Protein AF-A0A0B3AIE1-F1 (afdb_monomer_lite)

Structure (mmCIF, N/CA/C/O backbone):
data_AF-A0A0B3AIE1-F1
#
_entry.id   AF-A0A0B3AIE1-F1
#
loop_
_atom_site.group_PDB
_atom_site.id
_atom_site.type_symbol
_atom_site.label_atom_id
_atom_site.label_alt_id
_atom_site.label_comp_id
_atom_site.label_asym_id
_atom_site.label_entity_id
_atom_site.label_seq_id
_atom_site.pdbx_PDB_ins_code
_atom_site.Cartn_x
_atom_site.Cartn_y
_atom_site.Cartn_z
_atom_site.occupancy
_atom_site.B_iso_or_equiv
_atom_site.auth_seq_id
_atom_site.auth_comp_id
_atom_site.auth_asym_id
_atom_site.auth_atom_id
_atom_site.pdbx_PDB_model_num
ATOM 1 N N . MET A 1 1 ? 16.249 44.226 3.098 1.00 46.31 1 MET A N 1
ATOM 2 C CA . MET A 1 1 ? 15.237 43.177 3.377 1.00 46.31 1 MET A CA 1
ATOM 3 C C . MET A 1 1 ? 13.842 43.411 2.766 1.00 46.31 1 MET A C 1
ATOM 5 O O . MET A 1 1 ? 12.933 42.665 3.078 1.00 46.31 1 MET A O 1
ATOM 9 N N . LYS A 1 2 ? 13.662 44.340 1.807 1.00 35.25 2 LYS A N 1
ATOM 10 C CA . LYS A 1 2 ? 12.454 44.422 0.946 1.00 35.25 2 LYS A CA 1
ATOM 11 C C . LYS A 1 2 ? 12.749 44.293 -0.564 1.00 35.25 2 LYS A C 1
ATOM 13 O O . LYS A 1 2 ? 11.880 44.522 -1.387 1.00 35.25 2 LYS A O 1
ATOM 18 N N . LYS A 1 3 ? 13.972 43.882 -0.932 1.00 35.00 3 LYS A N 1
ATOM 19 C CA . LYS A 1 3 ? 14.391 43.590 -2.321 1.00 35.00 3 LYS A CA 1
ATOM 20 C C . LYS A 1 3 ? 14.688 42.105 -2.594 1.00 35.00 3 LYS A C 1
ATOM 22 O O . LYS A 1 3 ? 15.061 41.763 -3.702 1.00 35.00 3 LYS A O 1
ATOM 27 N N . MET A 1 4 ? 14.468 41.223 -1.614 1.00 34.03 4 MET A N 1
ATOM 28 C CA . MET A 1 4 ? 14.643 39.766 -1.762 1.00 34.03 4 MET A CA 1
ATOM 29 C C . MET A 1 4 ? 13.305 39.001 -1.808 1.00 34.03 4 MET A C 1
ATOM 31 O O . MET A 1 4 ? 13.291 37.784 -1.892 1.00 34.03 4 MET A O 1
ATOM 35 N N . ILE A 1 5 ? 12.182 39.731 -1.798 1.00 38.38 5 ILE A N 1
ATOM 36 C CA . ILE A 1 5 ? 10.823 39.197 -2.012 1.00 38.38 5 ILE A CA 1
ATOM 37 C C . ILE A 1 5 ? 10.372 39.429 -3.472 1.00 38.38 5 ILE A C 1
ATOM 39 O O . ILE A 1 5 ? 9.487 38.747 -3.970 1.00 38.38 5 ILE A O 1
ATOM 43 N N . GLY A 1 6 ? 11.047 40.325 -4.208 1.00 37.03 6 GLY A N 1
ATOM 44 C CA . GLY A 1 6 ? 10.779 40.575 -5.629 1.00 37.03 6 GLY A CA 1
ATOM 45 C C . GLY A 1 6 ? 11.402 39.559 -6.592 1.00 37.03 6 GLY A C 1
ATOM 46 O O . GLY A 1 6 ? 10.861 39.382 -7.674 1.00 37.03 6 GLY A O 1
ATOM 47 N N . LEU A 1 7 ? 12.489 38.872 -6.203 1.00 32.97 7 LEU A N 1
ATOM 48 C CA . LEU A 1 7 ? 13.174 37.889 -7.063 1.00 32.97 7 LEU A CA 1
ATOM 49 C C . LEU A 1 7 ? 12.629 36.456 -6.917 1.00 32.97 7 LEU A C 1
ATOM 51 O O . LEU A 1 7 ? 12.746 35.650 -7.831 1.00 32.97 7 LEU A O 1
ATOM 55 N N . LEU A 1 8 ? 11.982 36.143 -5.789 1.00 33.34 8 LEU A N 1
ATOM 56 C CA . LEU A 1 8 ? 11.366 34.830 -5.550 1.00 33.34 8 LEU A CA 1
ATOM 57 C C . LEU A 1 8 ? 9.985 34.699 -6.213 1.00 33.34 8 LEU A C 1
ATOM 59 O O . LEU A 1 8 ? 9.595 33.601 -6.594 1.00 33.34 8 LEU A O 1
ATOM 63 N N . MET A 1 9 ? 9.303 35.821 -6.471 1.00 36.00 9 MET A N 1
ATOM 64 C CA . MET A 1 9 ? 8.110 35.849 -7.328 1.00 36.00 9 MET A CA 1
ATOM 65 C C . MET A 1 9 ? 8.451 35.825 -8.825 1.00 36.00 9 MET A C 1
ATOM 67 O O . MET A 1 9 ? 7.604 35.443 -9.620 1.00 36.00 9 MET A O 1
ATOM 71 N N . THR A 1 10 ? 9.684 36.151 -9.235 1.00 36.19 10 THR A N 1
ATOM 72 C CA . THR A 1 10 ? 10.112 36.022 -10.643 1.00 36.19 10 THR A CA 1
ATOM 73 C C . THR A 1 10 ? 10.587 34.610 -10.989 1.00 36.19 10 THR A C 1
ATOM 75 O O . THR A 1 10 ? 10.442 34.200 -12.132 1.00 36.19 10 THR A O 1
ATOM 78 N N . VAL A 1 11 ? 11.064 33.815 -10.024 1.00 32.84 11 VAL A N 1
ATOM 79 C CA . VAL A 1 11 ? 11.425 32.402 -10.272 1.00 32.84 11 VAL A CA 1
ATOM 80 C C . VAL A 1 11 ? 10.202 31.473 -10.199 1.00 32.84 11 VAL A C 1
ATOM 82 O O . VAL A 1 11 ? 10.130 30.505 -10.950 1.00 32.84 11 VAL A O 1
ATOM 85 N N . LEU A 1 12 ? 9.171 31.816 -9.416 1.00 33.19 12 LEU A N 1
ATOM 86 C CA . LEU A 1 12 ? 7.881 31.104 -9.436 1.00 33.19 12 LEU A CA 1
ATOM 87 C C . LEU A 1 12 ? 6.979 31.483 -10.632 1.00 33.19 12 LEU A C 1
ATOM 89 O O . LEU A 1 12 ? 6.129 30.686 -11.030 1.00 33.19 12 LEU A O 1
ATOM 93 N N . LEU A 1 13 ? 7.214 32.635 -11.275 1.00 30.09 13 LEU A N 1
ATOM 94 C CA . LEU A 1 13 ? 6.571 32.999 -12.548 1.00 30.09 13 LEU A CA 1
ATOM 95 C C . LEU A 1 13 ? 7.280 32.427 -13.789 1.00 30.09 13 LEU A C 1
ATOM 97 O O . LEU A 1 13 ? 6.627 32.240 -14.806 1.00 30.09 13 LEU A O 1
ATOM 101 N N . VAL A 1 14 ? 8.566 32.061 -13.715 1.00 30.44 14 VAL A N 1
ATOM 102 C CA . VAL A 1 14 ? 9.286 31.439 -14.851 1.00 30.44 14 VAL A CA 1
ATOM 103 C C . VAL A 1 14 ? 9.068 29.921 -14.928 1.00 30.44 14 VAL A C 1
ATOM 105 O O . VAL A 1 14 ? 9.118 29.354 -16.014 1.00 30.44 14 VAL A O 1
ATOM 108 N N . ILE A 1 15 ? 8.697 29.260 -13.825 1.00 30.25 15 ILE A N 1
ATOM 109 C CA . ILE A 1 15 ? 8.259 27.849 -13.859 1.00 30.25 15 ILE A CA 1
ATOM 110 C C . ILE A 1 15 ? 6.776 27.726 -14.268 1.00 30.25 15 ILE A C 1
ATOM 112 O O . ILE A 1 15 ? 6.356 26.682 -14.757 1.00 30.25 15 ILE A O 1
ATOM 116 N N . SER A 1 16 ? 6.012 28.822 -14.198 1.00 29.16 16 SER A N 1
ATOM 117 C CA . SER A 1 16 ? 4.624 28.890 -14.685 1.00 29.16 16 SER A CA 1
ATOM 118 C C . SER A 1 16 ? 4.494 29.404 -16.134 1.00 29.16 16 SER A C 1
ATOM 120 O O . SER A 1 16 ? 3.377 29.578 -16.604 1.00 29.16 16 SER A O 1
ATOM 122 N N . MET A 1 17 ? 5.600 29.652 -16.856 1.00 25.28 17 MET A N 1
ATOM 123 C CA . MET A 1 17 ? 5.586 30.236 -18.216 1.00 25.28 17 MET A CA 1
ATOM 124 C C . MET A 1 17 ? 6.377 29.454 -19.287 1.00 25.28 17 MET A C 1
ATOM 126 O O . MET A 1 17 ? 6.614 29.980 -20.370 1.00 25.28 17 MET A O 1
ATOM 130 N N . VAL A 1 18 ? 6.739 28.185 -19.050 1.00 26.67 18 VAL A N 1
ATOM 131 C CA . VAL A 1 18 ? 7.274 27.287 -20.110 1.00 26.67 18 VAL A CA 1
ATOM 132 C C . VAL A 1 18 ? 6.283 26.191 -20.526 1.00 26.67 18 VAL A C 1
ATOM 134 O O . VAL A 1 18 ? 6.549 25.423 -21.441 1.00 26.67 18 VAL A O 1
ATOM 137 N N . VAL A 1 19 ? 5.073 26.171 -19.967 1.00 27.69 19 VAL A N 1
ATOM 138 C CA . VAL A 1 19 ? 3.964 25.406 -20.554 1.00 27.69 19 VAL A CA 1
ATOM 139 C C . VAL A 1 19 ? 2.710 26.277 -20.527 1.00 27.69 19 VAL A C 1
ATOM 141 O O . VAL A 1 19 ? 1.922 26.201 -19.594 1.00 27.69 19 VAL A O 1
ATOM 144 N N . ILE A 1 20 ? 2.620 27.164 -21.524 1.00 25.09 20 ILE A N 1
ATOM 145 C CA . ILE A 1 20 ? 1.433 27.684 -22.246 1.00 25.09 20 ILE A CA 1
ATOM 146 C C . ILE A 1 20 ? 1.705 29.137 -22.696 1.00 25.09 20 ILE A C 1
ATOM 148 O O . ILE A 1 20 ? 1.401 30.115 -22.020 1.00 25.09 20 ILE A O 1
ATOM 152 N N . ALA A 1 21 ? 2.315 29.256 -23.872 1.00 23.55 21 ALA A N 1
ATOM 153 C CA . ALA A 1 21 ? 1.709 29.920 -25.025 1.00 23.55 21 ALA A CA 1
ATOM 154 C C . ALA A 1 21 ? 1.769 28.828 -26.111 1.00 23.55 21 ALA A C 1
ATOM 156 O O . ALA A 1 21 ? 2.863 28.396 -26.452 1.00 23.55 21 ALA A O 1
ATOM 157 N N . GLU A 1 22 ? 0.682 28.165 -26.495 1.00 26.47 22 GLU A N 1
ATOM 158 C CA . GLU A 1 22 ? -0.531 28.729 -27.093 1.00 26.47 22 GLU A CA 1
ATOM 159 C C . GLU A 1 22 ? -1.832 28.395 -26.333 1.00 26.47 22 GLU A C 1
ATOM 161 O O . GLU A 1 22 ? -2.218 27.242 -26.167 1.00 26.47 22 GLU A O 1
ATOM 166 N N . GLU A 1 23 ? -2.543 29.448 -25.932 1.00 29.44 23 GLU A N 1
ATOM 167 C CA . GLU A 1 23 ? -4.010 29.548 -25.930 1.00 29.44 23 GLU A CA 1
ATOM 168 C C . GLU A 1 23 ? -4.356 30.154 -27.317 1.00 29.44 23 GLU A C 1
ATOM 170 O O . GLU A 1 23 ? -3.637 31.040 -27.770 1.00 29.44 23 GLU A O 1
ATOM 175 N N . GLN A 1 24 ? -5.367 29.772 -28.101 1.00 27.56 24 GLN A N 1
ATOM 176 C CA . GLN A 1 24 ? -6.745 29.418 -27.780 1.00 27.56 24 GLN A CA 1
ATOM 177 C C . GLN A 1 24 ? -7.329 28.533 -28.901 1.00 27.56 24 GLN A C 1
ATOM 179 O O . GLN A 1 24 ? -7.259 28.907 -30.068 1.00 27.56 24 GLN A O 1
ATOM 184 N N . ASN A 1 25 ? -8.012 27.437 -28.565 1.00 25.11 25 ASN A N 1
ATOM 185 C CA . ASN A 1 25 ? -9.472 27.442 -28.654 1.00 25.11 25 ASN A CA 1
ATOM 186 C C . ASN A 1 25 ? -10.067 26.293 -27.831 1.00 25.11 25 ASN A C 1
ATOM 188 O O . ASN A 1 25 ? -9.670 25.136 -27.924 1.00 25.11 25 ASN A O 1
ATOM 192 N N . THR A 1 26 ? -11.024 26.670 -27.003 1.00 29.12 26 THR A N 1
ATOM 193 C CA . THR A 1 26 ? -11.813 25.868 -26.074 1.00 29.12 26 THR A CA 1
ATOM 194 C C . THR A 1 26 ? -12.838 24.992 -26.789 1.00 29.12 26 THR A C 1
ATOM 196 O O . THR A 1 26 ? -13.668 25.545 -27.505 1.00 29.12 26 THR A O 1
ATOM 199 N N . ILE A 1 27 ? -12.888 23.691 -26.477 1.00 23.03 27 ILE A N 1
ATOM 200 C CA . ILE A 1 27 ? -14.144 22.942 -26.298 1.00 23.03 27 ILE A CA 1
ATOM 201 C C . ILE A 1 27 ? -13.962 21.989 -25.106 1.00 23.03 27 ILE A C 1
ATOM 203 O O . ILE A 1 27 ? -13.002 21.233 -25.004 1.00 23.03 27 ILE A O 1
ATOM 207 N N . THR A 1 28 ? -14.901 22.105 -24.180 1.00 32.47 28 THR A N 1
ATOM 208 C CA . THR A 1 28 ? -15.180 21.272 -23.011 1.00 32.47 28 THR A CA 1
ATOM 209 C C . THR A 1 28 ? -15.512 19.825 -23.381 1.00 32.47 28 THR A C 1
ATOM 211 O O . THR A 1 28 ? -16.288 19.608 -24.301 1.00 32.47 28 THR A O 1
ATOM 214 N N . SER A 1 29 ? -15.050 18.846 -22.603 1.00 28.97 29 SER A N 1
ATOM 215 C CA . SER A 1 29 ? -15.659 17.507 -22.532 1.00 28.97 29 SER A CA 1
ATOM 216 C C . SER A 1 29 ? -15.326 16.934 -21.144 1.00 28.97 29 SER A C 1
ATOM 218 O O . SER A 1 29 ? -14.152 16.870 -20.801 1.00 28.97 29 SER A O 1
ATOM 220 N N . SER A 1 30 ? -16.219 16.497 -20.252 1.00 33.91 30 SER A N 1
ATOM 221 C CA . SER A 1 30 ? -17.667 16.245 -20.309 1.00 33.91 30 SER A CA 1
ATOM 222 C C . SER A 1 30 ? -18.194 15.706 -21.637 1.00 33.91 30 SER A C 1
ATOM 224 O O . SER A 1 30 ? -19.243 16.139 -22.103 1.00 33.91 30 SER A O 1
ATOM 226 N N . GLY A 1 31 ? -17.473 14.770 -22.248 1.00 29.25 31 GLY A N 1
ATOM 227 C CA . GLY A 1 31 ? -18.017 13.961 -23.325 1.00 29.25 31 GLY A CA 1
ATOM 228 C C . GLY A 1 31 ? -18.978 12.947 -22.722 1.00 29.25 31 GLY A C 1
ATOM 229 O O . GLY A 1 31 ? -18.565 11.915 -22.197 1.00 29.25 31 GLY A O 1
ATOM 230 N N . SER A 1 32 ? -20.271 13.260 -22.757 1.00 45.72 32 SER A N 1
ATOM 231 C CA . SER A 1 32 ? -21.313 12.234 -22.665 1.00 45.72 32 SER A CA 1
ATOM 232 C C . SER A 1 32 ? -21.074 11.174 -23.753 1.00 45.72 32 SER A C 1
ATOM 234 O O . SER A 1 32 ? -20.380 11.450 -24.734 1.00 45.72 32 SER A O 1
ATOM 236 N N . SER A 1 33 ? -21.652 9.973 -23.632 1.00 46.97 33 SER A N 1
ATOM 237 C CA . SER A 1 33 ? -21.452 8.910 -24.637 1.00 46.97 33 SER A CA 1
ATOM 238 C C . SER A 1 33 ? -21.781 9.355 -26.077 1.00 46.97 33 SER A C 1
ATOM 240 O O . SER A 1 33 ? -21.275 8.757 -27.019 1.00 46.97 33 SER A O 1
ATOM 242 N N . GLN A 1 34 ? -22.543 10.445 -26.252 1.00 47.31 34 GLN A N 1
ATOM 243 C CA . GLN A 1 34 ? -22.841 11.051 -27.550 1.00 47.31 34 GLN A CA 1
ATOM 244 C C . GLN A 1 34 ? -21.618 11.628 -28.287 1.00 47.31 34 GLN A C 1
ATOM 246 O O . GLN A 1 34 ? -21.588 11.531 -29.509 1.00 47.31 34 GLN A O 1
ATOM 251 N N . ASP A 1 35 ? -20.595 12.168 -27.612 1.00 48.97 35 ASP A N 1
ATOM 252 C CA . ASP A 1 35 ? -19.439 12.771 -28.313 1.00 48.97 35 ASP A CA 1
ATOM 253 C C . ASP A 1 35 ? -18.498 11.717 -28.918 1.00 48.97 35 ASP A C 1
ATOM 255 O O . ASP A 1 35 ? -17.913 11.930 -29.981 1.00 48.97 35 ASP A O 1
ATOM 259 N N . ARG A 1 36 ? -18.396 10.539 -28.288 1.00 62.34 36 ARG A N 1
ATOM 260 C CA . ARG A 1 36 ? -17.634 9.403 -28.836 1.00 62.34 36 ARG A CA 1
ATOM 261 C C . ARG A 1 36 ? -18.321 8.783 -30.050 1.00 62.34 36 ARG A C 1
ATOM 263 O O . ARG A 1 36 ? -17.645 8.450 -31.020 1.00 62.34 36 ARG A O 1
ATOM 270 N N . ASP A 1 37 ? -19.647 8.670 -30.022 1.00 68.38 37 ASP A N 1
ATOM 271 C CA . ASP A 1 37 ? -20.412 8.123 -31.145 1.00 68.38 37 ASP A CA 1
ATOM 272 C C . ASP A 1 37 ? -20.350 9.036 -32.383 1.00 68.38 37 ASP A C 1
ATOM 274 O O . ASP A 1 37 ? -20.294 8.541 -33.510 1.00 68.38 37 ASP A O 1
ATOM 278 N N . VAL A 1 38 ? -20.277 10.360 -32.189 1.00 78.38 38 VAL A N 1
ATOM 279 C CA . VAL A 1 38 ? -20.105 11.332 -33.284 1.00 78.38 38 VAL A CA 1
ATOM 280 C C . VAL A 1 38 ? -18.706 11.238 -33.902 1.00 78.38 38 VAL A C 1
ATOM 282 O O . VAL A 1 38 ? -18.596 11.145 -35.124 1.00 78.38 38 VAL A O 1
ATOM 285 N N . GLN A 1 39 ? -17.647 11.165 -33.088 1.00 75.31 39 GLN A N 1
ATOM 286 C CA . GLN A 1 39 ? -16.271 11.005 -33.587 1.00 75.31 39 GLN A CA 1
ATOM 287 C C . GLN A 1 39 ? -16.064 9.676 -34.326 1.00 75.31 39 GLN A C 1
ATOM 289 O O . GLN A 1 39 ? -15.408 9.632 -35.370 1.00 75.31 39 GLN A O 1
ATOM 294 N N . LEU A 1 40 ? -16.664 8.594 -33.821 1.00 83.62 40 LEU A N 1
ATOM 295 C CA . LEU A 1 40 ? -16.624 7.297 -34.486 1.00 83.62 40 LEU A CA 1
ATOM 296 C C . LEU A 1 40 ? -17.404 7.326 -35.808 1.00 83.62 40 LEU A C 1
ATOM 298 O O . LEU A 1 40 ? -16.928 6.796 -36.809 1.00 83.62 40 LEU A O 1
ATOM 302 N N . SER A 1 41 ? -18.569 7.980 -35.841 1.00 85.56 41 SER A N 1
ATOM 303 C CA . SER A 1 41 ? -19.373 8.130 -37.058 1.00 85.56 41 SER A CA 1
ATOM 304 C C . SER A 1 41 ? -18.658 8.949 -38.137 1.00 85.56 41 SER A C 1
ATOM 306 O O . SER A 1 41 ? -18.698 8.558 -39.302 1.00 85.56 41 SER A O 1
ATOM 308 N N . GLU A 1 42 ? -17.998 10.057 -37.785 1.00 88.44 42 GLU A N 1
ATOM 309 C CA . GLU A 1 42 ? -17.234 10.875 -38.742 1.00 88.44 42 GLU A CA 1
ATOM 310 C C . GLU A 1 42 ? -16.022 10.129 -39.302 1.00 88.44 42 GLU A C 1
ATOM 312 O O . GLU A 1 42 ? -15.783 10.158 -40.510 1.00 88.44 42 GLU A O 1
ATOM 317 N N . CYS A 1 43 ? -15.283 9.413 -38.452 1.00 87.81 43 CYS A N 1
ATOM 318 C CA . CYS A 1 43 ? -14.153 8.606 -38.900 1.00 87.81 43 CYS A CA 1
ATOM 319 C C . CYS A 1 43 ? -14.603 7.485 -39.854 1.00 87.81 43 CYS A C 1
ATOM 321 O O . CYS A 1 43 ? -14.000 7.290 -40.911 1.00 87.81 43 CYS A O 1
ATOM 323 N N . VAL A 1 44 ? -15.700 6.787 -39.526 1.00 89.38 44 VAL A N 1
ATOM 324 C CA . VAL A 1 44 ? -16.249 5.719 -40.375 1.00 89.38 44 VAL A CA 1
ATOM 325 C C . VAL A 1 44 ? -16.718 6.267 -41.714 1.00 89.38 44 VAL A C 1
ATOM 327 O O . VAL A 1 44 ? -16.380 5.687 -42.741 1.00 89.38 44 VAL A O 1
ATOM 330 N N . HIS A 1 45 ? -17.435 7.393 -41.728 1.00 88.50 45 HIS A N 1
ATOM 331 C CA . HIS A 1 45 ? -17.868 8.014 -42.980 1.00 88.50 45 HIS A CA 1
ATOM 332 C C . HIS A 1 45 ? -16.680 8.364 -43.874 1.00 88.50 45 HIS A C 1
ATOM 334 O O . HIS A 1 45 ? -16.709 8.092 -45.069 1.00 88.50 45 HIS A O 1
ATOM 340 N N . LYS A 1 46 ? -15.601 8.889 -43.291 1.00 87.06 46 LYS A N 1
ATOM 341 C CA . LYS A 1 46 ? -14.407 9.265 -44.044 1.00 87.06 46 LYS A CA 1
ATOM 342 C C . LYS A 1 46 ? -13.710 8.059 -44.681 1.00 87.06 46 LYS A C 1
ATOM 344 O O . LYS A 1 46 ? -13.381 8.098 -45.860 1.00 87.06 46 LYS A O 1
ATOM 349 N N . LEU A 1 47 ? -13.548 6.962 -43.941 1.00 78.88 47 LEU A N 1
ATOM 350 C CA . LEU A 1 47 ? -12.940 5.734 -44.471 1.00 78.88 47 LEU A CA 1
ATOM 351 C C . LEU A 1 47 ? -13.832 5.018 -45.500 1.00 78.88 47 LEU A C 1
ATOM 353 O O . LEU A 1 47 ? -13.324 4.407 -46.440 1.00 78.88 47 LEU A O 1
ATOM 357 N N . VAL A 1 48 ? -15.155 5.094 -45.350 1.00 84.94 48 VAL A N 1
ATOM 358 C CA . VAL A 1 48 ? -16.098 4.488 -46.303 1.00 84.94 48 VAL A CA 1
ATOM 359 C C . VAL A 1 48 ? -16.194 5.318 -47.586 1.00 84.94 48 VAL A C 1
ATOM 361 O O . VAL A 1 48 ? -16.109 4.757 -48.677 1.00 84.94 48 VAL A O 1
ATOM 364 N N . ASP A 1 49 ? -16.325 6.641 -47.477 1.00 77.56 49 ASP A N 1
ATOM 365 C CA . ASP A 1 49 ? -16.592 7.514 -48.626 1.00 77.56 49 ASP A CA 1
ATOM 366 C C . ASP A 1 49 ? -15.320 7.936 -49.375 1.00 77.56 49 ASP A C 1
ATOM 368 O O . ASP A 1 49 ? -15.350 8.060 -50.601 1.00 77.56 49 ASP A O 1
ATOM 372 N N . GLU A 1 50 ? -14.199 8.151 -48.674 1.00 80.00 50 GLU A N 1
ATOM 373 C CA . GLU A 1 50 ? -12.940 8.587 -49.302 1.00 80.00 50 GLU A CA 1
ATOM 374 C C . GLU A 1 50 ? -12.035 7.404 -49.672 1.00 80.00 50 GLU A C 1
ATOM 376 O O . GLU A 1 50 ? -11.363 7.449 -50.704 1.00 80.00 50 GLU A O 1
ATOM 381 N N . GLU A 1 51 ? -12.031 6.335 -48.868 1.00 79.94 51 GLU A N 1
ATOM 382 C CA . GLU A 1 51 ? -11.141 5.180 -49.070 1.00 79.94 51 GLU A CA 1
ATOM 383 C C . GLU A 1 51 ? -11.862 3.915 -49.565 1.00 79.94 51 GLU A C 1
ATOM 385 O O . GLU A 1 51 ? -11.207 2.927 -49.904 1.00 79.94 51 GLU A O 1
ATOM 390 N N . GLY A 1 52 ? -13.199 3.930 -49.661 1.00 79.19 52 GLY A N 1
ATOM 391 C CA . GLY A 1 52 ? -13.992 2.807 -50.175 1.00 79.19 52 GLY A CA 1
ATOM 392 C C . GLY A 1 52 ? -13.968 1.562 -49.282 1.00 79.19 52 GLY A C 1
ATOM 393 O O . GLY A 1 52 ? -14.224 0.457 -49.766 1.00 79.19 52 GLY A O 1
ATOM 394 N N . ILE A 1 53 ? -13.622 1.717 -48.001 1.00 84.62 53 ILE A N 1
ATOM 395 C CA . ILE A 1 53 ? -13.532 0.617 -47.035 1.00 84.62 53 ILE A CA 1
ATOM 396 C C . ILE A 1 53 ? -14.948 0.201 -46.622 1.00 84.62 53 ILE A C 1
ATOM 398 O O . ILE A 1 53 ? -15.828 1.042 -46.458 1.00 84.62 53 ILE A O 1
ATOM 402 N N . ASP A 1 54 ? -15.198 -1.098 -46.441 1.00 88.00 54 ASP A N 1
ATOM 403 C CA . ASP A 1 54 ? -16.507 -1.547 -45.967 1.00 88.00 54 ASP A CA 1
ATOM 404 C C . ASP A 1 54 ? -16.795 -1.017 -44.550 1.00 88.00 54 ASP A C 1
ATOM 406 O O . ASP A 1 54 ? -15.905 -0.903 -43.704 1.00 88.00 54 ASP A O 1
ATOM 410 N N . GLY A 1 55 ? -18.062 -0.701 -44.274 1.00 78.75 55 GLY A N 1
ATOM 411 C CA . GLY A 1 55 ? -18.449 -0.014 -43.039 1.00 78.75 55 GLY A CA 1
ATOM 412 C C . GLY A 1 55 ? -18.119 -0.773 -41.750 1.00 78.75 55 GLY A C 1
ATOM 413 O O . GLY A 1 55 ? -17.957 -0.144 -40.705 1.00 78.75 55 GLY A O 1
ATOM 414 N N . SER A 1 56 ? -17.990 -2.103 -41.800 1.00 76.69 56 SER A N 1
ATOM 415 C CA . SER A 1 56 ? -17.635 -2.896 -40.620 1.00 76.69 56 SER A CA 1
ATOM 416 C C . SER A 1 56 ? -16.140 -2.798 -40.312 1.00 76.69 56 SER A C 1
ATOM 418 O O . SER A 1 56 ? -15.767 -2.510 -39.175 1.00 76.69 56 SER A O 1
ATOM 420 N N . THR A 1 57 ? -15.294 -2.900 -41.338 1.00 80.94 57 THR A N 1
ATOM 421 C CA . THR A 1 57 ? -13.838 -2.746 -41.221 1.00 80.94 57 THR A CA 1
ATOM 422 C C . THR A 1 57 ? -13.441 -1.305 -40.908 1.00 80.94 57 THR A C 1
ATOM 424 O O . THR A 1 57 ? -12.556 -1.075 -40.083 1.00 80.94 57 THR A O 1
ATOM 427 N N . ALA A 1 58 ? -14.125 -0.321 -41.502 1.00 84.88 58 ALA A N 1
ATOM 428 C CA . ALA A 1 58 ? -13.925 1.096 -41.204 1.00 84.88 58 ALA A CA 1
ATOM 429 C C . ALA A 1 58 ? -14.204 1.407 -39.725 1.00 84.88 58 ALA A C 1
ATOM 431 O O . ALA A 1 58 ? -13.441 2.129 -39.086 1.00 84.88 58 ALA A O 1
ATOM 432 N N . LYS A 1 59 ? -15.256 0.808 -39.149 1.00 85.12 59 LYS A N 1
ATOM 433 C CA . LYS A 1 59 ? -15.607 0.995 -37.736 1.00 85.12 59 LYS A CA 1
ATOM 434 C C . LYS A 1 59 ? -14.552 0.422 -36.800 1.00 85.12 59 LYS A C 1
ATOM 436 O O . LYS A 1 59 ? -14.146 1.122 -35.879 1.00 85.12 59 LYS A O 1
ATOM 441 N N . THR A 1 60 ? -14.061 -0.784 -37.067 1.00 77.50 60 THR A N 1
ATOM 442 C CA . THR A 1 60 ? -12.989 -1.401 -36.270 1.00 77.50 60 THR A CA 1
ATOM 443 C C . THR A 1 60 ? -11.705 -0.573 -36.320 1.00 77.50 60 THR A C 1
ATOM 445 O O . THR A 1 60 ? -11.170 -0.222 -35.273 1.00 77.50 60 THR A O 1
ATOM 448 N N . ARG A 1 61 ? -11.273 -0.144 -37.514 1.00 77.31 61 ARG A N 1
ATOM 449 C CA . ARG A 1 61 ? -10.090 0.721 -37.672 1.00 77.31 61 ARG A CA 1
ATOM 450 C C . ARG A 1 61 ? -10.225 2.061 -36.959 1.00 77.31 61 ARG A C 1
ATOM 452 O O . ARG A 1 61 ? -9.266 2.538 -36.365 1.00 77.31 61 ARG A O 1
ATOM 459 N N . CYS A 1 62 ? -11.398 2.681 -37.013 1.00 82.81 62 CYS A N 1
ATOM 460 C CA . CYS A 1 62 ? -11.624 3.950 -36.331 1.00 82.81 62 CYS A CA 1
ATOM 461 C C . CYS A 1 62 ? -11.590 3.808 -34.808 1.00 82.81 62 CYS A C 1
ATOM 463 O O . CYS A 1 62 ? -11.051 4.689 -34.143 1.00 82.81 62 CYS A O 1
ATOM 465 N N . VAL A 1 63 ? -12.095 2.700 -34.256 1.00 80.12 63 VAL A N 1
ATOM 466 C CA . VAL A 1 63 ? -11.942 2.397 -32.823 1.00 80.12 63 VAL A CA 1
ATOM 467 C C . VAL A 1 63 ? -10.462 2.219 -32.472 1.00 80.12 63 VAL A C 1
ATOM 469 O O . VAL A 1 63 ? -9.984 2.869 -31.550 1.00 80.12 63 VAL A O 1
ATOM 472 N N . GLU A 1 64 ? -9.703 1.451 -33.258 1.00 71.69 64 GLU A N 1
ATOM 473 C CA . GLU A 1 64 ? -8.259 1.244 -33.046 1.00 71.69 64 GLU A CA 1
ATOM 474 C C . GLU A 1 64 ? -7.446 2.552 -33.100 1.00 71.69 64 GLU A C 1
ATOM 476 O O . GLU A 1 64 ? -6.537 2.753 -32.293 1.00 71.69 64 GLU A O 1
ATOM 481 N N . ILE A 1 65 ? -7.791 3.465 -34.018 1.00 71.56 65 ILE A N 1
ATOM 482 C CA . ILE A 1 65 ? -7.154 4.785 -34.159 1.00 71.56 65 ILE A CA 1
ATOM 483 C C . ILE A 1 65 ? -7.490 5.694 -32.972 1.00 71.56 65 ILE A C 1
ATOM 485 O O . ILE A 1 65 ? -6.602 6.370 -32.451 1.00 71.56 65 ILE A O 1
ATOM 489 N N . ILE A 1 66 ? -8.755 5.722 -32.543 1.00 74.44 66 ILE A N 1
ATOM 490 C CA . ILE A 1 66 ? -9.210 6.552 -31.417 1.00 74.44 66 ILE A CA 1
ATOM 491 C C . ILE A 1 66 ? -8.641 6.029 -30.088 1.00 74.44 66 ILE A C 1
ATOM 493 O O . ILE A 1 66 ? -8.355 6.821 -29.189 1.00 74.44 66 ILE A O 1
ATOM 497 N N . GLU A 1 67 ? -8.430 4.716 -29.968 1.00 65.94 67 GLU A N 1
ATOM 498 C CA . GLU A 1 67 ? -7.939 4.063 -28.747 1.00 65.94 67 GLU A CA 1
ATOM 499 C C . GLU A 1 67 ? -6.416 3.821 -28.732 1.00 65.94 67 GLU A C 1
ATOM 501 O O . GLU A 1 67 ? -5.861 3.452 -27.697 1.00 65.94 67 GLU A O 1
ATOM 506 N N . GLY A 1 68 ? -5.707 4.107 -29.831 1.00 43.34 68 GLY A N 1
ATOM 507 C CA . GLY A 1 68 ? -4.240 4.134 -29.882 1.00 43.34 68 GLY A CA 1
ATOM 508 C C . GLY A 1 68 ? -3.559 2.760 -29.868 1.00 43.34 68 GLY A C 1
ATOM 509 O O . GLY A 1 68 ? -2.444 2.639 -29.354 1.00 43.34 68 GLY A O 1
ATOM 510 N N . ILE A 1 69 ? -4.199 1.730 -30.429 1.00 39.56 69 ILE A N 1
ATOM 511 C CA . ILE A 1 69 ? -3.680 0.352 -30.471 1.00 39.56 69 ILE A CA 1
ATOM 512 C C . ILE A 1 69 ? -3.057 0.067 -31.851 1.00 39.56 69 ILE A C 1
ATOM 514 O O . ILE A 1 69 ? -3.648 0.364 -32.884 1.00 39.56 69 ILE A O 1
ATOM 518 N N . VAL A 1 70 ? -1.849 -0.513 -31.889 1.00 31.14 70 VAL A N 1
ATOM 519 C CA . VAL A 1 70 ? -1.152 -0.894 -33.138 1.00 31.14 70 VAL A CA 1
ATOM 520 C C . VAL A 1 70 ? -1.454 -2.365 -33.477 1.00 31.14 70 VAL A C 1
ATOM 522 O O . VAL A 1 70 ? -1.205 -3.216 -32.622 1.00 31.14 70 VAL A O 1
ATOM 525 N N . PRO A 1 71 ? -1.932 -2.710 -34.692 1.00 35.59 71 PRO A N 1
ATOM 526 C CA . PRO A 1 71 ? -2.357 -4.076 -34.996 1.00 35.59 71 PRO A CA 1
ATOM 527 C C . PRO A 1 71 ? -1.211 -4.991 -35.460 1.00 35.59 71 PRO A C 1
ATOM 529 O O . PRO A 1 71 ? -0.394 -4.630 -36.312 1.00 35.59 71 PRO A O 1
ATOM 532 N N . SER A 1 72 ? -1.203 -6.223 -34.943 1.00 31.34 72 SER A N 1
ATOM 533 C CA . SER A 1 72 ? -0.475 -7.376 -35.482 1.00 31.34 72 SER A CA 1
ATOM 534 C C . SER A 1 72 ? -1.319 -8.080 -36.556 1.00 31.34 72 SER A C 1
ATOM 536 O O . SER A 1 72 ? -2.540 -8.175 -36.458 1.00 31.34 72 SER A O 1
ATOM 538 N N . GLN A 1 73 ? -0.673 -8.530 -37.634 1.00 32.22 73 GLN A N 1
ATOM 539 C CA . GLN A 1 73 ? -1.355 -9.068 -38.813 1.00 32.22 73 GLN A CA 1
ATOM 540 C C . GLN A 1 73 ? -2.045 -10.412 -38.550 1.00 32.22 73 GLN A C 1
ATOM 542 O O . GLN A 1 73 ? -1.425 -11.354 -38.057 1.00 32.22 73 GLN A O 1
ATOM 547 N N . VAL A 1 74 ? -3.312 -10.513 -38.960 1.00 29.42 74 VAL A N 1
ATOM 548 C CA . VAL A 1 74 ? -4.093 -11.756 -38.982 1.00 29.42 74 VAL A CA 1
ATOM 549 C C . VAL A 1 74 ? -3.864 -12.460 -40.319 1.00 29.42 74 VAL A C 1
ATOM 551 O O . VAL A 1 74 ? -4.096 -11.882 -41.379 1.00 29.42 74 VAL A O 1
ATOM 554 N N . THR A 1 75 ? -3.416 -13.714 -40.269 1.00 29.59 75 THR A N 1
ATOM 555 C CA . THR A 1 75 ? -3.411 -14.633 -41.416 1.00 29.59 75 THR A CA 1
ATOM 556 C C . THR A 1 75 ? -4.679 -15.485 -41.392 1.00 29.59 75 THR A C 1
ATOM 558 O O . THR A 1 75 ? -5.071 -16.012 -40.352 1.00 29.59 75 THR A O 1
ATOM 561 N N . GLU A 1 76 ? -5.336 -15.583 -42.549 1.00 28.83 76 GLU A N 1
ATOM 562 C CA . GLU A 1 76 ? -6.543 -16.378 -42.785 1.00 28.83 76 GLU A CA 1
ATOM 563 C C . GLU A 1 76 ? -6.314 -17.872 -42.513 1.00 28.83 76 GLU A C 1
ATOM 565 O O . GLU A 1 76 ? -5.373 -18.472 -43.034 1.00 28.83 76 GLU A O 1
ATOM 570 N N . VAL A 1 77 ? -7.243 -18.502 -41.787 1.00 26.08 77 VAL A N 1
ATOM 571 C CA . VAL A 1 77 ? -7.396 -19.963 -41.773 1.00 26.08 77 VAL A CA 1
ATOM 572 C C . VAL A 1 77 ? -8.794 -20.320 -42.266 1.00 26.08 77 VAL A C 1
ATOM 574 O O . VAL A 1 77 ? -9.812 -19.845 -41.766 1.00 26.08 77 VAL A O 1
ATOM 577 N N . THR A 1 78 ? -8.809 -21.163 -43.290 1.00 25.66 78 THR A N 1
ATOM 578 C CA . THR A 1 78 ? -9.967 -21.678 -44.019 1.00 25.66 78 THR A CA 1
ATOM 579 C C . THR A 1 78 ? -10.710 -22.740 -43.200 1.00 25.66 78 THR A C 1
ATOM 581 O O . THR A 1 78 ? -10.101 -23.648 -42.638 1.00 25.66 78 THR A O 1
ATOM 584 N N . VAL A 1 79 ? -12.043 -22.653 -43.164 1.00 26.83 79 VAL A N 1
ATOM 585 C CA . VAL A 1 79 ? -12.947 -23.607 -42.494 1.00 26.83 79 VAL A CA 1
ATOM 586 C C . VAL A 1 79 ? -13.397 -24.702 -43.471 1.00 26.83 79 VAL A C 1
ATOM 588 O O . VAL A 1 79 ? -13.802 -24.399 -44.592 1.00 26.83 79 VAL A O 1
ATOM 591 N N . VAL A 1 80 ? -13.417 -25.964 -43.020 1.00 27.09 80 VAL A N 1
ATOM 592 C CA . VAL A 1 80 ? -14.153 -27.081 -43.651 1.00 27.09 80 VAL A CA 1
ATOM 593 C C . VAL A 1 80 ? -15.079 -27.729 -42.601 1.00 27.09 80 VAL A C 1
ATOM 595 O O . VAL A 1 80 ? -14.616 -27.961 -41.484 1.00 27.09 80 VAL A O 1
ATOM 598 N N . PRO A 1 81 ? -16.361 -28.039 -42.906 1.00 33.31 81 PRO A N 1
ATOM 599 C CA . PRO A 1 81 ? -17.324 -28.558 -41.929 1.00 33.31 81 PRO A CA 1
ATOM 600 C C . PRO A 1 81 ? -17.663 -30.051 -42.120 1.00 33.31 81 PRO A C 1
ATOM 602 O O . PRO A 1 81 ? -17.815 -30.507 -43.248 1.00 33.31 81 PRO A O 1
ATOM 605 N N . THR A 1 82 ? -17.900 -30.789 -41.023 1.00 26.00 82 THR A N 1
ATOM 606 C CA . THR A 1 82 ? -18.689 -32.054 -41.004 1.00 26.00 82 THR A CA 1
ATOM 607 C C . THR A 1 82 ? -19.147 -32.321 -39.554 1.00 26.00 82 THR A C 1
ATOM 609 O O . THR A 1 82 ? -18.301 -32.404 -38.675 1.00 26.00 82 THR A O 1
ATOM 612 N N . GLN A 1 83 ? -20.414 -32.102 -39.170 1.00 29.05 83 GLN A N 1
ATOM 613 C CA . GLN A 1 83 ? -21.624 -32.959 -39.233 1.00 29.05 83 GLN A CA 1
ATOM 614 C C . GLN A 1 83 ? -21.672 -34.169 -38.258 1.00 29.05 83 GLN A C 1
ATOM 616 O O . GLN A 1 83 ? -21.006 -35.171 -38.473 1.00 29.05 83 GLN A O 1
ATOM 621 N N . VAL A 1 84 ? -22.573 -34.025 -37.267 1.00 28.94 84 VAL A N 1
ATOM 622 C CA . VAL A 1 84 ? -23.646 -34.940 -36.788 1.00 28.94 84 VAL A CA 1
ATOM 623 C C . VAL A 1 84 ? -23.308 -36.250 -36.033 1.00 28.94 84 VAL A C 1
ATOM 625 O O . VAL A 1 84 ? -22.636 -37.145 -36.530 1.00 28.94 84 VAL A O 1
ATOM 628 N N . SER A 1 85 ? -23.894 -36.341 -34.827 1.00 32.97 85 SER A N 1
ATOM 629 C CA . SER A 1 85 ? -24.021 -37.465 -33.871 1.00 32.97 85 SER A CA 1
ATOM 630 C C . SER A 1 85 ? -24.781 -38.692 -34.426 1.00 32.97 85 SER A C 1
ATOM 632 O O . SER A 1 85 ? -25.446 -38.566 -35.454 1.00 32.97 85 SER A O 1
ATOM 634 N N . PRO A 1 86 ? -24.782 -39.863 -33.743 1.00 32.81 86 PRO A N 1
ATOM 635 C CA . PRO A 1 86 ? -25.826 -40.122 -32.727 1.00 32.81 86 PRO A CA 1
ATOM 636 C C . PRO A 1 86 ? -25.429 -41.062 -31.553 1.00 32.81 86 PRO A C 1
ATOM 638 O O . PRO A 1 86 ? -24.525 -41.884 -31.658 1.00 32.81 86 PRO A O 1
ATOM 641 N N . THR A 1 87 ? -26.159 -40.951 -30.438 1.00 27.06 87 THR A N 1
ATOM 642 C CA . THR A 1 87 ? -26.316 -41.951 -29.351 1.00 27.06 87 THR A CA 1
ATOM 643 C C . THR A 1 87 ? -27.542 -42.852 -29.643 1.00 27.06 87 THR A C 1
ATOM 645 O O . THR A 1 87 ? -28.193 -42.613 -30.666 1.00 27.06 87 THR A O 1
ATOM 648 N N . PRO A 1 88 ? -27.994 -43.790 -28.774 1.00 49.69 88 PRO A N 1
ATOM 649 C CA . PRO A 1 88 ? -27.383 -44.476 -27.615 1.00 49.69 88 PRO A CA 1
ATOM 650 C C . PRO A 1 88 ? -27.527 -46.022 -27.711 1.00 49.69 88 PRO A C 1
ATOM 652 O O . PRO A 1 88 ? -28.183 -46.525 -28.615 1.00 49.69 88 PRO A O 1
ATOM 655 N N . ASN A 1 89 ? -26.978 -46.776 -26.750 1.00 28.78 89 ASN A N 1
ATOM 656 C CA . ASN A 1 89 ? -27.625 -47.991 -26.227 1.00 28.78 89 ASN A CA 1
ATOM 657 C C . ASN A 1 89 ? -27.139 -48.284 -24.800 1.00 28.78 89 ASN A C 1
ATOM 659 O O . ASN A 1 89 ? -25.954 -48.159 -24.498 1.00 28.78 89 ASN A O 1
ATOM 663 N N . GLU A 1 90 ? -28.109 -48.619 -23.954 1.00 31.94 90 GLU A N 1
ATOM 664 C CA . GLU A 1 90 ? -28.010 -49.008 -22.549 1.00 31.94 90 GLU A CA 1
ATOM 665 C C . GLU A 1 90 ? -27.455 -50.433 -22.415 1.00 31.94 90 GLU A C 1
ATOM 667 O O . GLU A 1 90 ? -27.894 -51.304 -23.159 1.00 31.94 90 GLU A O 1
ATOM 672 N N . GLU A 1 91 ? -26.562 -50.678 -21.449 1.00 30.22 91 GLU A N 1
ATOM 673 C CA . GLU A 1 91 ? -26.506 -51.933 -20.677 1.00 30.22 91 GLU A CA 1
ATOM 674 C C . GLU A 1 91 ? -25.581 -51.783 -19.444 1.00 30.22 91 GLU A C 1
ATOM 676 O O . GLU A 1 91 ? -24.381 -51.560 -19.550 1.00 30.22 91 GLU A O 1
ATOM 681 N N . GLU A 1 92 ? -26.228 -51.833 -18.275 1.00 31.92 92 GLU A N 1
ATOM 682 C CA . GLU A 1 92 ? -25.844 -52.491 -17.014 1.00 31.92 92 GLU A CA 1
ATOM 683 C C . GLU A 1 92 ? -24.471 -52.235 -16.340 1.00 31.92 92 GLU A C 1
ATOM 685 O O . GLU A 1 92 ? -23.459 -52.866 -16.609 1.00 31.92 92 GLU A O 1
ATOM 690 N N . ASN A 1 93 ? -24.523 -51.363 -15.323 1.00 40.88 93 ASN A N 1
ATOM 691 C CA . ASN A 1 93 ? -23.994 -51.514 -13.954 1.00 40.88 93 ASN A CA 1
ATOM 692 C C . ASN A 1 93 ? -22.979 -52.648 -13.667 1.00 40.88 93 ASN A C 1
ATOM 694 O O . ASN A 1 93 ? -23.339 -53.620 -13.011 1.00 40.88 93 ASN A O 1
ATOM 698 N N . GLU A 1 94 ? -21.697 -52.453 -13.989 1.00 36.91 94 GLU A N 1
ATOM 699 C CA . GLU A 1 94 ? -20.575 -53.139 -13.303 1.00 36.91 94 GLU A CA 1
ATOM 700 C C . GLU A 1 94 ? -19.286 -52.278 -13.168 1.00 36.91 94 GLU A C 1
ATOM 702 O O . GLU A 1 94 ? -18.297 -52.714 -12.581 1.00 36.91 94 GLU A O 1
ATOM 707 N N . ASP A 1 95 ? -19.289 -51.008 -13.601 1.00 45.75 95 ASP A N 1
ATOM 708 C CA . ASP A 1 95 ? -18.055 -50.206 -13.744 1.00 45.75 95 ASP A CA 1
ATOM 709 C C . ASP A 1 95 ? -17.708 -49.241 -12.585 1.00 45.75 95 ASP A C 1
ATOM 711 O O . ASP A 1 95 ? -16.607 -48.680 -12.561 1.00 45.75 95 ASP A O 1
ATOM 715 N N . GLU A 1 96 ? -18.572 -49.049 -11.578 1.00 41.00 96 GLU A N 1
ATOM 716 C CA . GLU A 1 96 ? -18.291 -48.095 -10.480 1.00 41.00 96 GLU A CA 1
ATOM 717 C C . GLU A 1 96 ? -17.109 -48.522 -9.586 1.00 41.00 96 GLU A C 1
ATOM 719 O O . GLU A 1 96 ? -16.377 -47.676 -9.060 1.00 41.00 96 GLU A O 1
ATOM 724 N N . GLU A 1 97 ? -16.883 -49.828 -9.417 1.00 40.03 97 GLU A N 1
ATOM 725 C CA . GLU A 1 97 ? -15.773 -50.352 -8.613 1.00 40.03 97 GLU A CA 1
ATOM 726 C C . GLU A 1 97 ? -14.445 -50.330 -9.384 1.00 40.03 97 GLU A C 1
ATOM 728 O O . GLU A 1 97 ? -13.420 -49.931 -8.833 1.00 40.03 97 GLU A O 1
ATOM 733 N N . SER A 1 98 ? -14.497 -50.600 -10.691 1.00 43.94 98 SER A N 1
ATOM 734 C CA . SER A 1 98 ? -13.358 -50.542 -11.617 1.00 43.94 98 SER A CA 1
ATOM 735 C C . SER A 1 98 ? -12.801 -49.120 -11.781 1.00 43.94 98 SER A C 1
ATOM 737 O O . SER A 1 98 ? -11.587 -48.903 -11.724 1.00 43.94 98 SER A O 1
ATOM 739 N N . ILE A 1 99 ? -13.679 -48.115 -11.902 1.00 46.88 99 ILE A N 1
ATOM 740 C CA . ILE A 1 99 ? -13.279 -46.701 -12.005 1.00 46.88 99 ILE A CA 1
ATOM 741 C C . ILE A 1 99 ? -12.701 -46.201 -10.672 1.00 46.88 99 ILE A C 1
ATOM 743 O O . ILE A 1 99 ? -11.686 -45.499 -10.655 1.00 46.88 99 ILE A O 1
ATOM 747 N N . ARG A 1 100 ? -13.303 -46.600 -9.543 1.00 46.91 100 ARG A N 1
ATOM 748 C CA . ARG A 1 100 ? -12.806 -46.296 -8.191 1.00 46.91 100 ARG A CA 1
ATOM 749 C C . ARG A 1 100 ? -11.400 -46.859 -7.971 1.00 46.91 100 ARG A C 1
ATOM 751 O O . ARG A 1 100 ? -10.524 -46.113 -7.534 1.00 46.91 100 ARG A O 1
ATOM 758 N N . ASP A 1 101 ? -11.161 -48.113 -8.341 1.00 46.53 101 ASP A N 1
ATOM 759 C CA . ASP A 1 101 ? -9.863 -48.769 -8.165 1.00 46.53 101 ASP A CA 1
ATOM 760 C C . ASP A 1 101 ? -8.798 -48.230 -9.127 1.00 46.53 101 ASP A C 1
ATOM 762 O O . ASP A 1 101 ? -7.646 -48.031 -8.732 1.00 46.53 101 ASP A O 1
ATOM 766 N N . ALA A 1 102 ? -9.172 -47.891 -10.365 1.00 44.78 102 ALA A N 1
ATOM 767 C CA . ALA A 1 102 ? -8.274 -47.239 -11.318 1.00 44.78 102 ALA A CA 1
ATOM 768 C C . ALA A 1 102 ? -7.851 -45.832 -10.854 1.00 44.78 102 ALA A C 1
ATOM 770 O O . ALA A 1 102 ? -6.691 -45.442 -11.025 1.00 44.78 102 ALA A O 1
ATOM 771 N N . CYS A 1 103 ? -8.767 -45.086 -10.229 1.00 40.50 103 CYS A N 1
ATOM 772 C CA . CYS A 1 103 ? -8.495 -43.756 -9.690 1.00 40.50 103 CYS A CA 1
ATOM 773 C C . CYS A 1 103 ? -7.611 -43.821 -8.431 1.00 40.50 103 CYS A C 1
ATOM 775 O O . CYS A 1 103 ? -6.645 -43.065 -8.324 1.00 40.50 103 CYS A O 1
ATOM 777 N N . ILE A 1 104 ? -7.879 -44.765 -7.518 1.00 45.75 104 ILE A N 1
ATOM 778 C CA . ILE A 1 104 ? -7.059 -45.004 -6.316 1.00 45.75 104 ILE A CA 1
ATOM 779 C C . ILE A 1 104 ? -5.647 -45.468 -6.701 1.00 45.75 104 ILE A C 1
ATOM 781 O O . ILE A 1 104 ? -4.665 -44.992 -6.133 1.00 45.75 104 ILE A O 1
ATOM 785 N N . LYS A 1 105 ? -5.517 -46.340 -7.708 1.00 48.94 105 LYS A N 1
ATOM 786 C CA . LYS A 1 105 ? -4.219 -46.834 -8.187 1.00 48.94 105 LYS A CA 1
ATOM 787 C C . LYS A 1 105 ? -3.343 -45.720 -8.773 1.00 48.94 105 LYS A C 1
ATOM 789 O O . LYS A 1 105 ? -2.170 -45.635 -8.418 1.00 48.94 105 LYS A O 1
ATOM 794 N N . LYS A 1 106 ? -3.907 -44.828 -9.599 1.00 49.22 106 LYS A N 1
ATOM 795 C CA . LYS A 1 106 ? -3.178 -43.659 -10.136 1.00 49.22 106 LYS A CA 1
ATOM 796 C C . LYS A 1 106 ? -2.770 -42.662 -9.042 1.00 49.22 106 LYS A C 1
ATOM 798 O O . LYS A 1 106 ? -1.686 -42.087 -9.113 1.00 49.22 106 LYS A O 1
ATOM 803 N N . LEU A 1 107 ? -3.600 -42.499 -8.009 1.00 42.28 107 LEU A N 1
ATOM 804 C CA . LEU A 1 107 ? -3.287 -41.692 -6.822 1.00 42.28 107 LEU A CA 1
ATOM 805 C C . LEU A 1 107 ? -2.107 -42.278 -6.027 1.00 42.28 107 LEU A C 1
ATOM 807 O O . LEU A 1 107 ? -1.155 -41.558 -5.729 1.00 42.28 107 LEU A O 1
ATOM 811 N N . MET A 1 108 ? -2.107 -43.588 -5.774 1.00 45.47 108 MET A N 1
ATOM 812 C CA . MET A 1 108 ? -1.033 -44.285 -5.048 1.00 45.47 108 MET A CA 1
ATOM 813 C C . MET A 1 108 ? 0.304 -44.282 -5.816 1.00 45.47 108 MET A C 1
ATOM 815 O O . MET A 1 108 ? 1.373 -44.140 -5.219 1.00 45.47 108 MET A O 1
ATOM 819 N N . GLU A 1 109 ? 0.269 -44.390 -7.149 1.00 48.41 109 GLU A N 1
ATOM 820 C CA . GLU A 1 109 ? 1.458 -44.258 -8.008 1.00 48.41 109 GLU A CA 1
ATOM 821 C C . GLU A 1 109 ? 2.050 -42.833 -7.949 1.00 48.41 109 GLU A C 1
ATOM 823 O O . GLU A 1 109 ? 3.273 -42.667 -7.945 1.00 48.41 109 GLU A O 1
ATOM 828 N N . SER A 1 110 ? 1.203 -41.806 -7.809 1.00 46.28 110 SER A N 1
ATOM 829 C CA . SER A 1 110 ? 1.637 -40.414 -7.626 1.00 46.28 110 SER A CA 1
ATOM 830 C C . SER A 1 110 ? 2.208 -40.130 -6.225 1.00 46.28 110 SER A C 1
ATOM 832 O O . SER A 1 110 ? 3.221 -39.438 -6.115 1.00 46.28 110 SER A O 1
ATOM 834 N N . GLU A 1 111 ? 1.667 -40.740 -5.161 1.00 44.62 111 GLU A N 1
ATOM 835 C CA . GLU A 1 111 ? 2.241 -40.691 -3.802 1.00 44.62 111 GLU A CA 1
ATOM 836 C C . GLU A 1 111 ? 3.636 -41.331 -3.734 1.00 44.62 111 GLU A C 1
ATOM 838 O O . GLU A 1 111 ? 4.535 -40.824 -3.055 1.00 44.62 111 GLU A O 1
ATOM 843 N N . GLY A 1 112 ? 3.850 -42.427 -4.469 1.00 43.81 112 GLY A N 1
ATOM 844 C CA . GLY A 1 112 ? 5.160 -43.069 -4.595 1.00 43.81 112 GLY A CA 1
ATOM 845 C C . GLY A 1 112 ? 6.218 -42.140 -5.204 1.00 43.81 112 GLY A C 1
ATOM 846 O O . GLY A 1 112 ? 7.360 -42.113 -4.737 1.00 43.81 112 GLY A O 1
ATOM 847 N N . MET A 1 113 ? 5.831 -41.323 -6.190 1.00 40.28 113 MET A N 1
ATOM 848 C CA . MET A 1 113 ? 6.711 -40.322 -6.804 1.00 40.28 113 MET A CA 1
ATOM 849 C C . MET A 1 113 ? 6.997 -39.135 -5.875 1.00 40.28 113 MET A C 1
ATOM 851 O O . MET A 1 113 ? 8.125 -38.644 -5.864 1.00 40.28 113 MET A O 1
ATOM 855 N N . ILE A 1 114 ? 6.042 -38.730 -5.031 1.00 39.78 114 ILE A N 1
ATOM 856 C CA . ILE A 1 114 ? 6.246 -37.704 -3.992 1.00 39.78 114 ILE A CA 1
ATOM 857 C C . ILE A 1 114 ? 7.230 -38.204 -2.930 1.00 39.78 114 ILE A C 1
ATOM 859 O O . ILE A 1 114 ? 8.185 -37.501 -2.606 1.00 39.78 114 ILE A O 1
ATOM 863 N N . ARG A 1 115 ? 7.080 -39.445 -2.446 1.00 41.59 115 ARG A N 1
ATOM 864 C CA . ARG A 1 115 ? 8.039 -40.047 -1.500 1.00 41.59 115 ARG A CA 1
ATOM 865 C C . ARG A 1 115 ? 9.440 -40.169 -2.097 1.00 41.59 115 ARG A C 1
ATOM 867 O O . ARG A 1 115 ? 10.417 -39.985 -1.376 1.00 41.59 115 ARG A O 1
ATOM 874 N N . ALA A 1 116 ? 9.557 -40.457 -3.394 1.00 36.00 116 ALA A N 1
ATOM 875 C CA . ALA A 1 116 ? 10.843 -40.513 -4.089 1.00 36.00 116 ALA A CA 1
ATOM 876 C C . ALA A 1 116 ? 11.461 -39.115 -4.297 1.00 36.00 116 ALA A C 1
ATOM 878 O O . ALA A 1 116 ? 12.662 -38.948 -4.088 1.00 36.00 116 ALA A O 1
ATOM 879 N N . ALA A 1 117 ? 10.655 -38.105 -4.638 1.00 33.56 117 ALA A N 1
ATOM 880 C CA . ALA A 1 117 ? 11.099 -36.725 -4.837 1.00 33.56 117 ALA A CA 1
ATOM 881 C C . ALA A 1 117 ? 11.477 -36.023 -3.518 1.00 33.56 117 ALA A C 1
ATOM 883 O O . ALA A 1 117 ? 12.514 -35.362 -3.456 1.00 33.56 117 ALA A O 1
ATOM 884 N N . ALA A 1 118 ? 10.702 -36.232 -2.447 1.00 33.59 118 ALA A N 1
ATOM 885 C CA . ALA A 1 118 ? 10.983 -35.718 -1.104 1.00 33.59 118 ALA A CA 1
ATOM 886 C C . ALA A 1 118 ? 12.243 -36.353 -0.492 1.00 33.59 118 ALA A C 1
ATOM 888 O O . ALA A 1 118 ? 12.993 -35.698 0.224 1.00 33.59 118 ALA A O 1
ATOM 889 N N . LYS A 1 119 ? 12.531 -37.618 -0.823 1.00 35.22 119 LYS A N 1
ATOM 890 C CA . LYS A 1 119 ? 13.747 -38.313 -0.373 1.00 35.22 119 LYS A CA 1
ATOM 891 C C . LYS A 1 119 ? 14.989 -37.967 -1.208 1.00 35.22 119 LYS A C 1
ATOM 893 O O . LYS A 1 119 ? 16.103 -38.203 -0.750 1.00 35.22 119 LYS A O 1
ATOM 898 N N . ALA A 1 120 ? 14.812 -37.411 -2.410 1.00 29.50 120 ALA A N 1
ATOM 899 C CA . ALA A 1 120 ? 15.895 -37.037 -3.324 1.00 29.50 120 ALA A CA 1
ATOM 900 C C . ALA A 1 120 ? 16.338 -35.563 -3.213 1.00 29.50 120 ALA A C 1
ATOM 902 O O . ALA A 1 120 ? 17.382 -35.208 -3.759 1.00 29.50 120 ALA A O 1
ATOM 903 N N . ARG A 1 121 ? 15.592 -34.700 -2.506 1.00 30.81 121 ARG A N 1
ATOM 904 C CA . ARG A 1 121 ? 15.950 -33.290 -2.278 1.00 30.81 121 ARG A CA 1
ATOM 905 C C . ARG A 1 121 ? 16.043 -32.996 -0.782 1.00 30.81 121 ARG A C 1
ATOM 907 O O . ARG A 1 121 ? 15.036 -32.872 -0.099 1.00 30.81 121 ARG A O 1
ATOM 914 N N . CYS A 1 122 ? 17.262 -32.849 -0.273 1.00 26.97 122 CYS A N 1
ATOM 915 C CA . CYS A 1 122 ? 17.516 -32.353 1.079 1.00 26.97 122 CYS A CA 1
ATOM 916 C C . CYS A 1 122 ? 17.215 -30.843 1.171 1.00 26.97 122 CYS A C 1
ATOM 918 O O . CYS A 1 122 ? 18.148 -30.051 1.120 1.00 26.97 122 CYS A O 1
ATOM 920 N N . MET A 1 123 ? 15.942 -30.442 1.266 1.00 28.27 123 MET A N 1
ATOM 921 C CA . MET A 1 123 ? 15.471 -29.137 1.774 1.00 28.27 123 MET A CA 1
ATOM 922 C C . MET A 1 123 ? 13.935 -29.169 1.909 1.00 28.27 123 MET A C 1
ATOM 924 O O . MET A 1 123 ? 13.281 -29.709 1.015 1.00 28.27 123 MET A O 1
ATOM 928 N N . PRO A 1 124 ? 13.335 -28.615 2.982 1.00 33.47 124 PRO A N 1
ATOM 929 C CA . PRO A 1 124 ? 11.884 -28.626 3.140 1.00 33.47 124 PRO A CA 1
ATOM 930 C C . PRO A 1 124 ? 11.246 -27.623 2.158 1.00 33.47 124 PRO A C 1
ATOM 932 O O . PRO A 1 124 ? 11.617 -26.447 2.181 1.00 33.47 124 PRO A O 1
ATOM 935 N N . PRO A 1 125 ? 10.307 -28.036 1.286 1.00 36.06 125 PRO A N 1
ATOM 936 C CA . PRO A 1 125 ? 9.539 -27.093 0.478 1.00 36.06 125 PRO A CA 1
ATOM 937 C C . PRO A 1 125 ? 8.677 -26.197 1.381 1.00 36.06 125 PRO A C 1
ATOM 939 O O . PRO A 1 125 ? 8.189 -26.629 2.427 1.00 36.06 125 PRO A O 1
ATOM 942 N N . SER A 1 126 ? 8.505 -24.930 0.994 1.00 44.38 126 SER A N 1
ATOM 943 C CA . SER A 1 126 ? 7.655 -23.988 1.724 1.00 44.38 126 SER A CA 1
ATOM 944 C C . SER A 1 126 ? 6.190 -24.449 1.706 1.00 44.38 126 SER A C 1
ATOM 946 O O . SER A 1 126 ? 5.715 -25.030 0.731 1.00 44.38 126 SER A O 1
ATOM 948 N N . VAL A 1 127 ? 5.444 -24.153 2.774 1.00 40.53 127 VAL A N 1
ATOM 949 C CA . VAL A 1 127 ? 4.006 -24.476 2.896 1.00 40.53 127 VAL A CA 1
ATOM 950 C C . VAL A 1 127 ? 3.183 -23.881 1.738 1.00 40.53 127 VAL A C 1
ATOM 952 O O . VAL A 1 127 ? 2.168 -24.452 1.352 1.00 40.53 127 VAL A O 1
ATOM 955 N N . ALA A 1 128 ? 3.648 -22.779 1.137 1.00 36.91 128 ALA A N 1
ATOM 956 C CA . ALA A 1 128 ? 3.054 -22.167 -0.052 1.00 36.91 128 ALA A CA 1
ATOM 957 C C . ALA A 1 128 ? 3.232 -23.029 -1.314 1.00 36.91 128 ALA A C 1
ATOM 959 O O . ALA A 1 128 ? 2.253 -23.281 -2.004 1.00 36.91 128 ALA A O 1
ATOM 960 N N . LEU A 1 129 ? 4.430 -23.578 -1.556 1.00 42.59 129 LEU A N 1
ATOM 961 C CA . LEU A 1 129 ? 4.669 -24.498 -2.677 1.00 42.59 129 LEU A CA 1
ATOM 962 C C . LEU A 1 129 ? 3.841 -25.785 -2.551 1.00 42.59 129 LEU A C 1
ATOM 964 O O . LEU A 1 129 ? 3.366 -26.312 -3.551 1.00 42.59 129 LEU A O 1
ATOM 968 N N . ILE A 1 130 ? 3.631 -26.268 -1.321 1.00 45.81 130 ILE A N 1
ATOM 969 C CA . ILE A 1 130 ? 2.769 -27.426 -1.041 1.00 45.81 130 ILE A CA 1
ATOM 970 C C . ILE A 1 130 ? 1.293 -27.076 -1.282 1.00 45.81 130 ILE A C 1
ATOM 972 O O . ILE A 1 130 ? 0.545 -27.899 -1.806 1.00 45.81 130 ILE A O 1
ATOM 976 N N . ARG A 1 131 ? 0.863 -25.860 -0.921 1.00 48.16 131 ARG A N 1
ATOM 977 C CA . ARG A 1 131 ? -0.517 -25.394 -1.111 1.00 48.16 131 ARG A CA 1
ATOM 978 C C . ARG A 1 131 ? -0.848 -25.173 -2.584 1.00 48.16 131 ARG A C 1
ATOM 980 O O . ARG A 1 131 ? -1.913 -25.602 -3.012 1.00 48.16 131 ARG A O 1
ATOM 987 N N . ASP A 1 132 ? 0.052 -24.547 -3.332 1.00 51.28 132 ASP A N 1
ATOM 988 C CA . ASP A 1 132 ? -0.173 -24.203 -4.734 1.00 51.28 132 ASP A CA 1
ATOM 989 C C . ASP A 1 132 ? -0.123 -25.472 -5.616 1.00 51.28 132 ASP A C 1
ATOM 991 O O . ASP A 1 132 ? -1.044 -25.698 -6.394 1.00 51.28 132 ASP A O 1
ATOM 995 N N . ASP A 1 133 ? 0.819 -26.404 -5.381 1.00 53.09 133 ASP A N 1
ATOM 996 C CA . ASP A 1 133 ? 0.834 -27.724 -6.055 1.00 53.09 133 ASP A CA 1
ATOM 997 C C . ASP A 1 133 ? -0.388 -28.588 -5.668 1.00 53.09 133 ASP A C 1
ATOM 999 O O . ASP A 1 133 ? -0.967 -29.278 -6.509 1.00 53.09 133 ASP A O 1
ATOM 1003 N N . ALA A 1 134 ? -0.848 -28.537 -4.411 1.00 54.59 13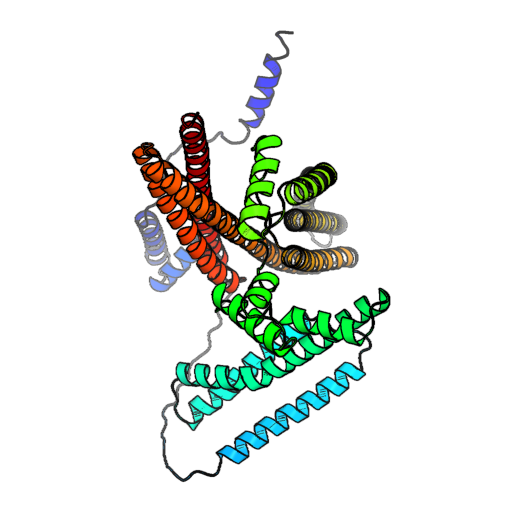4 ALA A N 1
ATOM 1004 C CA . ALA A 1 134 ? -2.069 -29.236 -3.995 1.00 54.59 134 ALA A CA 1
ATOM 1005 C C . ALA A 1 134 ? -3.337 -28.631 -4.617 1.00 54.59 134 ALA A C 1
ATOM 1007 O O . ALA A 1 134 ? -4.286 -29.364 -4.911 1.00 54.59 134 ALA A O 1
ATOM 1008 N N . GLN A 1 135 ? -3.362 -27.313 -4.824 1.00 64.81 135 GLN A N 1
ATOM 1009 C CA . GLN A 1 135 ? -4.482 -26.609 -5.435 1.00 64.81 135 GLN A CA 1
ATOM 1010 C C . GLN A 1 135 ? -4.549 -26.876 -6.942 1.00 64.81 135 GLN A C 1
ATOM 1012 O O . GLN A 1 135 ? -5.612 -27.268 -7.425 1.00 64.81 135 GLN A O 1
ATOM 1017 N N . ASP A 1 136 ? -3.417 -26.824 -7.645 1.00 70.06 136 ASP A N 1
ATOM 1018 C CA . ASP A 1 136 ? -3.324 -27.170 -9.068 1.00 70.06 136 ASP A CA 1
ATOM 1019 C C . ASP A 1 136 ? -3.726 -28.633 -9.320 1.00 70.06 136 ASP A C 1
ATOM 1021 O O . ASP A 1 136 ? -4.466 -28.952 -10.255 1.00 70.06 136 ASP A O 1
ATOM 1025 N N . ARG A 1 137 ? -3.307 -29.560 -8.450 1.00 62.09 137 ARG A N 1
ATOM 1026 C CA . ARG A 1 137 ? -3.702 -30.977 -8.543 1.00 62.09 137 ARG A CA 1
ATOM 1027 C C . ARG A 1 137 ? -5.172 -31.206 -8.224 1.00 62.09 137 ARG A C 1
ATOM 1029 O O . ARG A 1 137 ? -5.800 -32.047 -8.866 1.00 62.09 137 ARG A O 1
ATOM 1036 N N . LEU A 1 138 ? -5.729 -30.479 -7.256 1.00 68.50 138 LEU A N 1
ATOM 1037 C CA . LEU A 1 138 ? -7.154 -30.543 -6.944 1.00 68.50 138 LEU A CA 1
ATOM 1038 C C . LEU A 1 138 ? -7.990 -30.031 -8.119 1.00 68.50 138 LEU A C 1
ATOM 1040 O O . LEU A 1 138 ? -8.992 -30.655 -8.461 1.00 68.50 138 LEU A O 1
ATOM 1044 N N . GLU A 1 139 ? -7.582 -28.931 -8.749 1.00 73.19 139 GLU A N 1
ATOM 1045 C CA . GLU A 1 139 ? -8.267 -28.389 -9.920 1.00 73.19 139 GLU A CA 1
ATOM 1046 C C . GLU A 1 139 ? -8.194 -29.349 -11.107 1.00 73.19 139 GLU A C 1
ATOM 1048 O O . GLU A 1 139 ? -9.233 -29.652 -11.695 1.00 73.19 139 GLU A O 1
ATOM 1053 N N . ASN A 1 140 ? -7.023 -29.925 -11.386 1.00 74.50 140 ASN A N 1
ATOM 1054 C CA . ASN A 1 140 ? -6.864 -30.935 -12.434 1.00 74.50 140 ASN A CA 1
ATOM 1055 C C . ASN A 1 140 ? -7.710 -32.193 -12.161 1.00 74.50 140 ASN A C 1
ATOM 1057 O O . ASN A 1 140 ? -8.433 -32.654 -13.042 1.00 74.50 140 ASN A O 1
ATOM 1061 N N . ALA A 1 141 ? -7.725 -32.694 -10.922 1.00 69.50 141 ALA A N 1
ATOM 1062 C CA . ALA A 1 141 ? -8.566 -33.829 -10.539 1.00 69.50 141 ALA A CA 1
ATOM 1063 C C . ALA A 1 141 ? -10.069 -33.510 -10.644 1.00 69.50 141 ALA A C 1
ATOM 1065 O O . ALA A 1 141 ? -10.865 -34.378 -11.008 1.00 69.50 141 ALA A O 1
ATOM 1066 N N . ILE A 1 142 ? -10.478 -32.270 -10.343 1.00 72.88 142 ILE A N 1
ATOM 1067 C CA . ILE A 1 142 ? -11.861 -31.814 -10.531 1.00 72.88 142 ILE A CA 1
ATOM 1068 C C . ILE A 1 142 ? -12.209 -31.785 -12.020 1.00 72.88 142 ILE A C 1
ATOM 1070 O O . ILE A 1 142 ? -13.301 -32.227 -12.366 1.00 72.88 142 ILE A O 1
ATOM 1074 N N . GLN A 1 143 ? -11.313 -31.314 -12.892 1.00 80.06 143 GLN A N 1
ATOM 1075 C CA . GLN A 1 143 ? -11.548 -31.302 -14.340 1.00 80.06 143 GLN A CA 1
ATOM 1076 C C . GLN A 1 143 ? -11.665 -32.718 -14.914 1.00 80.06 143 GLN A C 1
ATOM 1078 O O . GLN A 1 143 ? -12.601 -32.981 -15.669 1.00 80.06 143 GLN A O 1
ATOM 1083 N N . ASP A 1 144 ? -10.793 -33.640 -14.507 1.00 78.12 144 ASP A N 1
ATOM 1084 C CA . ASP A 1 144 ? -10.846 -35.040 -14.946 1.00 78.12 144 ASP A CA 1
ATOM 1085 C C . ASP A 1 144 ? -12.127 -35.736 -14.462 1.00 78.12 144 ASP A C 1
ATOM 1087 O O . ASP A 1 144 ? -12.836 -36.366 -15.246 1.00 78.12 144 ASP A O 1
ATOM 1091 N N . CYS A 1 145 ? -12.493 -35.542 -13.191 1.00 79.81 145 CYS A N 1
ATOM 1092 C CA . CYS A 1 145 ? -13.747 -36.050 -12.632 1.00 79.81 145 CYS A CA 1
ATOM 1093 C C . CYS A 1 145 ? -14.976 -35.455 -13.340 1.00 79.81 145 CYS A C 1
ATOM 1095 O O . CYS A 1 145 ? -15.940 -36.164 -13.626 1.00 79.81 145 CYS A O 1
ATOM 1097 N N . MET A 1 146 ? -14.954 -34.154 -13.649 1.00 85.62 146 MET A N 1
ATOM 1098 C CA . MET A 1 146 ? -16.039 -33.501 -14.378 1.00 85.62 146 MET A CA 1
ATOM 1099 C C . MET A 1 146 ? -16.181 -34.055 -15.789 1.00 85.62 146 MET A C 1
ATOM 1101 O O . MET A 1 146 ? -17.306 -34.237 -16.241 1.00 85.62 146 MET A O 1
ATOM 1105 N N . LYS A 1 147 ? -15.064 -34.314 -16.475 1.00 82.12 147 LYS A N 1
ATOM 1106 C CA . LYS A 1 147 ? -15.067 -34.887 -17.818 1.00 82.12 147 LYS A CA 1
ATOM 1107 C C . LYS A 1 147 ? -15.763 -36.245 -17.828 1.00 82.12 147 LYS A C 1
ATOM 1109 O O . LYS A 1 147 ? -16.662 -36.448 -18.631 1.00 82.12 147 LYS A O 1
ATOM 1114 N N . ASP A 1 148 ? -15.444 -37.121 -16.877 1.00 77.75 148 ASP A N 1
ATOM 1115 C CA . ASP A 1 148 ? -16.104 -38.425 -16.769 1.00 77.75 148 ASP A CA 1
ATOM 1116 C C . ASP A 1 148 ? -17.610 -38.311 -16.459 1.00 77.75 148 ASP A C 1
ATOM 1118 O O . ASP A 1 148 ? -18.411 -38.988 -17.100 1.00 77.75 148 ASP A O 1
ATOM 1122 N N . LEU A 1 149 ? -18.020 -37.434 -15.533 1.00 73.62 149 LEU A N 1
ATOM 1123 C CA . LEU A 1 149 ? -19.441 -37.262 -15.180 1.00 73.62 149 LEU A CA 1
ATOM 1124 C C . LEU A 1 149 ? -20.270 -36.608 -16.297 1.00 73.62 149 LEU A C 1
ATOM 1126 O O . LEU A 1 149 ? -21.447 -36.925 -16.466 1.00 73.62 149 LEU A O 1
ATOM 1130 N N . VAL A 1 150 ? -19.678 -35.677 -17.045 1.00 80.69 150 VAL A N 1
ATOM 1131 C CA . VAL A 1 150 ? -20.353 -35.014 -18.169 1.00 80.69 150 VAL A CA 1
ATOM 1132 C C . VAL A 1 150 ? -20.434 -35.962 -19.366 1.00 80.69 150 VAL A C 1
ATOM 1134 O O . VAL A 1 150 ? -21.508 -36.102 -19.948 1.00 80.69 150 VAL A O 1
ATOM 1137 N N . ASP A 1 151 ? -19.338 -36.649 -19.700 1.00 80.06 151 ASP A N 1
ATOM 1138 C CA . ASP A 1 151 ? -19.251 -37.468 -20.913 1.00 80.06 151 ASP A CA 1
ATOM 1139 C C . ASP A 1 151 ? -19.977 -38.817 -20.772 1.00 80.06 151 ASP A C 1
ATOM 1141 O O . ASP A 1 151 ? -20.537 -39.308 -21.752 1.00 80.06 151 ASP A O 1
ATOM 1145 N N . LYS A 1 152 ? -19.984 -39.429 -19.576 1.00 76.38 152 LYS A N 1
ATOM 1146 C CA . LYS A 1 152 ? -20.565 -40.770 -19.361 1.00 76.38 152 LYS A CA 1
ATOM 1147 C C . LYS A 1 152 ? -21.949 -40.745 -18.729 1.00 76.38 152 LYS A C 1
ATOM 1149 O O . LYS A 1 152 ? -22.795 -41.553 -19.097 1.00 76.38 152 LYS A O 1
ATOM 1154 N N . GLU A 1 153 ? -22.188 -39.834 -17.790 1.00 78.31 153 GLU A N 1
ATOM 1155 C CA . GLU A 1 153 ? -23.444 -39.791 -17.026 1.00 78.31 153 GLU A CA 1
ATOM 1156 C C . GLU A 1 153 ? -24.397 -38.682 -17.503 1.00 78.31 153 GLU A C 1
ATOM 1158 O O . GLU A 1 153 ? -25.525 -38.588 -17.018 1.00 78.31 153 GLU A O 1
ATOM 1163 N N . GLY A 1 154 ? -23.970 -37.831 -18.447 1.00 84.25 154 GLY A N 1
ATOM 1164 C CA . GLY A 1 154 ? -24.791 -36.742 -18.987 1.00 84.25 154 GLY A CA 1
ATOM 1165 C C . GLY A 1 154 ? -25.183 -35.692 -17.942 1.00 84.25 154 GLY A C 1
ATOM 1166 O O . GLY A 1 154 ? -26.191 -35.001 -18.102 1.00 84.25 154 GLY A O 1
ATOM 1167 N N . ILE A 1 155 ? -24.423 -35.589 -16.847 1.00 84.62 155 ILE A N 1
ATOM 1168 C CA . ILE A 1 155 ? -24.711 -34.659 -15.755 1.00 84.62 155 ILE A CA 1
ATOM 1169 C C . ILE A 1 155 ? -24.374 -33.234 -16.196 1.00 84.62 155 ILE A C 1
ATOM 1171 O O . ILE A 1 155 ? -23.327 -32.979 -16.789 1.00 84.62 155 ILE A O 1
ATOM 1175 N N . ASP A 1 156 ? -25.243 -32.282 -15.846 1.00 90.19 156 ASP A N 1
ATOM 1176 C CA . ASP A 1 156 ? -24.971 -30.860 -16.048 1.00 90.19 156 ASP A CA 1
ATOM 1177 C C . ASP A 1 156 ? -23.619 -30.448 -15.433 1.00 90.19 156 ASP A C 1
ATOM 1179 O O . ASP A 1 156 ? -23.271 -30.822 -14.310 1.00 90.19 156 ASP A O 1
ATOM 1183 N N . ARG A 1 157 ? -22.858 -29.626 -16.159 1.00 78.94 157 ARG A N 1
ATOM 1184 C CA . ARG A 1 157 ? -21.475 -29.277 -15.814 1.00 78.94 157 ARG A CA 1
ATOM 1185 C C . ARG A 1 157 ? -21.351 -28.618 -14.435 1.00 78.94 157 ARG A C 1
ATOM 1187 O O . ARG A 1 157 ? -20.348 -28.842 -13.754 1.00 78.94 157 ARG A O 1
ATOM 1194 N N . ALA A 1 158 ? -22.343 -27.840 -13.996 1.00 75.69 158 ALA A N 1
ATOM 1195 C CA . ALA A 1 158 ? -22.329 -27.221 -12.670 1.00 75.69 158 ALA A CA 1
ATOM 1196 C C . ALA A 1 158 ? -22.597 -28.255 -11.563 1.00 75.69 158 ALA A C 1
ATOM 1198 O O . ALA A 1 158 ? -21.912 -28.253 -10.535 1.00 75.69 158 ALA A O 1
ATOM 1199 N N . ALA A 1 159 ? -23.525 -29.188 -11.795 1.00 77.69 159 ALA A N 1
ATOM 1200 C CA . ALA A 1 159 ? -23.794 -30.299 -10.882 1.00 77.69 159 ALA A CA 1
ATOM 1201 C C . ALA A 1 159 ? -22.610 -31.286 -10.794 1.00 77.69 159 ALA A C 1
ATOM 1203 O O . ALA A 1 159 ? -22.249 -31.719 -9.693 1.00 77.69 159 ALA A O 1
ATOM 1204 N N . ALA A 1 160 ? -21.959 -31.584 -11.924 1.00 78.19 160 ALA A N 1
ATOM 1205 C CA . ALA A 1 160 ? -20.745 -32.395 -11.997 1.00 78.19 160 ALA A CA 1
ATOM 1206 C C . ALA A 1 160 ? -19.596 -31.739 -11.218 1.00 78.19 160 ALA A C 1
ATOM 1208 O O . ALA A 1 160 ? -18.976 -32.385 -10.371 1.00 78.19 160 ALA A O 1
ATOM 1209 N N . LYS A 1 161 ? -19.378 -30.428 -11.409 1.00 83.50 161 LYS A N 1
ATOM 1210 C CA . LYS A 1 161 ? -18.381 -29.657 -10.653 1.00 83.50 161 LYS A CA 1
ATOM 1211 C C . LYS A 1 161 ? -18.646 -29.725 -9.151 1.00 83.50 161 LYS A C 1
ATOM 1213 O O . LYS A 1 161 ? -17.753 -30.091 -8.398 1.00 83.50 161 LYS A O 1
ATOM 1218 N N . ALA A 1 162 ? -19.875 -29.459 -8.704 1.00 74.31 162 ALA A N 1
ATOM 1219 C CA . ALA A 1 162 ? -20.221 -29.492 -7.282 1.00 74.31 162 ALA A CA 1
ATOM 1220 C C . ALA A 1 162 ? -20.002 -30.880 -6.643 1.00 74.31 162 ALA A C 1
ATOM 1222 O O . ALA A 1 162 ? -19.462 -30.973 -5.535 1.00 74.31 162 ALA A O 1
ATOM 1223 N N . ARG A 1 163 ? -20.370 -31.965 -7.344 1.00 81.00 163 ARG A N 1
ATOM 1224 C CA . ARG A 1 163 ? -20.121 -33.347 -6.894 1.00 81.00 163 ARG A CA 1
ATOM 1225 C C . ARG A 1 163 ? -18.627 -33.665 -6.819 1.00 81.00 163 ARG A C 1
ATOM 1227 O O . ARG A 1 163 ? -18.170 -34.144 -5.778 1.00 81.00 163 ARG A O 1
ATOM 1234 N N . CYS A 1 164 ? -17.871 -33.365 -7.874 1.00 75.25 164 CYS A N 1
ATOM 1235 C CA . CYS A 1 164 ? -16.430 -33.610 -7.937 1.00 75.25 164 CYS A CA 1
ATOM 1236 C C . CYS A 1 164 ? -15.669 -32.801 -6.886 1.00 75.25 164 CYS A C 1
ATOM 1238 O O . CYS A 1 164 ? -14.880 -33.367 -6.134 1.00 75.25 164 CYS A O 1
ATOM 1240 N N . THR A 1 165 ? -15.967 -31.506 -6.745 1.00 72.69 165 THR A N 1
ATOM 1241 C CA . THR A 1 165 ? -15.354 -30.647 -5.726 1.00 72.69 165 THR A CA 1
ATOM 1242 C C . THR A 1 165 ? -15.634 -31.171 -4.320 1.00 72.69 165 THR A C 1
ATOM 1244 O O . THR A 1 165 ? -14.711 -31.270 -3.520 1.00 72.69 165 THR A O 1
ATOM 1247 N N . LYS A 1 166 ? -16.871 -31.576 -4.001 1.00 75.00 166 LYS A N 1
ATOM 1248 C CA . LYS A 1 166 ? -17.201 -32.111 -2.669 1.00 75.00 166 LYS A CA 1
ATOM 1249 C C . LYS A 1 166 ? -16.453 -33.414 -2.359 1.00 75.00 166 LYS A C 1
ATOM 1251 O O . LYS A 1 166 ? -15.965 -33.579 -1.244 1.00 75.00 166 LYS A O 1
ATOM 1256 N N . LYS A 1 167 ? -16.358 -34.323 -3.334 1.00 72.31 167 LYS A N 1
ATOM 1257 C CA . LYS A 1 167 ? -15.721 -35.640 -3.174 1.00 72.31 167 LYS A CA 1
ATOM 1258 C C . LYS A 1 167 ? -14.194 -35.527 -3.097 1.00 72.31 167 LYS A C 1
ATOM 1260 O O . LYS A 1 167 ? -13.588 -36.069 -2.179 1.00 72.31 167 LYS A O 1
ATOM 1265 N N . LEU A 1 168 ? -13.581 -34.766 -4.003 1.00 67.94 168 LEU A N 1
ATOM 1266 C CA . LEU A 1 168 ? -12.123 -34.632 -4.101 1.00 67.94 168 LEU A CA 1
ATOM 1267 C C . LEU A 1 168 ? -11.527 -33.755 -3.001 1.00 67.94 168 LEU A C 1
ATOM 1269 O O . LEU A 1 168 ? -10.427 -34.034 -2.536 1.00 67.94 168 LEU A O 1
ATOM 1273 N N . ARG A 1 169 ? -12.264 -32.761 -2.494 1.00 63.03 169 ARG A N 1
ATOM 1274 C CA . ARG A 1 169 ? -11.813 -31.964 -1.342 1.00 63.03 169 ARG A CA 1
ATOM 1275 C C . ARG A 1 169 ? -11.662 -32.820 -0.077 1.00 63.03 169 ARG A C 1
ATOM 1277 O O . ARG A 1 169 ? -10.759 -32.576 0.713 1.00 63.03 169 ARG A O 1
ATOM 1284 N N . GLY A 1 170 ? -12.485 -33.858 0.092 1.00 58.41 170 GLY A N 1
ATOM 1285 C CA . GLY A 1 170 ? -12.331 -34.830 1.181 1.00 58.41 170 GLY A CA 1
ATOM 1286 C C . GLY A 1 170 ? -11.151 -35.793 1.003 1.00 58.41 170 GLY A C 1
ATOM 1287 O O . GLY A 1 170 ? -10.613 -36.269 1.991 1.00 58.41 170 GLY A O 1
ATOM 1288 N N . ILE A 1 171 ? -10.729 -36.061 -0.236 1.00 60.06 171 ILE A N 1
ATOM 1289 C CA . ILE A 1 171 ? -9.677 -37.046 -0.548 1.00 60.06 171 ILE A CA 1
ATOM 1290 C C . ILE A 1 171 ? -8.293 -36.392 -0.643 1.00 60.06 171 ILE A C 1
ATOM 1292 O O . ILE A 1 171 ? -7.318 -36.981 -0.205 1.00 60.06 171 ILE A O 1
ATOM 1296 N N . VAL A 1 172 ? -8.199 -35.183 -1.202 1.00 54.12 172 VAL A N 1
ATOM 1297 C CA . VAL A 1 172 ? -6.918 -34.511 -1.489 1.00 54.12 172 VAL A CA 1
ATOM 1298 C C . VAL A 1 172 ? -6.573 -33.487 -0.411 1.00 54.12 172 VAL A C 1
ATOM 1300 O O . VAL A 1 172 ? -5.451 -33.446 0.078 1.00 54.12 172 VAL A O 1
ATOM 1303 N N . VAL A 1 173 ? -7.544 -32.668 0.005 1.00 51.25 173 VAL A N 1
ATOM 1304 C CA . VAL A 1 173 ? -7.267 -31.540 0.909 1.00 51.25 173 VAL A CA 1
ATOM 1305 C C . VAL A 1 173 ? -7.189 -31.994 2.364 1.00 51.25 173 VAL A C 1
ATOM 1307 O O . VAL A 1 173 ? -6.332 -31.514 3.097 1.00 51.25 173 VAL A O 1
ATOM 1310 N N . GLN A 1 174 ? -8.038 -32.930 2.803 1.00 55.44 174 GLN A N 1
ATOM 1311 C CA . GLN A 1 174 ? -8.007 -33.389 4.198 1.00 55.44 174 GLN A CA 1
ATOM 1312 C C . GLN A 1 174 ? -6.686 -34.065 4.604 1.00 55.44 174 GLN A C 1
ATOM 1314 O O . GLN A 1 174 ? -6.188 -33.704 5.670 1.00 55.44 174 GLN A O 1
ATOM 1319 N N . PRO A 1 175 ? -6.086 -34.977 3.812 1.00 57.16 175 PRO A N 1
ATOM 1320 C CA . PRO A 1 175 ? -4.806 -35.587 4.178 1.00 57.16 175 PRO A CA 1
ATOM 1321 C C . PRO A 1 175 ? -3.655 -34.581 4.233 1.00 57.16 175 PRO A C 1
ATOM 1323 O O . PRO A 1 175 ? -2.913 -34.578 5.206 1.00 57.16 175 PRO A O 1
ATOM 1326 N N . VAL A 1 176 ? -3.565 -33.663 3.262 1.00 51.12 176 VAL A N 1
ATOM 1327 C CA . VAL A 1 176 ? -2.527 -32.614 3.233 1.00 51.12 176 VAL A CA 1
ATOM 1328 C C . VAL A 1 176 ? -2.681 -31.647 4.411 1.00 51.12 176 VAL A C 1
ATOM 1330 O O . VAL A 1 176 ? -1.708 -31.292 5.070 1.00 51.12 176 VAL A O 1
ATOM 1333 N N . VAL A 1 177 ? -3.914 -31.247 4.737 1.00 49.75 177 VAL A N 1
ATOM 1334 C CA . VAL A 1 177 ? -4.197 -30.412 5.917 1.00 49.75 177 VAL A CA 1
ATOM 1335 C C . VAL A 1 177 ? -3.861 -31.147 7.215 1.00 49.75 177 VAL A C 1
ATOM 1337 O O . VAL A 1 177 ? -3.405 -30.515 8.168 1.00 49.75 177 VAL A O 1
ATOM 1340 N N . GLN A 1 178 ? -4.081 -32.462 7.273 1.00 59.16 178 GLN A N 1
ATOM 1341 C CA . GLN A 1 178 ? -3.725 -33.270 8.434 1.00 59.16 178 GLN A CA 1
ATOM 1342 C C . GLN A 1 178 ? -2.201 -33.410 8.575 1.00 59.16 178 GLN A C 1
ATOM 1344 O O . GLN A 1 178 ? -1.693 -33.240 9.674 1.00 59.16 178 GLN A O 1
ATOM 1349 N N . GLU A 1 179 ? -1.468 -33.593 7.478 1.00 60.12 179 GLU A N 1
ATOM 1350 C CA . GLU A 1 179 ? -0.001 -33.658 7.474 1.00 60.12 179 GLU A CA 1
ATOM 1351 C C . GLU A 1 179 ? 0.641 -32.326 7.902 1.00 60.12 179 GLU A C 1
ATOM 1353 O O . GLU A 1 179 ? 1.514 -32.305 8.767 1.00 60.12 179 GLU A O 1
ATOM 1358 N N . ILE A 1 180 ? 0.143 -31.193 7.388 1.00 52.53 180 ILE A N 1
ATOM 1359 C CA . ILE A 1 180 ? 0.581 -29.854 7.825 1.00 52.53 180 ILE A CA 1
ATOM 1360 C C . ILE A 1 180 ? 0.281 -29.647 9.315 1.00 52.53 180 ILE A C 1
ATOM 1362 O O . ILE A 1 180 ? 1.083 -29.057 10.038 1.00 52.53 180 ILE A O 1
ATOM 1366 N N . ARG A 1 181 ? -0.876 -30.121 9.791 1.00 57.78 181 ARG A N 1
ATOM 1367 C CA . ARG A 1 181 ? -1.248 -30.033 11.207 1.00 57.78 181 ARG A CA 1
ATOM 1368 C C . ARG A 1 181 ? -0.291 -30.836 12.084 1.00 57.78 181 ARG A C 1
ATOM 1370 O O . ARG A 1 181 ? 0.122 -30.321 13.122 1.00 57.78 181 ARG A O 1
ATOM 1377 N N . ASP A 1 182 ? 0.058 -32.045 11.666 1.00 70.06 182 ASP A N 1
ATOM 1378 C CA . ASP A 1 182 ? 0.946 -32.931 12.413 1.00 70.06 182 ASP A CA 1
ATOM 1379 C C . ASP A 1 182 ? 2.381 -32.356 12.464 1.00 70.06 182 ASP A C 1
ATOM 1381 O O . ASP A 1 182 ? 2.963 -32.285 13.547 1.00 70.06 182 ASP A O 1
ATOM 1385 N N . ASP A 1 183 ? 2.895 -31.798 11.357 1.00 67.38 183 ASP A N 1
ATOM 1386 C CA . ASP A 1 183 ? 4.206 -31.114 11.290 1.00 67.38 183 ASP A CA 1
ATOM 1387 C C . ASP A 1 183 ? 4.263 -29.838 12.158 1.00 67.38 183 ASP A C 1
ATOM 1389 O O . ASP A 1 183 ? 5.231 -29.591 12.885 1.00 67.38 183 ASP A O 1
ATOM 1393 N N . GLN A 1 184 ? 3.204 -29.020 12.151 1.00 58.53 184 GLN A N 1
ATOM 1394 C CA . GLN A 1 184 ? 3.117 -27.834 13.016 1.00 58.53 184 GLN A CA 1
ATOM 1395 C C . GLN A 1 184 ? 3.010 -28.206 14.499 1.00 58.53 184 GLN A C 1
ATOM 1397 O O . GLN A 1 184 ? 3.581 -27.520 15.356 1.00 58.53 184 GLN A O 1
ATOM 1402 N N . GLN A 1 185 ? 2.296 -29.291 14.812 1.00 65.62 185 GLN A N 1
ATOM 1403 C CA . GLN A 1 185 ? 2.190 -29.805 16.171 1.00 65.62 185 GLN A CA 1
ATOM 1404 C C . GLN A 1 185 ? 3.550 -30.313 16.665 1.00 65.62 185 GLN A C 1
ATOM 1406 O O . GLN A 1 185 ? 3.949 -29.956 17.773 1.00 65.62 185 GLN A O 1
ATOM 1411 N N . GLU A 1 186 ? 4.297 -31.054 15.846 1.00 71.62 186 GLU A N 1
ATOM 1412 C CA . GLU A 1 186 ? 5.637 -31.550 16.179 1.00 71.62 186 GLU A CA 1
ATOM 1413 C C . GLU A 1 186 ? 6.627 -30.398 16.436 1.00 71.62 186 GLU A C 1
ATOM 1415 O O . GLU A 1 186 ? 7.228 -30.329 17.511 1.00 71.62 186 GLU A O 1
ATOM 1420 N N . LYS A 1 187 ? 6.688 -29.400 15.541 1.00 71.62 187 LYS A N 1
ATOM 1421 C CA . LYS A 1 187 ? 7.525 -28.191 15.713 1.00 71.62 187 LYS A CA 1
ATOM 1422 C C . LYS A 1 187 ? 7.137 -27.358 16.934 1.00 71.62 187 LYS A C 1
ATOM 1424 O O . LYS A 1 187 ? 7.973 -26.714 17.571 1.00 71.62 187 LYS A O 1
ATOM 1429 N N . CYS A 1 188 ? 5.849 -27.308 17.267 1.00 62.50 188 CYS A N 1
ATOM 1430 C CA . CYS A 1 188 ? 5.379 -26.673 18.493 1.00 62.50 188 CYS A CA 1
ATOM 1431 C C . CYS A 1 188 ? 5.881 -27.425 19.735 1.00 62.50 188 CYS A C 1
ATOM 1433 O O . CYS A 1 188 ? 6.423 -26.790 20.643 1.00 62.50 188 CYS A O 1
ATOM 1435 N N . VAL A 1 189 ? 5.751 -28.756 19.759 1.00 67.38 189 VAL A N 1
ATOM 1436 C CA . VAL A 1 189 ? 6.200 -29.597 20.878 1.00 67.38 189 VAL A CA 1
ATOM 1437 C C . VAL A 1 189 ? 7.707 -29.476 21.075 1.00 67.38 189 VAL A C 1
ATOM 1439 O O . VAL A 1 189 ? 8.154 -29.290 22.206 1.00 67.38 189 VAL A O 1
ATOM 1442 N N . GLU A 1 190 ? 8.481 -29.482 19.991 1.00 72.56 190 GLU A N 1
ATOM 1443 C CA . GLU A 1 190 ? 9.937 -29.331 20.022 1.00 72.56 190 GLU A CA 1
ATOM 1444 C C . GLU A 1 190 ? 10.364 -27.990 20.648 1.00 72.56 190 GLU A C 1
ATOM 1446 O O . GLU A 1 190 ? 11.130 -27.974 21.611 1.00 72.56 190 GLU A O 1
ATOM 1451 N N . ARG A 1 191 ? 9.755 -26.869 20.231 1.00 66.81 191 ARG A N 1
ATOM 1452 C CA . ARG A 1 191 ? 10.013 -25.537 20.822 1.00 66.81 191 ARG A CA 1
ATOM 1453 C C . ARG A 1 191 ? 9.649 -25.438 22.302 1.00 66.81 191 ARG A C 1
ATOM 1455 O O . ARG A 1 191 ? 10.261 -24.674 23.048 1.00 66.81 191 ARG A O 1
ATOM 1462 N N . LEU A 1 192 ? 8.609 -26.144 22.744 1.00 57.66 192 LEU A N 1
ATOM 1463 C CA . LEU A 1 192 ? 8.235 -26.178 24.160 1.00 57.66 192 LEU A CA 1
ATOM 1464 C C . LEU A 1 192 ? 9.183 -27.080 24.964 1.00 57.66 192 LEU A C 1
ATOM 1466 O O . LEU A 1 192 ? 9.510 -26.747 26.105 1.00 57.66 192 LEU A O 1
ATOM 1470 N N . ARG A 1 193 ? 9.692 -28.154 24.355 1.00 71.94 193 ARG A N 1
ATOM 1471 C CA . ARG A 1 193 ? 10.720 -29.023 24.937 1.00 71.94 193 ARG A CA 1
ATOM 1472 C C . ARG A 1 193 ? 12.038 -28.280 25.148 1.00 71.94 193 ARG A C 1
ATOM 1474 O O . ARG A 1 193 ? 12.618 -28.382 26.225 1.00 71.94 193 ARG A O 1
ATOM 1481 N N . GLU A 1 194 ? 12.463 -27.466 24.181 1.00 77.44 194 GLU A N 1
ATOM 1482 C CA . GLU A 1 194 ? 13.636 -26.581 24.304 1.00 77.44 194 GLU A CA 1
ATOM 1483 C C . GLU A 1 194 ? 13.507 -25.585 25.466 1.00 77.44 194 GLU A C 1
ATOM 1485 O O . GLU A 1 194 ? 14.500 -25.181 26.069 1.00 77.44 194 GLU A O 1
ATOM 1490 N N . LYS A 1 195 ? 12.271 -25.228 25.835 1.00 67.31 195 LYS A N 1
ATOM 1491 C CA . LYS A 1 195 ? 11.953 -24.371 26.988 1.00 67.31 195 LYS A CA 1
ATOM 1492 C C . LYS A 1 195 ? 11.806 -25.144 28.305 1.00 67.31 195 LYS A C 1
ATOM 1494 O O . LYS A 1 195 ? 11.370 -24.566 29.299 1.00 67.31 195 LYS A O 1
ATOM 1499 N N . GLY A 1 196 ? 12.157 -26.430 28.327 1.00 69.31 196 GLY A N 1
ATOM 1500 C CA . GLY A 1 196 ? 12.120 -27.278 29.519 1.00 69.31 196 GLY A CA 1
ATOM 1501 C C . GLY A 1 196 ? 10.717 -27.731 29.932 1.00 69.31 196 GLY A C 1
ATOM 1502 O O . GLY A 1 196 ? 10.521 -28.111 31.084 1.00 69.31 196 GLY A O 1
ATOM 1503 N N . ILE A 1 197 ? 9.732 -27.673 29.029 1.00 60.56 197 ILE A N 1
ATOM 1504 C CA . ILE A 1 197 ? 8.374 -28.160 29.296 1.00 60.56 197 ILE A CA 1
ATOM 1505 C C . ILE A 1 197 ? 8.322 -29.664 29.027 1.00 60.56 197 ILE A C 1
ATOM 1507 O O . ILE A 1 197 ? 8.762 -30.130 27.976 1.00 60.56 197 ILE A O 1
ATOM 1511 N N . GLU A 1 198 ? 7.763 -30.423 29.972 1.00 75.38 198 GLU A N 1
ATOM 1512 C CA . GLU A 1 198 ? 7.578 -31.867 29.820 1.00 75.38 198 GLU A CA 1
ATOM 1513 C C . GLU A 1 198 ? 6.740 -32.201 28.581 1.00 75.38 198 GLU A C 1
ATOM 1515 O O . GLU A 1 198 ? 5.731 -31.558 28.291 1.00 75.38 198 GLU A O 1
ATOM 1520 N N . GLU A 1 199 ? 7.146 -33.245 27.863 1.00 63.91 199 GLU A N 1
ATOM 1521 C CA . GLU A 1 199 ? 6.625 -33.618 26.545 1.00 63.91 199 GLU A CA 1
ATOM 1522 C C . GLU A 1 199 ? 5.112 -33.868 26.531 1.00 63.91 199 GLU A C 1
ATOM 1524 O O . GLU A 1 199 ? 4.436 -33.471 25.586 1.00 63.91 199 GLU A O 1
ATOM 1529 N N . ALA A 1 200 ? 4.554 -34.429 27.607 1.00 54.84 200 ALA A N 1
ATOM 1530 C CA . ALA A 1 200 ? 3.109 -34.614 27.750 1.00 54.84 200 ALA A CA 1
ATOM 1531 C C . ALA A 1 200 ? 2.357 -33.270 27.820 1.00 54.84 200 ALA A C 1
ATOM 1533 O O . ALA A 1 200 ? 1.337 -33.090 27.160 1.00 54.84 200 ALA A O 1
ATOM 1534 N N . ILE A 1 201 ? 2.907 -32.292 28.548 1.00 58.03 201 ILE A N 1
ATOM 1535 C CA . ILE A 1 201 ? 2.346 -30.939 28.686 1.00 58.03 201 ILE A CA 1
ATOM 1536 C C . ILE A 1 201 ? 2.553 -30.136 27.396 1.00 58.03 201 ILE A C 1
ATOM 1538 O O . ILE A 1 201 ? 1.677 -29.371 26.993 1.00 58.03 201 ILE A O 1
ATOM 1542 N N . ALA A 1 202 ? 3.701 -30.301 26.739 1.00 57.12 202 ALA A N 1
ATOM 1543 C CA . ALA A 1 202 ? 3.988 -29.695 25.445 1.00 57.12 202 ALA A CA 1
ATOM 1544 C C . ALA A 1 202 ? 3.026 -30.216 24.367 1.00 57.12 202 ALA A C 1
ATOM 1546 O O . ALA A 1 202 ? 2.442 -29.423 23.632 1.00 57.12 202 ALA A O 1
ATOM 1547 N N . THR A 1 203 ? 2.799 -31.532 24.333 1.00 67.12 203 THR A N 1
ATOM 1548 C CA . THR A 1 203 ? 1.870 -32.186 23.404 1.00 67.12 203 THR A CA 1
ATOM 1549 C C . THR A 1 203 ? 0.442 -31.704 23.624 1.00 67.12 203 THR A C 1
ATOM 1551 O O . THR A 1 203 ? -0.202 -31.300 22.660 1.00 67.12 203 THR A O 1
ATOM 1554 N N . ASP A 1 204 ? -0.035 -31.644 24.871 1.00 62.06 204 ASP A N 1
ATOM 1555 C CA . ASP A 1 204 ? -1.377 -31.130 25.173 1.00 62.06 204 ASP A CA 1
ATOM 1556 C C . ASP A 1 204 ? -1.532 -29.646 24.813 1.00 62.06 204 ASP A C 1
ATOM 1558 O O . ASP A 1 204 ? -2.510 -29.267 24.168 1.00 62.06 204 ASP A O 1
ATOM 1562 N N . LYS A 1 205 ? -0.546 -28.796 25.132 1.00 56.59 205 LYS A N 1
ATOM 1563 C CA . LYS A 1 205 ? -0.580 -27.369 24.763 1.00 56.59 205 LYS A CA 1
ATOM 1564 C C . LYS A 1 205 ? -0.598 -27.160 23.250 1.00 56.59 205 LYS A C 1
ATOM 1566 O O . LYS A 1 205 ? -1.332 -26.303 22.761 1.00 56.59 205 LYS A O 1
ATOM 1571 N N . CYS A 1 206 ? 0.170 -27.953 22.509 1.00 59.50 206 CYS A N 1
ATOM 1572 C CA . CYS A 1 206 ? 0.246 -27.868 21.053 1.00 59.50 206 CYS A CA 1
ATOM 1573 C C . CYS A 1 206 ? -0.960 -28.498 20.340 1.00 59.50 206 CYS A C 1
ATOM 1575 O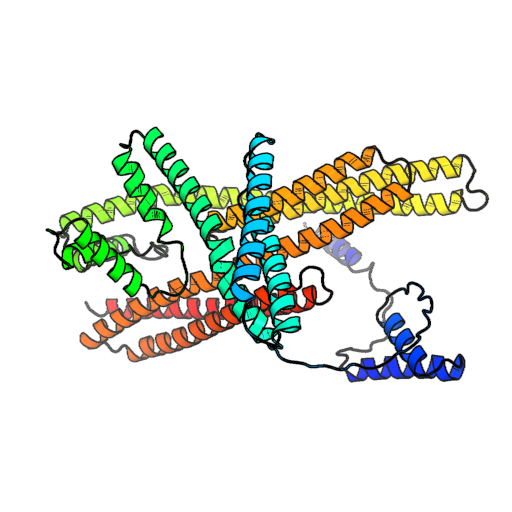 O . CYS A 1 206 ? -1.246 -28.129 19.204 1.00 59.50 206 CYS A O 1
ATOM 1577 N N . ARG A 1 207 ? -1.717 -29.380 21.007 1.00 53.34 207 ARG A N 1
ATOM 1578 C CA . ARG A 1 207 ? -2.941 -30.003 20.472 1.00 53.34 207 ARG A CA 1
ATOM 1579 C C . ARG A 1 207 ? -4.178 -29.101 20.565 1.00 53.34 207 ARG A C 1
ATOM 1581 O O . ARG A 1 207 ? -5.110 -29.265 19.783 1.00 53.34 207 ARG A O 1
ATOM 1588 N N . VAL A 1 208 ? -4.192 -28.143 21.497 1.00 46.44 208 VAL A N 1
ATOM 1589 C CA . VAL A 1 208 ? -5.300 -27.181 21.698 1.00 46.44 208 VAL A CA 1
ATOM 1590 C C . VAL A 1 208 ? -5.201 -25.976 20.744 1.00 46.44 208 VAL A C 1
ATOM 1592 O O . VAL A 1 208 ? -6.215 -25.380 20.387 1.00 46.44 208 VAL A O 1
ATOM 1595 N N . LEU A 1 209 ? -3.996 -25.659 20.264 1.00 37.97 209 LEU A N 1
ATOM 1596 C CA . LEU A 1 209 ? -3.708 -24.521 19.380 1.00 37.97 209 LEU A CA 1
ATOM 1597 C C . LEU A 1 209 ? -4.370 -24.545 17.975 1.00 37.97 209 LEU A C 1
ATOM 1599 O O . LEU A 1 209 ? -4.733 -23.466 17.509 1.00 37.97 209 LEU A O 1
ATOM 1603 N N . PRO A 1 210 ? -4.616 -25.685 17.287 1.00 38.06 210 PRO A N 1
ATOM 1604 C CA . PRO A 1 210 ? -5.139 -25.655 15.914 1.00 38.06 210 PRO A CA 1
ATOM 1605 C C . PRO A 1 210 ? -6.670 -25.573 15.810 1.00 38.06 210 PRO A C 1
ATOM 1607 O O . PRO A 1 210 ? -7.193 -25.294 14.732 1.00 38.06 210 PRO A O 1
ATOM 1610 N N . HIS A 1 211 ? -7.424 -25.812 16.891 1.00 30.42 211 HIS A N 1
ATOM 1611 C CA . HIS A 1 211 ? -8.893 -25.778 16.823 1.00 30.42 211 HIS A CA 1
ATOM 1612 C C . HIS A 1 211 ? -9.469 -24.365 16.641 1.00 30.42 211 HIS A C 1
ATOM 1614 O O . HIS A 1 211 ? -10.619 -24.238 16.227 1.00 30.42 211 HIS A O 1
ATOM 1620 N N . ALA A 1 212 ? -8.667 -23.320 16.861 1.00 35.00 212 ALA A N 1
ATOM 1621 C CA . ALA A 1 212 ? -9.051 -21.938 16.584 1.00 35.00 212 ALA A CA 1
ATOM 1622 C C . ALA A 1 212 ? -8.985 -21.565 15.087 1.00 35.00 212 ALA A C 1
ATOM 1624 O O . ALA A 1 212 ? -9.471 -20.505 14.707 1.00 35.00 212 ALA A O 1
ATOM 1625 N N . PHE A 1 213 ? -8.411 -22.421 14.230 1.00 29.47 213 PHE A N 1
ATOM 1626 C CA . PHE A 1 213 ? -8.067 -22.073 12.843 1.00 29.47 213 PHE A CA 1
ATOM 1627 C C . PHE A 1 213 ? -8.990 -22.666 11.765 1.00 29.47 213 PHE A C 1
ATOM 1629 O O . PHE A 1 213 ? -8.693 -22.576 10.575 1.00 29.47 213 PHE A O 1
ATOM 1636 N N . ALA A 1 214 ? -10.133 -23.246 12.142 1.00 28.66 214 ALA A N 1
ATOM 1637 C CA . ALA A 1 214 ? -11.101 -23.772 11.183 1.00 28.66 214 ALA A CA 1
ATOM 1638 C C . ALA A 1 214 ? -12.458 -23.045 11.255 1.00 28.66 214 ALA A C 1
ATOM 1640 O O . ALA A 1 214 ? -13.317 -23.399 12.057 1.00 28.66 214 ALA A O 1
ATOM 1641 N N . ILE A 1 215 ? -12.654 -22.154 10.273 1.00 32.16 215 ILE A N 1
ATOM 1642 C CA . ILE A 1 215 ? -13.930 -21.784 9.633 1.00 32.16 215 ILE A CA 1
ATOM 1643 C C . ILE A 1 215 ? -14.773 -20.718 10.360 1.00 32.16 215 ILE A C 1
ATOM 1645 O O . ILE A 1 215 ? -15.291 -20.926 11.454 1.00 32.16 215 ILE A O 1
ATOM 1649 N N . GLY A 1 216 ? -15.011 -19.604 9.655 1.00 32.66 216 GLY A N 1
ATOM 1650 C CA . GLY A 1 216 ? -16.018 -18.583 9.965 1.00 32.66 216 GLY A CA 1
ATOM 1651 C C . GLY A 1 216 ? -17.458 -19.087 9.817 1.00 32.66 216 GLY A C 1
ATOM 1652 O O . GLY A 1 216 ? -18.188 -18.634 8.943 1.00 32.66 216 GLY A O 1
ATOM 1653 N N . GLN A 1 217 ? -17.856 -20.046 10.653 1.00 33.56 217 GLN A N 1
ATOM 1654 C CA . GLN A 1 217 ? -19.230 -20.564 10.732 1.00 33.56 217 GLN A CA 1
ATOM 1655 C C . GLN A 1 217 ? -19.755 -20.725 12.163 1.00 33.56 217 GLN A C 1
ATOM 1657 O O . GLN A 1 217 ? -20.858 -21.229 12.339 1.00 33.56 217 GLN A O 1
ATOM 1662 N N . TYR A 1 218 ? -19.004 -20.296 13.175 1.00 35.78 218 TYR A N 1
ATOM 1663 C CA . TYR A 1 218 ? -19.407 -20.451 14.569 1.00 35.78 218 TYR A CA 1
ATOM 1664 C C . TYR A 1 218 ? -19.498 -19.082 15.237 1.00 35.78 218 TYR A C 1
ATOM 1666 O O . TYR A 1 218 ? -18.548 -18.297 15.189 1.00 35.78 218 TYR A O 1
ATOM 1674 N N . SER A 1 219 ? -20.647 -18.789 15.847 1.00 43.06 219 SER A N 1
ATOM 1675 C CA . SER A 1 219 ? -20.792 -17.656 16.764 1.00 43.06 219 SER A CA 1
ATOM 1676 C C . SER A 1 219 ? -19.889 -17.852 17.985 1.00 43.06 219 SER A C 1
ATOM 1678 O O . SER A 1 219 ? -19.534 -18.981 18.326 1.00 43.06 219 SER A O 1
ATOM 1680 N N . GLY A 1 220 ? -19.518 -16.764 18.670 1.00 44.81 220 GLY A N 1
ATOM 1681 C CA . GLY A 1 220 ? -18.678 -16.828 19.877 1.00 44.81 220 GLY A CA 1
ATOM 1682 C C . GLY A 1 220 ? -19.201 -17.810 20.937 1.00 44.81 220 GLY A C 1
ATOM 1683 O O . GLY A 1 220 ? -18.407 -18.460 21.614 1.00 44.81 220 GLY A O 1
ATOM 1684 N N . ASP A 1 221 ? -20.519 -17.998 20.993 1.00 49.62 221 ASP A N 1
ATOM 1685 C CA . ASP A 1 221 ? -21.189 -18.915 21.916 1.00 49.62 221 ASP A CA 1
ATOM 1686 C C . ASP A 1 221 ? -20.907 -20.400 21.612 1.00 49.62 221 ASP A C 1
ATOM 1688 O O . ASP A 1 221 ? -20.686 -21.179 22.538 1.00 49.62 221 ASP A O 1
ATOM 1692 N N . ASP A 1 222 ? -20.773 -20.786 20.335 1.00 51.19 222 ASP A N 1
ATOM 1693 C CA . ASP A 1 222 ? -20.482 -22.174 19.924 1.00 51.19 222 ASP A CA 1
ATOM 1694 C C . ASP A 1 222 ? -19.062 -22.607 20.322 1.00 51.19 222 ASP A C 1
ATOM 1696 O O . ASP A 1 222 ? -18.793 -23.778 20.618 1.00 51.19 222 ASP A O 1
ATOM 1700 N N . LEU A 1 223 ? -18.119 -21.660 20.319 1.00 50.25 223 LEU A N 1
ATOM 1701 C CA . LEU A 1 223 ? -16.734 -21.900 20.722 1.00 50.25 223 LEU A CA 1
ATOM 1702 C C . LEU A 1 223 ? -16.615 -22.040 22.243 1.00 50.25 223 LEU A C 1
ATOM 1704 O O . LEU A 1 223 ? -15.873 -22.903 22.723 1.00 50.25 223 LEU A O 1
ATOM 1708 N N . ILE A 1 224 ? -17.378 -21.240 22.994 1.00 64.81 224 ILE A N 1
ATOM 1709 C CA . ILE A 1 224 ? -17.451 -21.329 24.456 1.00 64.81 224 ILE A CA 1
ATOM 1710 C C . ILE A 1 224 ? -18.084 -22.660 24.860 1.00 64.81 224 ILE A C 1
ATOM 1712 O O . ILE A 1 224 ? -17.509 -23.377 25.677 1.00 64.81 224 ILE A O 1
ATOM 1716 N N . GLU A 1 225 ? -19.202 -23.050 24.248 1.00 69.38 225 GLU A N 1
ATOM 1717 C CA . GLU A 1 225 ? -19.897 -24.297 24.578 1.00 69.38 225 GLU A CA 1
ATOM 1718 C C . GLU A 1 225 ? -19.028 -25.535 24.296 1.00 69.38 225 GLU A C 1
ATOM 1720 O O . GLU A 1 225 ? -18.941 -26.455 25.117 1.00 69.38 225 GLU A O 1
ATOM 1725 N N . ARG A 1 226 ? -18.279 -25.536 23.183 1.00 66.69 226 ARG A N 1
ATOM 1726 C CA . ARG A 1 226 ? -17.314 -26.608 22.885 1.00 66.69 226 ARG A CA 1
ATOM 1727 C C . ARG A 1 226 ? -16.135 -26.635 23.849 1.00 66.69 226 ARG A C 1
ATOM 1729 O O . ARG A 1 226 ? -15.714 -27.727 24.234 1.00 66.69 226 ARG A O 1
ATOM 1736 N N . CYS A 1 227 ? -15.605 -25.478 24.240 1.00 65.38 227 CYS A N 1
ATOM 1737 C CA . CYS A 1 227 ? -14.536 -25.402 25.233 1.00 65.38 227 CYS A CA 1
ATOM 1738 C C . CYS A 1 227 ? -15.011 -25.944 26.587 1.00 65.38 227 CYS A C 1
ATOM 1740 O O . CYS A 1 227 ? -14.352 -26.808 27.161 1.00 65.38 227 CYS A O 1
ATOM 1742 N N . VAL A 1 228 ? -16.188 -25.510 27.049 1.00 78.81 228 VAL A N 1
ATOM 1743 C CA . VAL A 1 228 ? -16.804 -25.943 28.312 1.00 78.81 228 VAL A CA 1
ATOM 1744 C C . VAL A 1 228 ? -16.990 -27.455 28.321 1.00 78.81 228 VAL A C 1
ATOM 1746 O O . VAL A 1 228 ? -16.554 -28.131 29.251 1.00 78.81 228 VAL A O 1
ATOM 1749 N N . LYS A 1 229 ? -17.548 -28.008 27.241 1.00 82.06 229 LYS A N 1
ATOM 1750 C CA . LYS A 1 229 ? -17.731 -29.452 27.089 1.00 82.06 229 LYS A CA 1
ATOM 1751 C C . LYS A 1 229 ? -16.403 -30.211 27.153 1.00 82.06 229 LYS A C 1
ATOM 1753 O O . LYS A 1 229 ? -16.296 -31.198 27.873 1.00 82.06 229 LYS A O 1
ATOM 1758 N N . LYS A 1 230 ? -15.372 -29.730 26.451 1.00 68.69 230 LYS A N 1
ATOM 1759 C CA . LYS A 1 230 ? -14.035 -30.344 26.448 1.00 68.69 230 LYS A CA 1
ATOM 1760 C C . LYS A 1 230 ? -13.348 -30.254 27.814 1.00 68.69 230 LYS A C 1
ATOM 1762 O O . LYS A 1 230 ? -12.659 -31.185 28.218 1.00 68.69 230 LYS A O 1
ATOM 1767 N N . TYR A 1 231 ? -13.541 -29.149 28.529 1.00 67.19 231 TYR A N 1
ATOM 1768 C CA . TYR A 1 231 ? -12.989 -28.937 29.863 1.00 67.19 231 TYR A CA 1
ATOM 1769 C C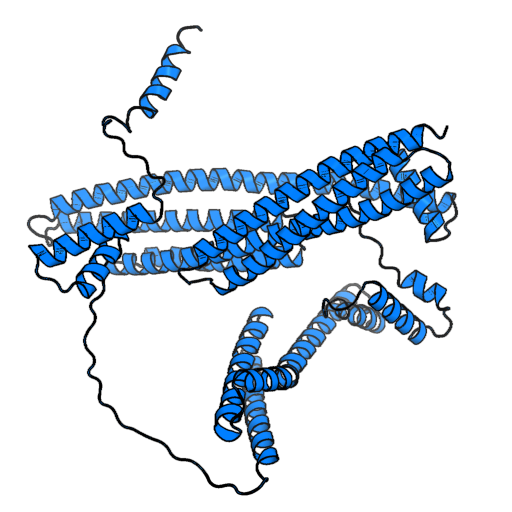 . TYR A 1 231 ? -13.601 -29.907 30.879 1.00 67.19 231 TYR A C 1
ATOM 1771 O O . TYR A 1 231 ? -12.871 -30.508 31.661 1.00 67.19 231 TYR A O 1
ATOM 1779 N N . LEU A 1 232 ? -14.917 -30.127 30.811 1.00 82.81 232 LEU A N 1
ATOM 1780 C CA . LEU A 1 232 ? -15.618 -31.112 31.639 1.00 82.81 232 LEU A CA 1
ATOM 1781 C C . LEU A 1 232 ? -15.244 -32.559 31.277 1.00 82.81 232 LEU A C 1
ATOM 1783 O O . LEU A 1 232 ? -15.160 -33.406 32.160 1.00 82.81 232 LEU A O 1
ATOM 1787 N N . GLU A 1 233 ? -14.962 -32.849 30.000 1.00 77.75 233 GLU A N 1
ATOM 1788 C CA . GLU A 1 233 ? -14.420 -34.153 29.578 1.00 77.75 233 GLU A CA 1
ATOM 1789 C C . GLU A 1 233 ? -13.028 -34.426 30.178 1.00 77.75 233 GLU A C 1
ATOM 1791 O O . GLU A 1 233 ? -12.718 -35.563 30.529 1.00 77.75 233 GLU A O 1
ATOM 1796 N N . LEU A 1 234 ? -12.187 -33.393 30.291 1.00 67.44 234 LEU A N 1
ATOM 1797 C CA . LEU A 1 234 ? -10.820 -33.498 30.815 1.00 67.44 234 LEU A CA 1
ATOM 1798 C C . LEU A 1 234 ? -10.752 -33.431 32.347 1.00 67.44 234 LEU A C 1
ATOM 1800 O O . LEU A 1 234 ? -9.822 -33.976 32.940 1.00 67.44 234 LEU A O 1
ATOM 1804 N N . LYS A 1 235 ? -11.719 -32.762 32.979 1.00 73.00 235 LYS A N 1
ATOM 1805 C CA . LYS A 1 235 ? -11.855 -32.613 34.431 1.00 73.00 235 LYS A CA 1
ATOM 1806 C C . LYS A 1 235 ? -13.304 -32.881 34.843 1.00 73.00 235 LYS A C 1
ATOM 1808 O O . LYS A 1 235 ? -14.066 -31.930 35.031 1.00 73.00 235 LYS A O 1
ATOM 1813 N N . PRO A 1 236 ? -13.698 -34.156 34.981 1.00 86.06 236 PRO A N 1
ATOM 1814 C CA . PRO A 1 236 ? -15.076 -34.527 35.301 1.00 86.06 236 PRO A CA 1
ATOM 1815 C C . PRO A 1 236 ? -15.540 -34.033 36.681 1.00 86.06 236 PRO A C 1
ATOM 1817 O O . PRO A 1 236 ? -16.738 -33.979 36.940 1.00 86.06 236 PRO A O 1
ATOM 1820 N N . GLU A 1 237 ? -14.615 -33.658 37.567 1.00 82.19 237 GLU A N 1
ATOM 1821 C CA . GLU A 1 237 ? -14.893 -33.034 38.862 1.00 82.19 237 GLU A CA 1
ATOM 1822 C C . GLU A 1 237 ? -15.182 -31.523 38.798 1.00 82.19 237 GLU A C 1
ATOM 1824 O O . GLU A 1 237 ? -15.619 -30.946 39.795 1.00 82.19 237 GLU A O 1
ATOM 1829 N N . ALA A 1 238 ? -14.933 -30.863 37.662 1.00 73.06 238 ALA A N 1
ATOM 1830 C CA . ALA A 1 238 ? -15.229 -29.445 37.494 1.00 73.06 238 ALA A CA 1
ATOM 1831 C C . ALA A 1 238 ? -16.732 -29.219 37.277 1.00 73.06 238 ALA A C 1
ATOM 1833 O O . ALA A 1 238 ? -17.405 -30.000 36.607 1.00 73.06 238 ALA A O 1
ATOM 1834 N N . THR A 1 239 ? -17.270 -28.125 37.818 1.00 89.25 239 THR A N 1
ATOM 1835 C CA . THR A 1 239 ? -18.642 -27.710 37.504 1.00 89.25 239 THR A CA 1
ATOM 1836 C C . THR A 1 239 ? -18.687 -26.980 36.165 1.00 89.25 239 THR A C 1
ATOM 1838 O O . THR A 1 239 ? -17.691 -26.414 35.709 1.00 89.25 239 THR A O 1
ATOM 1841 N N . GLU A 1 240 ? -19.858 -26.957 35.531 1.00 79.50 240 GLU A N 1
ATOM 1842 C CA . GLU A 1 240 ? -20.059 -26.234 34.273 1.00 79.50 240 GLU A CA 1
ATOM 1843 C C . GLU A 1 240 ? -19.733 -24.737 34.410 1.00 79.50 240 GLU A C 1
ATOM 1845 O O . GLU A 1 240 ? -19.167 -24.147 33.495 1.00 79.50 240 GLU A O 1
ATOM 1850 N N . ASP A 1 241 ? -19.986 -24.142 35.578 1.00 77.06 241 ASP A N 1
ATOM 1851 C CA . ASP A 1 241 ? -19.639 -22.747 35.870 1.00 77.06 241 ASP A CA 1
ATOM 1852 C C . ASP A 1 241 ? -18.125 -22.525 35.959 1.00 77.06 241 ASP A C 1
ATOM 1854 O O . ASP A 1 241 ? -17.612 -21.528 35.450 1.00 77.06 241 ASP A O 1
ATOM 1858 N N . MET A 1 242 ? -17.383 -23.477 36.535 1.00 67.56 242 MET A N 1
ATOM 1859 C CA . MET A 1 242 ? -15.915 -23.446 36.539 1.00 67.56 242 MET A CA 1
ATOM 1860 C C . MET A 1 242 ? -15.355 -23.608 35.123 1.00 67.56 242 MET A C 1
ATOM 1862 O O . MET A 1 242 ? -14.414 -22.916 34.745 1.00 67.56 242 MET A O 1
ATOM 1866 N N . ALA A 1 243 ? -15.958 -24.487 34.322 1.00 68.25 243 ALA A N 1
ATOM 1867 C CA . ALA A 1 243 ? -15.594 -24.672 32.924 1.00 68.25 243 ALA A CA 1
ATOM 1868 C C . ALA A 1 243 ? -15.893 -23.414 32.085 1.00 68.25 243 ALA A C 1
ATOM 1870 O O . ALA A 1 243 ? -15.062 -23.003 31.281 1.00 68.25 243 ALA A O 1
ATOM 1871 N N . LYS A 1 244 ? -17.036 -22.750 32.308 1.00 76.75 244 LYS A N 1
ATOM 1872 C CA . LYS A 1 244 ? -17.407 -21.477 31.659 1.00 76.75 244 LYS A CA 1
ATOM 1873 C C . LYS A 1 244 ? -16.487 -20.328 32.062 1.00 76.75 244 LYS A C 1
ATOM 1875 O O . LYS A 1 244 ? -16.163 -19.495 31.218 1.00 76.75 244 LYS A O 1
ATOM 1880 N N . ALA A 1 245 ? -16.054 -20.287 33.321 1.00 67.69 245 ALA A N 1
ATOM 1881 C CA . ALA A 1 245 ? -15.110 -19.287 33.808 1.00 67.69 245 ALA A CA 1
ATOM 1882 C C . ALA A 1 245 ? -13.738 -19.414 33.126 1.00 67.69 245 ALA A C 1
ATOM 1884 O O . ALA A 1 245 ? -13.207 -18.403 32.670 1.00 67.69 245 ALA A O 1
ATOM 1885 N N . GLU A 1 246 ? -13.221 -20.637 32.966 1.00 64.81 246 GLU A N 1
ATOM 1886 C CA . GLU A 1 246 ? -11.918 -20.858 32.316 1.00 64.81 246 GLU A CA 1
ATOM 1887 C C . GLU A 1 246 ? -11.965 -20.804 30.791 1.00 64.81 246 GLU A C 1
ATOM 1889 O O . GLU A 1 246 ? -10.966 -20.486 30.149 1.00 64.81 246 GLU A O 1
ATOM 1894 N N . CYS A 1 247 ? -13.132 -21.051 30.200 1.00 66.69 247 CYS A N 1
ATOM 1895 C CA . CYS A 1 247 ? -13.356 -20.922 28.764 1.00 66.69 247 CYS A CA 1
ATOM 1896 C C . CYS A 1 247 ? -13.743 -19.502 28.314 1.00 66.69 247 CYS A C 1
ATOM 1898 O O . CYS A 1 247 ? -13.984 -19.293 27.123 1.00 66.69 247 CYS A O 1
ATOM 1900 N N . LYS A 1 248 ? -13.782 -18.507 29.217 1.00 66.00 248 LYS A N 1
ATOM 1901 C CA . LYS A 1 248 ? -13.957 -17.097 28.831 1.00 66.00 248 LYS A CA 1
ATOM 1902 C C . LYS A 1 248 ? -12.750 -16.631 28.016 1.00 66.00 248 LYS A C 1
ATOM 1904 O O . LYS A 1 248 ? -11.651 -16.462 28.539 1.00 66.00 248 LYS A O 1
ATOM 1909 N N . VAL A 1 249 ? -12.973 -16.335 26.738 1.00 37.06 249 VAL A N 1
ATOM 1910 C CA . VAL A 1 249 ? -11.999 -15.602 25.922 1.00 37.06 249 VAL A CA 1
ATOM 1911 C C . VAL A 1 249 ? -11.860 -14.192 26.516 1.00 37.06 249 VAL A C 1
ATOM 1913 O O . VAL A 1 249 ? -12.864 -13.482 26.619 1.00 37.06 249 VAL A O 1
ATOM 1916 N N . PRO A 1 250 ? -10.661 -13.743 26.933 1.00 30.47 250 PRO A N 1
ATOM 1917 C CA . PRO A 1 250 ? -10.500 -12.372 27.390 1.00 30.47 250 PRO A CA 1
ATOM 1918 C C . PRO A 1 250 ? -10.761 -11.417 26.213 1.00 30.47 250 PRO A C 1
ATOM 1920 O O . PRO A 1 250 ? -10.190 -11.618 25.136 1.00 30.47 250 PRO A O 1
ATOM 1923 N N . PRO A 1 251 ? -11.568 -10.353 26.379 1.00 35.69 251 PRO A N 1
ATOM 1924 C CA . PRO A 1 251 ? -11.658 -9.323 25.357 1.00 35.69 251 PRO A CA 1
ATOM 1925 C C . PRO A 1 251 ? -10.285 -8.651 25.234 1.00 35.69 251 PRO A C 1
ATOM 1927 O O . PRO A 1 251 ? -9.755 -8.106 26.208 1.00 35.69 251 PRO A O 1
ATOM 1930 N N . LYS A 1 252 ? -9.681 -8.723 24.041 1.00 34.66 252 LYS A N 1
ATOM 1931 C CA . LYS A 1 252 ? -8.448 -7.994 23.720 1.00 34.66 252 LYS A CA 1
ATOM 1932 C C . LYS A 1 252 ? -8.677 -6.494 23.940 1.00 34.66 252 LYS A C 1
ATOM 1934 O O . LYS A 1 252 ? -9.625 -5.909 23.429 1.00 34.66 252 LYS A O 1
ATOM 1939 N N . VAL A 1 253 ? -7.773 -5.912 24.722 1.00 33.81 253 VAL A N 1
ATOM 1940 C CA . VAL A 1 253 ? -7.717 -4.512 25.163 1.00 33.81 253 VAL A CA 1
ATOM 1941 C C . VAL A 1 253 ? -7.501 -3.587 23.979 1.00 33.81 253 VAL A C 1
ATOM 1943 O O . VAL A 1 253 ? -6.416 -3.635 23.408 1.00 33.81 253 VAL A O 1
ATOM 1946 N N . ILE A 1 254 ? -8.462 -2.713 23.653 1.00 32.94 254 ILE A N 1
ATOM 1947 C CA . ILE A 1 254 ? -8.227 -1.592 22.732 1.00 32.94 254 ILE A CA 1
ATOM 1948 C C . ILE A 1 254 ? -9.004 -0.338 23.163 1.00 32.94 254 ILE A 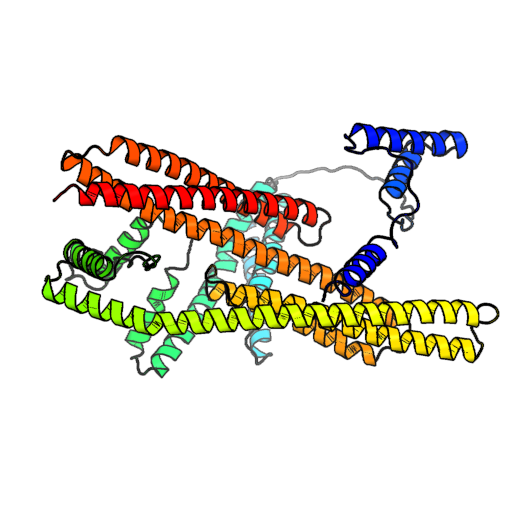C 1
ATOM 1950 O O . ILE A 1 254 ? -10.187 -0.407 23.469 1.00 32.94 254 ILE A O 1
ATOM 1954 N N . ALA A 1 255 ? -8.282 0.791 23.113 1.00 36.66 255 ALA A N 1
ATOM 1955 C CA . ALA A 1 255 ? -8.670 2.191 23.336 1.00 36.66 255 ALA A CA 1
ATOM 1956 C C . ALA A 1 255 ? -8.775 2.680 24.799 1.00 36.66 255 ALA A C 1
ATOM 1958 O O . ALA A 1 255 ? -9.813 3.136 25.255 1.00 36.66 255 ALA A O 1
ATOM 1959 N N . ILE A 1 256 ? -7.634 2.714 25.503 1.00 38.06 256 ILE A N 1
ATOM 1960 C CA . ILE A 1 256 ? -7.459 3.394 26.807 1.00 38.06 256 ILE A CA 1
ATOM 1961 C C . ILE A 1 256 ? -6.674 4.726 26.634 1.00 38.06 256 ILE A C 1
ATOM 1963 O O . ILE A 1 256 ? -5.839 5.140 27.433 1.00 38.06 256 ILE A O 1
ATOM 1967 N N . GLY A 1 257 ? -6.867 5.402 25.500 1.00 36.81 257 GLY A N 1
ATOM 1968 C CA . GLY A 1 257 ? -6.043 6.557 25.120 1.00 36.81 257 GLY A CA 1
ATOM 1969 C C . GLY A 1 257 ? -6.427 7.885 25.780 1.00 36.81 257 GLY A C 1
ATOM 1970 O O . GLY A 1 257 ? -5.590 8.784 25.814 1.00 36.81 257 GLY A O 1
ATOM 1971 N N . GLN A 1 258 ? -7.667 8.024 26.265 1.00 42.03 258 GLN A N 1
ATOM 1972 C CA . GLN A 1 258 ? -8.262 9.337 26.573 1.00 42.03 258 GLN A CA 1
ATOM 1973 C C . GLN A 1 258 ? -9.033 9.418 27.902 1.00 42.03 258 GLN A C 1
ATOM 1975 O O . GLN A 1 258 ? -9.638 10.447 28.182 1.00 42.03 258 GLN A O 1
ATOM 1980 N N . ILE A 1 259 ? -9.012 8.367 28.722 1.00 44.16 259 ILE A N 1
ATOM 1981 C CA . ILE A 1 259 ? -9.674 8.351 30.036 1.00 44.16 259 ILE A CA 1
ATOM 1982 C C . ILE A 1 259 ? -8.651 8.749 31.113 1.00 44.16 259 ILE A C 1
ATOM 1984 O O . ILE A 1 259 ? -7.476 8.394 30.966 1.00 44.16 259 ILE A O 1
ATOM 1988 N N . ASP A 1 260 ? -9.053 9.474 32.162 1.00 56.19 260 ASP A N 1
ATOM 1989 C CA . ASP A 1 260 ? -8.153 9.820 33.270 1.00 56.19 260 ASP A CA 1
ATOM 1990 C C . ASP A 1 260 ? -7.612 8.539 33.933 1.00 56.19 260 ASP A C 1
ATOM 1992 O O . ASP A 1 260 ? -8.241 7.482 33.905 1.00 56.19 260 ASP A O 1
ATOM 1996 N N . GLN A 1 261 ? -6.405 8.593 34.483 1.00 58.66 261 GLN A N 1
ATOM 1997 C CA . GLN A 1 261 ? -5.700 7.433 35.026 1.00 58.66 261 GLN A CA 1
ATOM 1998 C C . GLN A 1 261 ? -6.479 6.775 36.176 1.00 58.66 261 GLN A C 1
ATOM 2000 O O . GLN A 1 261 ? -6.426 5.558 36.353 1.00 58.66 261 GLN A O 1
ATOM 2005 N N . GLU A 1 262 ? -7.234 7.584 36.911 1.00 63.38 262 GLU A N 1
ATOM 2006 C CA . GLU A 1 262 ? -8.126 7.163 37.985 1.00 63.38 262 GLU A CA 1
ATOM 2007 C C . GLU A 1 262 ? -9.363 6.433 37.435 1.00 63.38 262 GLU A C 1
ATOM 2009 O O . GLU A 1 262 ? -9.677 5.329 37.877 1.00 63.38 262 GLU A O 1
ATOM 2014 N N . ASP A 1 263 ? -9.968 6.951 36.364 1.00 65.62 263 ASP A N 1
ATOM 2015 C CA . ASP A 1 263 ? -11.096 6.324 35.666 1.00 65.62 263 ASP A CA 1
ATOM 2016 C C . ASP A 1 263 ? -10.708 4.967 35.040 1.00 65.62 263 ASP A C 1
ATOM 2018 O O . ASP A 1 263 ? -11.491 4.018 35.053 1.00 65.62 263 ASP A O 1
ATOM 2022 N N . GLN A 1 264 ? -9.479 4.832 34.522 1.00 60.31 264 GLN A N 1
ATOM 2023 C CA . GLN A 1 264 ? -8.967 3.565 33.971 1.00 60.31 264 GLN A CA 1
ATOM 2024 C C . GLN A 1 264 ? -8.803 2.488 35.045 1.00 60.31 264 GLN A C 1
ATOM 2026 O O . GLN A 1 264 ? -9.100 1.312 34.810 1.00 60.31 264 GLN A O 1
ATOM 2031 N N . ILE A 1 265 ? -8.307 2.891 36.217 1.00 67.38 265 ILE A N 1
ATOM 2032 C CA . ILE A 1 265 ? -8.148 2.011 37.372 1.00 67.38 265 ILE A CA 1
ATOM 2033 C C . ILE A 1 265 ? -9.529 1.609 37.888 1.00 67.38 265 ILE A C 1
ATOM 2035 O O . ILE A 1 265 ? -9.775 0.416 38.040 1.00 67.38 265 ILE A O 1
ATOM 2039 N N . ASN A 1 266 ? -10.447 2.560 38.053 1.00 70.19 266 ASN A N 1
ATOM 2040 C CA . ASN A 1 266 ? -11.799 2.307 38.551 1.00 70.19 266 ASN A CA 1
ATOM 2041 C C . ASN A 1 266 ? -12.611 1.421 37.597 1.00 70.19 266 ASN A C 1
ATOM 2043 O O . ASN A 1 266 ? -13.255 0.472 38.039 1.00 70.19 266 ASN A O 1
ATOM 2047 N N . TYR A 1 267 ? -12.509 1.644 36.283 1.00 70.44 267 TYR A N 1
ATOM 2048 C CA . TYR A 1 267 ? -13.126 0.775 35.276 1.00 70.44 267 TYR A CA 1
ATOM 2049 C C . TYR A 1 267 ? -12.554 -0.649 35.321 1.00 70.44 267 TYR A C 1
ATOM 2051 O O . TYR A 1 267 ? -13.297 -1.630 35.278 1.00 70.44 267 TYR A O 1
ATOM 2059 N N . CYS A 1 268 ? -11.229 -0.782 35.432 1.00 69.12 268 CYS A N 1
ATOM 2060 C CA . CYS A 1 268 ? -10.578 -2.083 35.554 1.00 69.12 268 CYS A CA 1
ATOM 2061 C C . CYS A 1 268 ? -10.995 -2.813 36.844 1.00 69.12 268 CYS A C 1
ATOM 2063 O O . CYS A 1 268 ? -11.271 -4.013 36.793 1.00 69.12 268 CYS A O 1
ATOM 2065 N N . ILE A 1 269 ? -11.071 -2.099 37.973 1.00 69.19 269 ILE A N 1
ATOM 2066 C CA . ILE A 1 269 ? -11.484 -2.631 39.277 1.00 69.19 269 ILE A CA 1
ATOM 2067 C C . ILE A 1 269 ? -12.927 -3.123 39.205 1.00 69.19 269 ILE A C 1
ATOM 2069 O O . ILE A 1 269 ? -13.158 -4.311 39.426 1.00 69.19 269 ILE A O 1
ATOM 2073 N N . LYS A 1 270 ? -13.861 -2.252 38.790 1.00 71.62 270 LYS A N 1
ATOM 2074 C CA . LYS A 1 270 ? -15.287 -2.575 38.626 1.00 71.62 270 LYS A CA 1
ATOM 2075 C C . LYS A 1 270 ? -15.460 -3.834 37.778 1.00 71.62 270 LYS A C 1
ATOM 2077 O O . LYS A 1 270 ? -16.069 -4.805 38.208 1.00 71.62 270 LYS A O 1
ATOM 2082 N N . LYS A 1 271 ? -14.781 -3.903 36.630 1.00 70.62 271 LYS A N 1
ATOM 2083 C CA . LYS A 1 271 ? -14.854 -5.067 35.739 1.00 70.62 271 LYS A CA 1
ATOM 2084 C C . LYS A 1 271 ? -14.285 -6.350 36.357 1.00 70.62 271 LYS A C 1
ATOM 2086 O O . LYS A 1 271 ? -14.815 -7.425 36.095 1.00 70.62 271 LYS A O 1
ATOM 2091 N N . MET A 1 272 ? -13.209 -6.286 37.144 1.00 63.19 272 MET A N 1
ATOM 2092 C CA . MET A 1 272 ? -12.651 -7.488 37.783 1.00 63.19 272 MET A CA 1
ATOM 2093 C C . MET A 1 272 ? -13.505 -7.989 38.951 1.00 63.19 272 MET A C 1
ATOM 2095 O O . MET A 1 272 ? -13.583 -9.206 39.148 1.00 63.19 272 MET A O 1
ATOM 2099 N N . ILE A 1 273 ? -14.170 -7.083 39.665 1.00 69.88 273 ILE A N 1
ATOM 2100 C CA . ILE A 1 273 ? -15.141 -7.413 40.712 1.00 69.88 273 ILE A CA 1
ATOM 2101 C C . ILE A 1 273 ? -16.383 -8.048 40.077 1.00 69.88 273 ILE A C 1
ATOM 2103 O O . ILE A 1 273 ? -16.709 -9.190 40.399 1.00 69.88 273 ILE A O 1
ATOM 2107 N N . ASP A 1 274 ? -16.987 -7.381 39.091 1.00 63.94 274 ASP A N 1
ATOM 2108 C CA . ASP A 1 274 ? -18.261 -7.791 38.485 1.00 63.94 274 ASP A CA 1
ATOM 2109 C C . ASP A 1 274 ? -18.155 -9.098 37.681 1.00 63.94 274 ASP A C 1
ATOM 2111 O O . ASP A 1 274 ? -19.069 -9.920 37.675 1.00 63.94 274 ASP A O 1
ATOM 2115 N N . VAL A 1 275 ? -17.037 -9.316 36.979 1.00 57.97 275 VAL A N 1
ATOM 2116 C CA . VAL A 1 275 ? -16.897 -10.441 36.033 1.00 57.97 275 VAL A CA 1
ATOM 2117 C C . VAL A 1 275 ? -16.239 -11.667 36.663 1.00 57.97 275 VAL A C 1
ATOM 2119 O O . VAL A 1 275 ? -16.416 -12.783 36.160 1.00 57.97 275 VAL A O 1
ATOM 2122 N N . SER A 1 276 ? -15.454 -11.467 37.720 1.00 60.09 276 SER A N 1
ATOM 2123 C CA . SER A 1 276 ? -14.533 -12.484 38.242 1.00 60.09 276 SER A CA 1
ATOM 2124 C C . SER A 1 276 ? -14.499 -12.594 39.770 1.00 60.09 276 SER A C 1
ATOM 2126 O O . SER A 1 276 ? -13.730 -13.401 40.287 1.00 60.09 276 SER A O 1
ATOM 2128 N N . GLY A 1 277 ? -15.339 -11.841 40.493 1.00 70.94 277 GLY A N 1
ATOM 2129 C CA . GLY A 1 277 ? -15.535 -12.001 41.938 1.00 70.94 277 GLY A CA 1
ATOM 2130 C C . GLY A 1 277 ? -14.294 -11.701 42.782 1.00 70.94 277 GLY A C 1
ATOM 2131 O O . GLY A 1 277 ? -14.164 -12.224 43.889 1.00 70.94 277 GLY A O 1
ATOM 2132 N N . PHE A 1 278 ? -13.354 -10.909 42.256 1.00 70.25 278 PHE A N 1
ATOM 2133 C CA . PHE A 1 278 ? -12.163 -10.510 43.003 1.00 70.25 278 PHE A CA 1
ATOM 2134 C C . PHE A 1 278 ? -12.534 -9.598 44.175 1.00 70.25 278 PHE A C 1
ATOM 2136 O O . PHE A 1 278 ? -13.470 -8.806 44.085 1.00 70.25 278 PHE A O 1
ATOM 2143 N N . SER A 1 279 ? -11.764 -9.688 45.263 1.00 81.56 279 SER A N 1
ATOM 2144 C CA . SER A 1 279 ? -11.836 -8.698 46.335 1.00 81.56 279 SER A CA 1
ATOM 2145 C C . SER A 1 279 ? -11.400 -7.326 45.810 1.00 81.56 279 SER A C 1
ATOM 2147 O O . SER A 1 279 ? -10.577 -7.241 44.894 1.00 81.56 279 SER A O 1
ATOM 2149 N N . ASP A 1 280 ? -11.937 -6.257 46.394 1.00 75.44 280 ASP A N 1
ATOM 2150 C CA . ASP A 1 280 ? -11.663 -4.874 45.981 1.00 75.44 280 ASP A CA 1
ATOM 2151 C C . ASP A 1 280 ? -10.151 -4.554 46.034 1.00 75.44 280 ASP A C 1
ATOM 2153 O O . ASP A 1 280 ? -9.573 -3.968 45.111 1.00 75.44 280 ASP A O 1
ATOM 2157 N N . ASP A 1 281 ? -9.464 -5.072 47.060 1.00 77.69 281 ASP A N 1
ATOM 2158 C CA . ASP A 1 281 ? -8.014 -4.949 47.240 1.00 77.69 281 ASP A CA 1
ATOM 2159 C C . ASP A 1 281 ? -7.214 -5.717 46.170 1.00 77.69 281 ASP A C 1
ATOM 2161 O O . ASP A 1 281 ? -6.260 -5.179 45.590 1.00 77.69 281 ASP A O 1
ATOM 2165 N N . ASP A 1 282 ? -7.604 -6.959 45.855 1.00 74.56 282 ASP A N 1
ATOM 2166 C CA . ASP A 1 282 ? -6.937 -7.767 44.824 1.00 74.56 282 ASP A CA 1
ATOM 2167 C C . ASP A 1 282 ? -7.178 -7.207 43.417 1.00 74.56 282 ASP A C 1
ATOM 2169 O O . ASP A 1 282 ? -6.265 -7.201 42.579 1.00 74.56 282 ASP A O 1
ATOM 2173 N N . ALA A 1 283 ? -8.391 -6.709 43.161 1.00 71.88 283 ALA A N 1
ATOM 2174 C CA . ALA A 1 283 ? -8.761 -6.052 41.918 1.00 71.88 283 ALA A CA 1
ATOM 2175 C C . ALA A 1 283 ? -7.921 -4.785 41.709 1.00 71.88 283 ALA A C 1
ATOM 2177 O O . ALA A 1 283 ? -7.266 -4.626 40.672 1.00 71.88 283 ALA A O 1
ATOM 2178 N N . THR A 1 284 ? -7.842 -3.942 42.739 1.00 77.00 284 THR A N 1
ATOM 2179 C CA . THR A 1 284 ? -7.038 -2.715 42.747 1.00 77.00 284 THR A CA 1
ATOM 2180 C C . THR A 1 284 ? -5.565 -3.001 42.490 1.00 77.00 284 THR A C 1
ATOM 2182 O O . THR A 1 284 ? -4.942 -2.355 41.641 1.00 77.00 284 THR A O 1
ATOM 2185 N N . LYS A 1 285 ? -4.994 -3.990 43.185 1.00 83.00 285 LYS A N 1
ATOM 2186 C CA . LYS A 1 285 ? -3.585 -4.362 43.029 1.00 83.00 285 LYS A CA 1
ATOM 2187 C C . LYS A 1 285 ? -3.272 -4.811 41.600 1.00 83.00 285 LYS A C 1
ATOM 2189 O O . LYS A 1 285 ? -2.357 -4.277 40.976 1.00 83.00 285 LYS A O 1
ATOM 2194 N N . ARG A 1 286 ? -4.062 -5.736 41.052 1.00 75.19 286 ARG A N 1
ATOM 2195 C CA . ARG A 1 286 ? -3.868 -6.266 39.691 1.00 75.19 286 ARG A CA 1
ATOM 2196 C C . ARG A 1 286 ? -4.096 -5.210 38.607 1.00 75.19 286 ARG A C 1
ATOM 2198 O O . ARG A 1 286 ? -3.397 -5.217 37.595 1.00 75.19 286 ARG A O 1
ATOM 2205 N N . CYS A 1 287 ? -5.047 -4.296 38.798 1.00 71.94 287 CYS A N 1
ATOM 2206 C CA . CYS A 1 287 ? -5.274 -3.191 37.867 1.00 71.94 287 CYS A CA 1
ATOM 2207 C C . CYS A 1 287 ? -4.109 -2.199 37.865 1.00 71.94 287 CYS A C 1
ATOM 2209 O O . CYS A 1 287 ? -3.659 -1.801 36.791 1.00 71.94 287 CYS A O 1
ATOM 2211 N N . LYS A 1 288 ? -3.550 -1.874 39.039 1.00 78.00 288 LYS A N 1
ATOM 2212 C CA . LYS A 1 288 ? -2.329 -1.062 39.147 1.00 78.00 288 LYS A CA 1
ATOM 2213 C C . LYS A 1 288 ? -1.131 -1.742 38.480 1.00 78.00 288 LYS A C 1
ATOM 2215 O O . LYS A 1 288 ? -0.438 -1.096 37.703 1.00 78.00 288 LYS A O 1
ATOM 2220 N N . GLU A 1 289 ? -0.929 -3.043 38.698 1.00 77.06 289 GLU A N 1
ATOM 2221 C CA . GLU A 1 289 ? 0.137 -3.813 38.034 1.00 77.06 289 GLU A CA 1
ATOM 2222 C C . GLU A 1 289 ? -0.001 -3.791 36.501 1.00 77.06 289 GLU A C 1
ATOM 2224 O O . GLU A 1 289 ? 0.963 -3.491 35.798 1.00 77.06 289 GLU A O 1
ATOM 2229 N N . LYS A 1 290 ? -1.206 -4.025 35.960 1.00 70.31 290 LYS A N 1
ATOM 2230 C CA . LYS A 1 290 ? -1.466 -3.924 34.511 1.00 70.31 290 LYS A CA 1
ATOM 2231 C C . LYS A 1 290 ? -1.216 -2.518 33.971 1.00 70.31 290 LYS A C 1
ATOM 2233 O O . LYS A 1 290 ? -0.674 -2.376 32.877 1.00 70.31 290 LYS A O 1
ATOM 2238 N N . LEU A 1 291 ? -1.604 -1.488 34.717 1.00 73.00 291 LEU A N 1
ATOM 2239 C CA . LEU A 1 291 ? -1.400 -0.100 34.318 1.00 73.00 291 LEU A CA 1
ATOM 2240 C C . LEU A 1 291 ? 0.092 0.259 34.269 1.00 73.00 291 LEU A C 1
ATOM 2242 O O . LEU A 1 291 ? 0.524 0.912 33.324 1.00 73.00 291 LEU A O 1
ATOM 2246 N N . GLU A 1 292 ? 0.891 -0.201 35.233 1.00 73.69 292 GLU A N 1
ATOM 2247 C CA . GLU A 1 292 ? 2.350 -0.026 35.221 1.00 73.69 292 GLU A CA 1
ATOM 2248 C C . GLU A 1 292 ? 3.010 -0.794 34.061 1.00 73.69 292 GLU A C 1
ATOM 2250 O O . GLU A 1 292 ? 3.896 -0.264 33.385 1.00 73.69 292 GLU A O 1
ATOM 2255 N N . ILE A 1 293 ? 2.513 -1.991 33.724 1.00 70.62 293 ILE A N 1
ATOM 2256 C CA . ILE A 1 293 ? 2.933 -2.711 32.511 1.00 70.62 293 ILE A CA 1
ATOM 2257 C C . ILE A 1 293 ? 2.610 -1.880 31.259 1.00 70.62 293 ILE A C 1
ATOM 2259 O O . ILE A 1 293 ? 3.489 -1.643 30.435 1.00 70.62 293 ILE A O 1
ATOM 2263 N N . ILE A 1 294 ? 1.392 -1.348 31.131 1.00 66.81 294 ILE A N 1
ATOM 2264 C CA . ILE A 1 294 ? 1.014 -0.486 29.999 1.00 66.81 294 ILE A CA 1
ATOM 2265 C C . ILE A 1 294 ? 1.890 0.775 29.948 1.00 66.81 294 ILE A C 1
ATOM 2267 O O . ILE A 1 294 ? 2.361 1.140 28.872 1.00 66.81 294 ILE A O 1
ATOM 2271 N N . LYS A 1 295 ? 2.154 1.429 31.087 1.00 74.44 295 LYS A N 1
ATOM 2272 C CA . LYS A 1 295 ? 3.038 2.604 31.172 1.00 74.44 295 LYS A CA 1
ATOM 2273 C C . LYS A 1 295 ? 4.464 2.293 30.734 1.00 74.44 295 LYS A C 1
ATOM 2275 O O . LYS A 1 295 ? 5.075 3.140 30.092 1.00 74.44 295 LYS A O 1
ATOM 2280 N N . SER A 1 296 ? 4.981 1.109 31.057 1.00 70.50 296 SER A N 1
ATOM 2281 C CA . SER A 1 296 ? 6.332 0.690 30.662 1.00 70.50 296 SER A CA 1
ATOM 2282 C C . SER A 1 296 ? 6.428 0.259 29.192 1.00 70.50 296 SER A C 1
ATOM 2284 O O . SER A 1 296 ? 7.458 0.495 28.562 1.00 70.50 296 SER A O 1
ATOM 2286 N N . ILE A 1 297 ? 5.354 -0.294 28.615 1.00 63.16 297 ILE A N 1
ATOM 2287 C CA . ILE A 1 297 ? 5.294 -0.722 27.206 1.00 63.16 297 ILE A CA 1
ATOM 2288 C C . ILE A 1 297 ? 4.986 0.448 26.257 1.00 63.16 297 ILE A C 1
ATOM 2290 O O . ILE A 1 297 ? 5.559 0.533 25.175 1.00 63.16 297 ILE A O 1
ATOM 2294 N N . LYS A 1 298 ? 4.116 1.388 26.646 1.00 67.62 298 LYS A N 1
ATOM 2295 C CA . LYS A 1 298 ? 3.712 2.543 25.820 1.00 67.62 298 LYS A CA 1
ATOM 2296 C C . LYS A 1 298 ? 4.880 3.344 25.213 1.00 67.62 298 LYS A C 1
ATOM 2298 O O . LYS A 1 298 ? 4.775 3.687 24.036 1.00 67.62 298 LYS A O 1
ATOM 2303 N N . PRO A 1 299 ? 5.973 3.669 25.934 1.00 72.56 299 PRO A N 1
ATOM 2304 C CA . PRO A 1 299 ? 7.121 4.336 25.323 1.00 72.56 299 PRO A CA 1
ATOM 2305 C C . PRO A 1 299 ? 7.857 3.445 24.316 1.00 72.56 299 PRO A C 1
ATOM 2307 O O . PRO A 1 299 ? 8.330 3.969 23.316 1.00 72.56 299 PRO A O 1
ATOM 2310 N N . GLN A 1 300 ? 7.903 2.124 24.524 1.00 66.56 300 GLN A N 1
ATOM 2311 C CA . GLN A 1 300 ? 8.522 1.186 23.577 1.00 66.56 300 GLN A CA 1
ATOM 2312 C C . GLN A 1 300 ? 7.718 1.115 22.274 1.00 66.56 300 GLN A C 1
ATOM 2314 O O . GLN A 1 300 ? 8.294 1.197 21.197 1.00 66.56 300 GLN A O 1
ATOM 2319 N N . ILE A 1 301 ? 6.384 1.052 22.368 1.00 62.22 301 ILE A N 1
ATOM 2320 C CA . ILE A 1 301 ? 5.498 1.108 21.195 1.00 62.22 301 ILE A CA 1
ATOM 2321 C C . ILE A 1 301 ? 5.707 2.421 20.431 1.00 62.22 301 ILE A C 1
ATOM 2323 O O . ILE A 1 301 ? 5.929 2.390 19.227 1.00 62.22 301 ILE A O 1
ATOM 2327 N N . ARG A 1 302 ? 5.726 3.567 21.128 1.00 68.50 302 ARG A N 1
ATOM 2328 C CA . ARG A 1 302 ? 6.006 4.869 20.495 1.00 68.50 302 ARG A CA 1
ATOM 2329 C C . ARG A 1 302 ? 7.365 4.907 19.804 1.00 68.50 302 ARG A C 1
ATOM 2331 O O . ARG A 1 302 ? 7.463 5.461 18.718 1.00 68.50 302 ARG A O 1
ATOM 2338 N N . GLN A 1 303 ? 8.394 4.331 20.421 1.00 72.38 303 GLN A N 1
ATOM 2339 C CA . GLN A 1 303 ? 9.728 4.273 19.832 1.00 72.38 303 GLN A CA 1
ATOM 2340 C C . GLN A 1 303 ? 9.727 3.445 18.540 1.00 72.38 303 GLN A C 1
ATOM 2342 O O . GLN A 1 303 ? 10.286 3.888 17.544 1.00 72.38 303 GLN A O 1
ATOM 2347 N N . ILE A 1 304 ? 9.050 2.294 18.532 1.00 69.25 304 ILE A N 1
ATOM 2348 C CA . ILE A 1 304 ? 8.896 1.456 17.335 1.00 69.25 304 ILE A CA 1
ATOM 2349 C C . ILE A 1 304 ? 8.110 2.205 16.248 1.00 69.25 304 ILE A C 1
ATOM 2351 O O . ILE A 1 304 ? 8.530 2.226 15.094 1.00 69.25 304 ILE A O 1
ATOM 2355 N N . GLU A 1 305 ? 6.999 2.862 16.598 1.00 68.19 305 GLU A N 1
ATOM 2356 C CA . GLU A 1 305 ? 6.209 3.678 15.663 1.00 68.19 305 GLU A CA 1
ATOM 2357 C C . GLU A 1 305 ? 7.033 4.824 15.052 1.00 68.19 305 GLU A C 1
ATOM 2359 O O . GLU A 1 305 ? 6.926 5.096 13.854 1.00 68.19 305 GLU A O 1
ATOM 2364 N N . GLU A 1 306 ? 7.850 5.510 15.858 1.00 76.12 306 GLU A N 1
ATOM 2365 C CA . GLU A 1 306 ? 8.749 6.573 15.399 1.00 76.12 306 GLU A CA 1
ATOM 2366 C C . GLU A 1 306 ? 9.855 6.033 14.492 1.00 76.12 306 GLU A C 1
ATOM 2368 O O . GLU A 1 306 ? 10.149 6.646 13.467 1.00 76.12 306 GLU A O 1
ATOM 2373 N N . GLU A 1 307 ? 10.429 4.877 14.818 1.00 76.75 307 GLU A N 1
ATOM 2374 C CA . GLU A 1 307 ? 11.475 4.234 14.025 1.00 76.75 307 GLU A CA 1
ATOM 2375 C C . GLU A 1 307 ? 10.934 3.775 12.662 1.00 76.75 307 GLU A C 1
ATOM 2377 O O . GLU A 1 307 ? 11.513 4.091 11.621 1.00 76.75 307 GLU A O 1
ATOM 2382 N N . VAL A 1 308 ? 9.761 3.135 12.644 1.00 74.44 308 VAL A N 1
ATOM 2383 C CA . VAL A 1 308 ? 9.031 2.770 11.419 1.00 74.44 308 VAL A CA 1
ATOM 2384 C C . VAL A 1 308 ? 8.696 4.012 10.592 1.00 74.44 308 VAL A C 1
ATOM 2386 O O . VAL A 1 308 ? 8.931 4.036 9.383 1.00 74.44 308 VAL A O 1
ATOM 2389 N N . ARG A 1 309 ? 8.185 5.078 11.223 1.00 75.56 309 ARG A N 1
ATOM 2390 C CA . ARG A 1 309 ? 7.884 6.342 10.532 1.00 75.56 309 ARG A CA 1
ATOM 2391 C C . ARG A 1 309 ? 9.144 6.980 9.951 1.00 75.56 309 ARG A C 1
ATOM 2393 O O . ARG A 1 309 ? 9.093 7.500 8.838 1.00 75.56 309 ARG A O 1
ATOM 2400 N N . GLY A 1 310 ? 10.255 6.917 10.681 1.00 80.56 310 GLY A N 1
ATOM 2401 C CA . GLY A 1 310 ? 11.567 7.370 10.234 1.00 80.56 310 GLY A CA 1
ATOM 2402 C C . GLY A 1 310 ? 12.034 6.627 8.985 1.00 80.56 310 GLY A C 1
ATOM 2403 O O . GLY A 1 310 ? 12.421 7.279 8.017 1.00 80.56 310 GLY A O 1
ATOM 2404 N N . ARG A 1 311 ? 11.916 5.290 8.957 1.00 78.62 311 ARG A N 1
ATOM 2405 C CA . ARG A 1 311 ? 12.231 4.483 7.761 1.00 78.62 311 ARG A CA 1
ATOM 2406 C C . ARG A 1 311 ? 11.351 4.851 6.572 1.00 78.62 311 ARG A C 1
ATOM 2408 O O . ARG A 1 311 ? 11.863 5.084 5.484 1.00 78.62 311 ARG A O 1
ATOM 2415 N N . ILE A 1 312 ? 10.041 4.989 6.784 1.00 76.94 312 ILE A N 1
ATOM 2416 C CA . ILE A 1 312 ? 9.106 5.376 5.718 1.00 76.94 312 ILE A CA 1
ATOM 2417 C C . ILE A 1 312 ? 9.485 6.736 5.115 1.00 76.94 312 ILE A C 1
ATOM 2419 O O . ILE A 1 312 ? 9.415 6.902 3.897 1.00 76.94 312 ILE A O 1
ATOM 2423 N N . GLU A 1 313 ? 9.861 7.715 5.939 1.00 81.56 313 GLU A N 1
ATOM 2424 C CA . GLU A 1 313 ? 10.247 9.042 5.453 1.00 81.56 313 GLU A CA 1
ATOM 2425 C C . GLU A 1 313 ? 11.613 9.030 4.754 1.00 81.56 313 GLU A C 1
ATOM 2427 O O . GLU A 1 313 ? 11.753 9.630 3.690 1.00 81.56 313 GLU A O 1
ATOM 2432 N N . ALA A 1 314 ? 12.586 8.280 5.282 1.00 85.94 314 ALA A N 1
ATOM 2433 C CA . ALA A 1 314 ? 13.877 8.073 4.628 1.00 85.94 314 ALA A CA 1
ATOM 2434 C C . ALA A 1 314 ? 13.709 7.435 3.237 1.00 85.94 314 ALA A C 1
ATOM 2436 O O . ALA A 1 314 ? 14.219 7.975 2.256 1.00 85.94 314 ALA A O 1
ATOM 2437 N N . ASN A 1 315 ? 12.897 6.378 3.126 1.00 82.69 315 ASN A N 1
ATOM 2438 C CA . ASN A 1 315 ? 12.611 5.722 1.849 1.00 82.69 315 ASN A CA 1
ATOM 2439 C C . ASN A 1 315 ? 11.912 6.669 0.862 1.00 82.69 315 ASN A C 1
ATOM 2441 O O . ASN A 1 315 ? 12.126 6.576 -0.342 1.00 82.69 315 ASN A O 1
ATOM 2445 N N . LYS A 1 316 ? 11.061 7.600 1.325 1.00 83.38 316 LYS A N 1
ATOM 2446 C CA . LYS A 1 316 ? 10.442 8.596 0.427 1.00 83.38 316 LYS A CA 1
ATOM 2447 C C . LYS A 1 316 ? 11.477 9.535 -0.184 1.00 83.38 316 LYS A C 1
ATOM 2449 O O . LYS A 1 316 ? 11.381 9.816 -1.379 1.00 83.38 316 LYS A O 1
ATOM 2454 N N . GLU A 1 317 ? 12.414 10.033 0.619 1.00 89.94 317 GLU A N 1
ATOM 2455 C CA . GLU A 1 317 ? 13.481 10.901 0.118 1.00 89.94 317 GLU A CA 1
ATOM 2456 C C . GLU A 1 317 ? 14.432 10.128 -0.802 1.00 89.94 317 GLU A C 1
ATOM 2458 O O . GLU A 1 317 ? 14.789 10.636 -1.861 1.00 89.94 317 GLU A O 1
ATOM 2463 N N . GLU A 1 318 ? 14.752 8.872 -0.485 1.00 89.94 318 GLU A N 1
ATOM 2464 C CA . GLU A 1 318 ? 15.536 7.997 -1.364 1.00 89.94 318 GLU A CA 1
ATOM 2465 C C . GLU A 1 318 ? 14.832 7.726 -2.704 1.00 89.94 318 GLU A C 1
ATOM 2467 O O . GLU A 1 318 ? 15.416 7.898 -3.770 1.00 89.94 318 GLU A O 1
ATOM 2472 N N . ILE A 1 319 ? 13.538 7.398 -2.698 1.00 90.38 319 ILE A N 1
ATOM 2473 C CA . ILE A 1 319 ? 12.760 7.243 -3.938 1.00 90.38 319 ILE A CA 1
ATOM 2474 C C . ILE A 1 319 ? 12.782 8.539 -4.756 1.00 90.38 319 ILE A C 1
ATOM 2476 O O . ILE A 1 319 ? 12.849 8.513 -5.986 1.00 90.38 319 ILE A O 1
ATOM 2480 N N . LYS A 1 320 ? 12.707 9.700 -4.100 1.00 91.75 320 LYS A N 1
ATOM 2481 C CA . LYS A 1 320 ? 12.748 10.991 -4.789 1.00 91.75 320 LYS A CA 1
ATOM 2482 C C . LYS A 1 320 ? 14.096 11.214 -5.477 1.00 91.75 320 LYS A C 1
ATOM 2484 O O . LYS A 1 320 ? 14.096 11.582 -6.653 1.00 91.75 320 LYS A O 1
ATOM 2489 N N . THR A 1 321 ? 15.212 10.952 -4.798 1.00 93.25 321 THR A N 1
ATOM 2490 C CA . THR A 1 321 ? 16.552 11.089 -5.391 1.00 93.25 321 THR A CA 1
ATOM 2491 C C . THR A 1 321 ? 16.771 10.086 -6.526 1.00 93.25 321 THR A C 1
ATOM 2493 O O . THR A 1 321 ? 17.266 10.467 -7.588 1.00 93.25 321 THR A O 1
ATOM 2496 N N . LEU A 1 322 ? 16.312 8.839 -6.371 1.00 92.00 322 LEU A N 1
ATOM 2497 C CA . LEU A 1 322 ? 16.357 7.818 -7.424 1.00 92.00 322 LEU A CA 1
ATOM 2498 C C . LEU A 1 322 ? 15.549 8.232 -8.662 1.00 92.00 322 LEU A C 1
ATOM 2500 O O . LEU A 1 322 ? 16.029 8.098 -9.788 1.00 92.00 322 LEU A O 1
ATOM 2504 N N . ARG A 1 323 ? 14.353 8.808 -8.484 1.00 90.81 323 ARG A N 1
ATOM 2505 C CA . ARG A 1 323 ? 13.534 9.329 -9.596 1.00 90.81 323 ARG A CA 1
ATOM 2506 C C . ARG A 1 323 ? 14.198 10.492 -10.322 1.00 90.81 323 ARG A C 1
ATOM 2508 O O . ARG A 1 323 ? 14.075 10.590 -11.543 1.00 90.81 323 ARG A O 1
ATOM 2515 N N . GLU A 1 324 ? 14.845 11.395 -9.593 1.00 93.25 324 GLU A N 1
ATOM 2516 C CA . GLU A 1 324 ? 15.586 12.512 -10.184 1.00 93.25 324 GLU A CA 1
ATOM 2517 C C . GLU A 1 324 ? 16.776 11.997 -11.005 1.00 93.25 324 GLU A C 1
ATOM 2519 O O . GLU A 1 324 ? 16.887 12.349 -12.181 1.00 93.25 324 GLU A O 1
ATOM 2524 N N . SER A 1 325 ? 17.571 11.074 -10.450 1.00 92.31 325 SER A N 1
ATOM 2525 C CA . SER A 1 325 ? 18.686 10.440 -11.167 1.00 92.31 325 SER A CA 1
ATOM 2526 C C . SER A 1 325 ? 18.219 9.654 -12.399 1.00 92.31 325 SER A C 1
ATOM 2528 O O . SER A 1 325 ? 18.810 9.760 -13.473 1.00 92.31 325 SER A O 1
ATOM 2530 N N . LEU A 1 326 ? 17.112 8.912 -12.297 1.00 92.38 326 LEU A N 1
ATOM 2531 C CA . LEU A 1 326 ? 16.541 8.176 -13.426 1.00 92.38 326 LEU A CA 1
ATOM 2532 C C . LEU A 1 326 ? 16.103 9.112 -14.562 1.00 92.38 326 LEU A C 1
ATOM 2534 O O . LEU A 1 326 ? 16.340 8.811 -15.733 1.00 92.38 326 LEU A O 1
ATOM 2538 N N . ARG A 1 327 ? 15.487 10.256 -14.233 1.00 92.19 327 ARG A N 1
ATOM 2539 C CA . ARG A 1 327 ? 15.089 11.270 -15.227 1.00 92.19 327 ARG A CA 1
ATOM 2540 C C . ARG A 1 327 ? 16.291 11.871 -15.943 1.00 92.19 327 ARG A C 1
ATOM 2542 O O . ARG A 1 327 ? 16.199 12.132 -17.139 1.00 92.19 327 ARG A O 1
ATOM 2549 N N . GLU A 1 328 ? 17.387 12.102 -15.229 1.00 93.62 328 GLU A N 1
ATOM 2550 C CA . GLU A 1 328 ? 18.638 12.590 -15.812 1.00 93.62 328 GLU A CA 1
ATOM 2551 C C . GLU A 1 328 ? 19.222 11.567 -16.793 1.00 93.62 328 GLU A C 1
ATOM 2553 O O . GLU A 1 328 ? 19.375 11.881 -17.972 1.00 93.62 328 GLU A O 1
ATOM 2558 N N . ARG A 1 329 ? 19.393 10.306 -16.369 1.00 92.88 329 ARG A N 1
ATOM 2559 C CA . ARG A 1 329 ? 19.883 9.224 -17.247 1.00 92.88 329 ARG A CA 1
ATOM 2560 C C . ARG A 1 329 ? 18.987 9.007 -18.470 1.00 92.88 329 ARG A C 1
ATOM 2562 O O . ARG A 1 329 ? 19.475 8.748 -19.566 1.00 92.88 329 ARG A O 1
ATOM 2569 N N . GLN A 1 330 ? 17.669 9.148 -18.314 1.00 91.44 330 GLN A N 1
ATOM 2570 C CA . GLN A 1 330 ? 16.725 9.061 -19.430 1.00 91.44 330 GLN A CA 1
ATOM 2571 C C . GLN A 1 330 ? 16.931 10.180 -20.464 1.00 91.44 330 GLN A C 1
ATOM 2573 O O . GLN A 1 330 ? 16.791 9.926 -21.663 1.00 91.44 330 GLN A O 1
ATOM 2578 N N . ARG A 1 331 ? 17.258 11.402 -20.021 1.00 93.62 331 ARG A N 1
ATOM 2579 C CA . ARG A 1 331 ? 17.597 12.514 -20.923 1.00 93.62 331 ARG A CA 1
ATOM 2580 C C . ARG A 1 331 ? 18.908 12.244 -21.647 1.00 93.62 331 ARG A C 1
ATOM 2582 O O . ARG A 1 331 ? 18.912 12.306 -22.868 1.00 93.62 331 ARG A O 1
ATOM 2589 N N . GLU A 1 332 ? 19.951 11.822 -20.932 1.00 93.56 332 GLU A N 1
ATOM 2590 C CA . GLU A 1 332 ? 21.248 11.479 -21.537 1.00 93.56 332 GLU A CA 1
ATOM 2591 C C . GLU A 1 332 ? 21.105 10.432 -22.652 1.00 93.56 332 GLU A C 1
ATOM 2593 O O . GLU A 1 332 ? 21.598 10.619 -23.762 1.00 93.56 332 GLU A O 1
ATOM 2598 N N . VAL A 1 333 ? 20.362 9.348 -22.400 1.00 94.00 333 VAL A N 1
ATOM 2599 C CA . VAL A 1 333 ? 20.102 8.312 -23.414 1.00 94.00 333 VAL A CA 1
ATOM 2600 C C . VAL A 1 333 ? 19.296 8.860 -24.596 1.00 94.00 333 VAL A C 1
ATOM 2602 O O . VAL A 1 333 ? 19.516 8.444 -25.735 1.00 94.00 333 VAL A O 1
ATOM 2605 N N . SER A 1 334 ? 18.342 9.762 -24.355 1.00 93.31 334 SER A N 1
ATOM 2606 C CA . SER A 1 334 ? 17.553 10.398 -25.418 1.00 93.31 334 SER A CA 1
ATOM 2607 C C . SER A 1 334 ? 18.414 11.299 -26.305 1.00 93.31 334 SER A C 1
ATOM 2609 O O . SER A 1 334 ? 18.314 11.217 -27.531 1.00 93.31 334 SER A O 1
ATOM 2611 N N . ASP A 1 335 ? 19.276 12.111 -25.698 1.00 94.12 335 ASP A N 1
ATOM 2612 C CA . ASP A 1 335 ? 20.162 13.039 -26.399 1.00 94.12 335 ASP A CA 1
ATOM 2613 C C . ASP A 1 335 ? 21.201 12.265 -27.224 1.00 94.12 335 ASP A C 1
ATOM 2615 O O . ASP A 1 335 ? 21.335 12.492 -28.428 1.00 94.12 335 ASP A O 1
ATOM 2619 N N . LEU A 1 336 ? 21.819 11.230 -26.645 1.00 92.88 336 LEU A N 1
ATOM 2620 C CA . LEU A 1 336 ? 22.741 10.346 -27.366 1.00 92.88 336 LEU A CA 1
ATOM 2621 C C . LEU A 1 336 ? 22.062 9.595 -28.522 1.00 92.88 336 LEU A C 1
ATOM 2623 O O . LEU A 1 336 ? 22.664 9.384 -29.574 1.00 92.88 336 LEU A O 1
ATOM 2627 N N . LYS A 1 337 ? 20.784 9.212 -28.384 1.00 91.69 337 LYS A N 1
ATOM 2628 C CA . LYS A 1 337 ? 20.017 8.628 -29.500 1.00 91.69 337 LYS A CA 1
ATOM 2629 C C . LYS A 1 337 ? 19.809 9.623 -30.641 1.00 91.69 337 LYS A C 1
ATOM 2631 O O . LYS A 1 337 ? 19.767 9.195 -31.795 1.00 91.69 337 LYS A O 1
ATOM 2636 N N . ALA A 1 338 ? 19.654 10.914 -30.347 1.00 92.94 338 ALA A N 1
ATOM 2637 C CA . ALA A 1 338 ? 19.585 11.947 -31.375 1.00 92.94 338 ALA A CA 1
ATOM 2638 C C . ALA A 1 338 ? 20.942 12.109 -32.081 1.00 92.94 338 ALA A C 1
ATOM 2640 O O . ALA A 1 338 ? 20.977 12.140 -33.308 1.00 92.94 338 ALA A O 1
ATOM 2641 N N . GLU A 1 339 ? 22.050 12.092 -31.334 1.00 91.25 339 GLU A N 1
ATOM 2642 C CA . GLU A 1 339 ? 23.406 12.117 -31.904 1.00 91.25 339 GLU A CA 1
ATOM 2643 C C . GLU A 1 339 ? 23.685 10.908 -32.809 1.00 91.25 339 GLU A C 1
ATOM 2645 O O . GLU A 1 339 ? 24.175 11.077 -33.923 1.00 91.25 339 GLU A O 1
ATOM 2650 N N . VAL A 1 340 ? 23.309 9.696 -32.383 1.00 91.12 340 VAL A N 1
ATOM 2651 C CA . VAL A 1 340 ? 23.415 8.476 -33.206 1.00 91.12 340 VAL A CA 1
ATOM 2652 C C . VAL A 1 340 ? 22.633 8.619 -34.509 1.00 91.12 340 VAL A C 1
ATOM 2654 O O . VAL A 1 340 ? 23.127 8.232 -35.564 1.00 91.12 340 VAL A O 1
ATOM 2657 N N . ARG A 1 341 ? 21.414 9.175 -34.468 1.00 90.56 341 ARG A N 1
ATOM 2658 C CA . ARG A 1 341 ? 20.607 9.367 -35.685 1.00 90.56 341 ARG A CA 1
ATOM 2659 C C . ARG A 1 341 ? 21.293 10.273 -36.693 1.00 90.56 341 ARG A C 1
ATOM 2661 O O . ARG A 1 341 ? 21.144 10.014 -37.877 1.00 90.56 341 ARG A O 1
ATOM 2668 N N . GLU A 1 342 ? 21.998 11.304 -36.238 1.00 89.62 342 GLU A N 1
ATOM 2669 C CA . GLU A 1 342 ? 22.762 12.206 -37.103 1.00 89.62 342 GLU A CA 1
ATOM 2670 C C . GLU A 1 342 ? 24.047 11.546 -37.618 1.00 89.62 342 GLU A C 1
ATOM 2672 O O . GLU A 1 342 ? 24.310 11.587 -38.818 1.00 89.62 342 GLU A O 1
ATOM 2677 N N . ALA A 1 343 ? 24.807 10.883 -36.741 1.00 87.00 343 ALA A N 1
ATOM 2678 C CA . ALA A 1 343 ? 26.067 10.226 -37.093 1.00 87.00 343 ALA A CA 1
ATOM 2679 C C . ALA A 1 343 ? 25.883 9.031 -38.048 1.00 87.00 343 ALA A C 1
ATOM 2681 O O . ALA A 1 343 ? 26.741 8.770 -38.881 1.00 87.00 343 ALA A O 1
ATOM 2682 N N . CYS A 1 344 ? 24.756 8.321 -37.960 1.00 89.31 344 CYS A N 1
ATOM 2683 C CA . CYS A 1 344 ? 24.480 7.120 -38.751 1.00 89.31 344 CYS A CA 1
ATOM 2684 C C . CYS A 1 344 ? 23.608 7.376 -40.000 1.00 89.31 344 CYS A C 1
ATOM 2686 O O . CYS A 1 344 ? 23.057 6.419 -40.546 1.00 89.31 344 CYS A O 1
ATOM 2688 N N . LYS A 1 345 ? 23.411 8.634 -40.439 1.00 88.12 345 LYS A N 1
ATOM 2689 C CA . LYS A 1 345 ? 22.517 8.959 -41.577 1.00 88.12 345 LYS A CA 1
ATOM 2690 C C . LYS A 1 345 ? 22.966 8.365 -42.908 1.00 88.12 345 LYS A C 1
ATOM 2692 O O . LYS A 1 345 ? 22.119 7.946 -43.692 1.00 88.12 345 LYS A O 1
ATOM 2697 N N . GLU A 1 346 ? 24.265 8.414 -43.185 1.00 82.94 346 GLU A N 1
ATOM 2698 C CA . GLU A 1 346 ? 24.819 8.048 -44.494 1.00 82.94 346 GLU A CA 1
ATOM 2699 C C . GLU A 1 346 ? 25.313 6.601 -44.525 1.00 82.94 346 GLU A C 1
ATOM 2701 O O . GLU A 1 346 ? 25.063 5.891 -45.498 1.00 82.94 346 GLU A O 1
ATOM 2706 N N . ASP A 1 347 ? 25.964 6.148 -43.449 1.00 83.31 347 ASP A N 1
ATOM 2707 C CA . ASP A 1 347 ? 26.482 4.789 -43.325 1.00 83.31 347 ASP A CA 1
ATOM 2708 C C . ASP A 1 347 ? 26.422 4.311 -41.867 1.00 83.31 347 ASP A C 1
ATOM 2710 O O . ASP A 1 347 ? 27.053 4.871 -40.971 1.00 83.31 347 ASP A O 1
ATOM 2714 N N . SER A 1 348 ? 25.671 3.238 -41.621 1.00 79.19 348 SER A N 1
ATOM 2715 C CA . SER A 1 348 ? 25.577 2.607 -40.302 1.00 79.19 348 SER A CA 1
ATOM 2716 C C . SER A 1 348 ? 26.832 1.820 -39.906 1.00 79.19 348 SER A C 1
ATOM 2718 O O . SER A 1 348 ? 26.934 1.368 -38.767 1.00 79.19 348 SER A O 1
ATOM 2720 N N . SER A 1 349 ? 27.753 1.593 -40.846 1.00 80.75 349 SER A N 1
ATOM 2721 C CA . SER A 1 349 ? 29.019 0.889 -40.626 1.00 80.75 349 SER A CA 1
ATOM 2722 C C . SER A 1 349 ? 30.199 1.819 -40.336 1.00 80.75 349 SER A C 1
ATOM 2724 O O . SER A 1 349 ? 31.290 1.327 -40.042 1.00 80.75 349 SER A O 1
ATOM 2726 N N . ASP A 1 350 ? 29.979 3.138 -40.348 1.00 89.38 350 ASP A N 1
ATOM 2727 C CA . ASP A 1 350 ? 30.997 4.114 -39.971 1.00 89.38 350 ASP A CA 1
ATOM 2728 C C . ASP A 1 350 ? 31.457 3.924 -38.514 1.00 89.38 350 ASP A C 1
ATOM 2730 O O . ASP A 1 350 ? 30.665 3.626 -37.613 1.00 89.38 350 ASP A O 1
ATOM 2734 N N . ALA A 1 351 ? 32.753 4.117 -38.271 1.00 87.50 351 ALA A N 1
ATOM 2735 C CA . ALA A 1 351 ? 33.364 3.895 -36.963 1.00 87.50 351 ALA A CA 1
ATOM 2736 C C . ALA A 1 351 ? 32.774 4.826 -35.889 1.00 87.50 351 ALA A C 1
ATOM 2738 O O . ALA A 1 351 ? 32.540 4.384 -34.764 1.00 87.50 351 ALA A O 1
ATOM 2739 N N . LEU A 1 352 ? 32.465 6.080 -36.251 1.00 88.12 352 LEU A N 1
ATOM 2740 C CA . LEU A 1 352 ? 31.818 7.045 -35.356 1.00 88.12 352 LEU A CA 1
ATOM 2741 C C . LEU A 1 352 ? 30.387 6.613 -35.006 1.00 88.12 352 LEU A C 1
ATOM 2743 O O . LEU A 1 352 ? 29.963 6.722 -33.855 1.00 88.12 352 LEU A O 1
ATOM 2747 N N . CYS A 1 353 ? 29.647 6.089 -35.987 1.00 89.25 353 CYS A N 1
ATOM 2748 C CA . CYS A 1 353 ? 28.311 5.541 -35.772 1.00 89.25 353 CYS A CA 1
ATOM 2749 C C . CYS A 1 353 ? 28.349 4.347 -34.799 1.00 89.25 353 CYS A C 1
ATOM 2751 O O . CYS A 1 353 ? 27.567 4.309 -33.846 1.00 89.25 353 CYS A O 1
ATOM 2753 N N . GLN A 1 354 ? 29.281 3.404 -34.979 1.00 88.81 354 GLN A N 1
ATOM 2754 C CA . GLN A 1 354 ? 29.424 2.247 -34.087 1.00 88.81 354 GLN A CA 1
ATOM 2755 C C . GLN A 1 354 ? 29.842 2.642 -32.664 1.00 88.81 354 GLN A C 1
ATOM 2757 O O . GLN A 1 354 ? 29.278 2.124 -31.700 1.00 88.81 354 GLN A O 1
ATOM 2762 N N . GLU A 1 355 ? 30.778 3.585 -32.517 1.00 92.12 355 GLU A N 1
ATOM 2763 C CA . GLU A 1 355 ? 31.182 4.125 -31.213 1.00 92.12 355 GLU A CA 1
ATOM 2764 C C . GLU A 1 355 ? 29.983 4.733 -30.473 1.00 92.12 355 GLU A C 1
ATOM 2766 O O . GLU A 1 355 ? 29.702 4.376 -29.327 1.00 92.12 355 GLU A O 1
ATOM 2771 N N . LYS A 1 356 ? 29.206 5.582 -31.155 1.00 91.00 356 LYS A N 1
ATOM 2772 C CA . LYS A 1 356 ? 28.014 6.220 -30.583 1.00 91.00 356 LYS A CA 1
ATOM 2773 C C . LYS A 1 356 ? 26.905 5.219 -30.245 1.00 91.00 356 LYS A C 1
ATOM 2775 O O . LYS A 1 356 ? 26.213 5.382 -29.241 1.00 91.00 356 LYS A O 1
ATOM 2780 N N . GLN A 1 357 ? 26.740 4.155 -31.032 1.00 90.94 357 GLN A N 1
ATOM 2781 C CA . GLN A 1 357 ? 25.803 3.071 -30.714 1.00 90.94 357 GLN A CA 1
ATOM 2782 C C . GLN A 1 357 ? 26.206 2.307 -29.445 1.00 90.94 357 GLN A C 1
ATOM 2784 O O . GLN A 1 357 ? 25.339 1.991 -28.627 1.00 90.94 357 GLN A O 1
ATOM 2789 N N . GLN A 1 358 ? 27.504 2.050 -29.253 1.00 92.88 358 GLN A N 1
ATOM 2790 C CA . GLN A 1 358 ? 28.027 1.429 -28.033 1.00 92.88 358 GLN A CA 1
ATOM 2791 C C . GLN A 1 358 ? 27.894 2.359 -26.817 1.00 92.88 358 GLN A C 1
ATOM 2793 O O . GLN A 1 358 ? 27.522 1.904 -25.734 1.00 92.88 358 GLN A O 1
ATOM 2798 N N . GLU A 1 359 ? 28.104 3.667 -26.995 1.00 94.06 359 GLU A N 1
ATOM 2799 C CA . GLU A 1 359 ? 27.863 4.673 -25.953 1.00 94.06 359 GLU A CA 1
ATOM 2800 C C . GLU A 1 359 ? 26.386 4.681 -25.517 1.00 94.06 359 GLU A C 1
ATOM 2802 O O . GLU A 1 359 ? 26.092 4.589 -24.322 1.00 94.06 359 GLU A O 1
ATOM 2807 N N . VAL A 1 360 ? 25.447 4.687 -26.474 1.00 94.44 360 VAL A N 1
ATOM 2808 C CA . VAL A 1 360 ? 24.004 4.576 -26.188 1.00 94.44 360 VAL A CA 1
ATOM 2809 C C . VAL A 1 360 ? 23.676 3.282 -25.451 1.00 94.44 360 VAL A C 1
ATOM 2811 O O . VAL A 1 360 ? 22.895 3.320 -24.501 1.00 94.44 360 VAL A O 1
ATOM 2814 N N . LEU A 1 361 ? 24.245 2.145 -25.865 1.00 94.56 361 LEU A N 1
ATOM 2815 C CA . LEU A 1 361 ? 24.013 0.863 -25.198 1.00 94.56 361 LEU A CA 1
ATOM 2816 C C . LEU A 1 361 ? 24.480 0.913 -23.739 1.00 94.56 361 LEU A C 1
ATOM 2818 O O . LEU A 1 361 ? 23.723 0.538 -22.844 1.00 94.56 361 LEU A O 1
ATOM 2822 N N . SER A 1 362 ? 25.686 1.429 -23.494 1.00 95.75 362 SER A N 1
ATOM 2823 C CA . SER A 1 362 ? 26.239 1.586 -22.146 1.00 95.75 362 SER A CA 1
ATOM 2824 C C . SER A 1 362 ? 25.336 2.450 -21.258 1.00 95.75 362 SER A C 1
ATOM 2826 O O . SER A 1 362 ? 24.918 2.022 -20.181 1.00 95.75 362 SER A O 1
ATOM 2828 N N . ARG A 1 363 ? 24.921 3.630 -21.740 1.00 94.75 363 ARG A N 1
ATOM 2829 C CA . ARG A 1 363 ? 24.032 4.520 -20.973 1.00 94.75 363 ARG A CA 1
ATOM 2830 C C . ARG A 1 363 ? 22.632 3.943 -20.778 1.00 94.75 363 ARG A C 1
ATOM 2832 O O . ARG A 1 363 ? 22.029 4.126 -19.723 1.00 94.75 363 ARG A O 1
ATOM 2839 N N . ALA A 1 364 ? 22.113 3.198 -21.752 1.00 95.06 364 ALA A N 1
ATOM 2840 C CA . ALA A 1 364 ? 20.823 2.527 -21.628 1.00 95.06 364 ALA A CA 1
ATOM 2841 C C . ALA A 1 364 ? 20.850 1.405 -20.573 1.00 95.06 364 ALA A C 1
ATOM 2843 O O . ALA A 1 364 ? 19.871 1.234 -19.842 1.00 95.06 364 ALA A O 1
ATOM 2844 N N . LYS A 1 365 ? 21.971 0.687 -20.423 1.00 96.06 365 LYS A N 1
ATOM 2845 C CA . LYS A 1 365 ? 22.172 -0.257 -19.312 1.00 96.06 365 LYS A CA 1
ATOM 2846 C C . LYS A 1 365 ? 22.153 0.450 -17.956 1.00 96.06 365 LYS A C 1
ATOM 2848 O O . LYS A 1 365 ? 21.431 0.024 -17.057 1.00 96.06 365 LYS A O 1
ATOM 2853 N N . GLU A 1 366 ? 22.891 1.554 -17.814 1.00 94.88 366 GLU A N 1
ATOM 2854 C CA . GLU A 1 366 ? 22.912 2.362 -16.582 1.00 94.88 366 GLU A CA 1
ATOM 2855 C C . GLU A 1 366 ? 21.530 2.926 -16.229 1.00 94.88 366 GLU A C 1
ATOM 2857 O O . GLU A 1 366 ? 21.143 2.954 -15.056 1.00 94.88 366 GLU A O 1
ATOM 2862 N N . GLN A 1 367 ? 20.769 3.365 -17.235 1.00 94.69 367 GLN A N 1
ATOM 2863 C CA . GLN A 1 367 ? 19.387 3.807 -17.070 1.00 94.69 367 GLN A CA 1
ATOM 2864 C C . GLN A 1 367 ? 18.489 2.655 -16.595 1.00 94.69 367 GLN A C 1
ATOM 2866 O O . GLN A 1 367 ? 17.677 2.843 -15.690 1.00 94.69 367 GLN A O 1
ATOM 2871 N N . THR A 1 368 ? 18.638 1.464 -17.179 1.00 94.69 368 THR A N 1
ATOM 2872 C CA . THR A 1 368 ? 17.843 0.282 -16.811 1.00 94.69 368 THR A CA 1
ATOM 2873 C C . THR A 1 368 ? 18.130 -0.140 -15.370 1.00 94.69 368 THR A C 1
ATOM 2875 O O . THR A 1 368 ? 17.194 -0.361 -14.606 1.00 94.69 368 THR A O 1
ATOM 2878 N N . LYS A 1 369 ? 19.401 -0.132 -14.947 1.00 94.69 369 LYS A N 1
ATOM 2879 C CA . LYS A 1 369 ? 19.790 -0.369 -13.546 1.00 94.69 369 LYS A CA 1
ATOM 2880 C C . LYS A 1 369 ? 19.166 0.643 -12.584 1.00 94.69 369 LYS A C 1
ATOM 2882 O O . LYS A 1 369 ? 18.540 0.233 -11.613 1.00 94.69 369 LYS A O 1
ATOM 2887 N N . ALA A 1 370 ? 19.233 1.942 -12.892 1.00 93.31 370 ALA A N 1
ATOM 2888 C CA . ALA A 1 370 ? 18.556 2.970 -12.086 1.00 93.31 370 ALA A CA 1
ATOM 2889 C C . ALA A 1 370 ? 17.037 2.764 -12.022 1.00 93.31 370 ALA A C 1
ATOM 2891 O O . ALA A 1 370 ? 16.408 3.014 -10.995 1.00 93.31 370 ALA A O 1
ATOM 2892 N N . SER A 1 371 ? 16.428 2.312 -13.122 1.00 93.44 371 SER A N 1
ATOM 2893 C CA . SER A 1 371 ? 15.002 1.993 -13.139 1.00 93.44 371 SER A CA 1
ATOM 2894 C C . SER A 1 371 ? 14.686 0.857 -12.168 1.00 93.44 371 SER A C 1
ATOM 2896 O O . SER A 1 371 ? 13.705 0.955 -11.434 1.00 93.44 371 SER A O 1
ATOM 2898 N N . ILE A 1 372 ? 15.518 -0.187 -12.132 1.00 93.38 372 ILE A N 1
ATOM 2899 C CA . ILE A 1 372 ? 15.372 -1.310 -11.201 1.00 93.38 372 ILE A CA 1
ATOM 2900 C C . ILE A 1 372 ? 15.569 -0.862 -9.748 1.00 93.38 372 ILE A C 1
ATOM 2902 O O . ILE A 1 372 ? 14.754 -1.212 -8.901 1.00 93.38 372 ILE A O 1
ATOM 2906 N N . GLU A 1 373 ? 16.588 -0.054 -9.453 1.00 93.88 373 GLU A N 1
ATOM 2907 C CA . GLU A 1 373 ? 16.817 0.498 -8.107 1.00 93.88 373 GLU A CA 1
ATOM 2908 C C . GLU A 1 373 ? 15.590 1.272 -7.606 1.00 93.88 373 GLU A C 1
ATOM 2910 O O . GLU A 1 373 ? 15.109 1.046 -6.496 1.00 93.88 373 GLU A O 1
ATOM 2915 N N . ASN A 1 374 ? 15.007 2.119 -8.459 1.00 92.44 374 ASN A N 1
ATOM 2916 C CA . ASN A 1 374 ? 13.771 2.824 -8.134 1.00 92.44 374 ASN A CA 1
ATOM 2917 C C . ASN A 1 374 ? 12.579 1.866 -7.922 1.00 92.44 374 ASN A C 1
ATOM 2919 O O . ASN A 1 374 ? 11.755 2.096 -7.039 1.00 92.44 374 ASN A O 1
ATOM 2923 N N . MET A 1 375 ? 12.461 0.804 -8.725 1.00 91.69 375 MET A N 1
ATOM 2924 C CA . MET A 1 375 ? 11.419 -0.219 -8.558 1.00 91.69 375 MET A CA 1
ATOM 2925 C C . MET A 1 375 ? 11.554 -0.963 -7.220 1.00 91.69 375 MET A C 1
ATOM 2927 O O . MET A 1 375 ? 10.550 -1.168 -6.538 1.00 91.69 375 MET A O 1
ATOM 2931 N N . ILE A 1 376 ? 12.781 -1.320 -6.826 1.00 91.69 376 ILE A N 1
ATOM 2932 C CA . ILE A 1 376 ? 13.082 -1.958 -5.536 1.00 91.69 376 ILE A CA 1
ATOM 2933 C C . ILE A 1 376 ? 12.702 -1.024 -4.384 1.00 91.69 376 ILE A C 1
ATOM 2935 O O . ILE A 1 376 ? 11.957 -1.436 -3.501 1.00 91.69 376 ILE A O 1
ATOM 2939 N N . ALA A 1 377 ? 13.109 0.247 -4.433 1.00 90.81 377 ALA A N 1
ATOM 2940 C CA . ALA A 1 377 ? 12.802 1.212 -3.376 1.00 90.81 377 ALA A CA 1
ATOM 2941 C C . ALA A 1 377 ? 11.284 1.422 -3.180 1.00 90.81 377 ALA A C 1
ATOM 2943 O O . ALA A 1 377 ? 10.792 1.526 -2.054 1.00 90.81 377 ALA A O 1
ATOM 2944 N N . GLU A 1 378 ? 10.505 1.439 -4.267 1.00 88.00 378 GLU A N 1
ATOM 2945 C CA . GLU A 1 378 ? 9.039 1.493 -4.187 1.00 88.00 378 GLU A CA 1
ATOM 2946 C C . GLU A 1 378 ? 8.443 0.240 -3.534 1.00 88.00 378 GLU A C 1
ATOM 2948 O O . GLU A 1 378 ? 7.505 0.353 -2.743 1.00 88.00 378 GLU A O 1
ATOM 2953 N N . LEU A 1 379 ? 8.979 -0.945 -3.835 1.00 87.81 379 LEU A N 1
ATOM 2954 C CA . LEU A 1 379 ? 8.556 -2.197 -3.208 1.00 87.81 379 LEU A CA 1
ATOM 2955 C C . LEU A 1 379 ? 8.917 -2.236 -1.719 1.00 87.81 379 LEU A C 1
ATOM 2957 O O . LEU A 1 379 ? 8.047 -2.540 -0.902 1.00 87.81 379 LEU A O 1
ATOM 2961 N N . ASP A 1 380 ? 10.135 -1.845 -1.346 1.00 88.75 380 ASP A N 1
ATOM 2962 C CA . ASP A 1 380 ? 10.567 -1.773 0.055 1.00 88.75 380 ASP A CA 1
ATOM 2963 C C . ASP A 1 380 ? 9.693 -0.821 0.871 1.00 88.75 380 ASP A C 1
ATOM 2965 O O . ASP A 1 380 ? 9.265 -1.146 1.979 1.00 88.75 380 ASP A O 1
ATOM 2969 N N . LYS A 1 381 ? 9.303 0.319 0.296 1.00 85.94 381 LYS A N 1
ATOM 2970 C CA . LYS A 1 381 ? 8.324 1.208 0.925 1.00 85.94 381 LYS A CA 1
ATOM 2971 C C . LYS A 1 381 ? 6.981 0.516 1.168 1.00 85.94 381 LYS A C 1
ATOM 2973 O O . LYS A 1 381 ? 6.346 0.765 2.194 1.00 85.94 381 LYS A O 1
ATOM 2978 N N . ILE A 1 382 ? 6.498 -0.311 0.242 1.00 83.44 382 ILE A N 1
ATOM 2979 C CA . ILE A 1 382 ? 5.243 -1.053 0.436 1.00 83.44 382 ILE A CA 1
ATOM 2980 C C . ILE A 1 382 ? 5.406 -2.084 1.560 1.00 83.44 382 ILE A C 1
ATOM 2982 O O . ILE A 1 382 ? 4.528 -2.181 2.419 1.00 83.44 382 ILE A O 1
ATOM 2986 N N . LYS A 1 383 ? 6.542 -2.783 1.603 1.00 85.06 383 LYS A N 1
ATOM 2987 C CA . LYS A 1 383 ? 6.893 -3.734 2.664 1.00 85.06 383 LYS A CA 1
ATOM 2988 C C . LYS A 1 383 ? 6.961 -3.065 4.036 1.00 85.06 383 LYS A C 1
ATOM 2990 O O . LYS A 1 383 ? 6.318 -3.545 4.966 1.00 85.06 383 LYS A O 1
ATOM 2995 N N . ASP A 1 384 ? 7.644 -1.929 4.163 1.00 84.19 384 ASP A N 1
ATOM 2996 C CA . ASP A 1 384 ? 7.708 -1.170 5.417 1.00 84.19 384 ASP A CA 1
ATOM 2997 C C . ASP A 1 384 ? 6.324 -0.689 5.871 1.00 84.19 384 ASP A C 1
ATOM 2999 O O . ASP A 1 384 ? 6.000 -0.757 7.057 1.00 84.19 384 ASP A O 1
ATOM 3003 N N . ASN A 1 385 ? 5.468 -0.259 4.938 1.00 78.94 385 ASN A N 1
ATOM 3004 C CA . ASN A 1 385 ? 4.091 0.115 5.265 1.00 78.94 385 ASN A CA 1
ATOM 3005 C C . ASN A 1 385 ? 3.260 -1.077 5.760 1.00 78.94 385 ASN A C 1
ATOM 3007 O O . ASN A 1 385 ? 2.406 -0.894 6.627 1.00 78.94 385 ASN A O 1
ATOM 3011 N N . ALA A 1 386 ? 3.479 -2.278 5.216 1.00 76.44 386 ALA A N 1
ATOM 3012 C CA . ALA A 1 386 ? 2.803 -3.489 5.671 1.00 76.44 386 ALA A CA 1
ATOM 3013 C C . ALA A 1 386 ? 3.286 -3.903 7.070 1.00 76.44 386 ALA A C 1
ATOM 3015 O O . ALA A 1 386 ? 2.464 -4.091 7.962 1.00 76.44 386 ALA A O 1
ATOM 3016 N N . LEU A 1 387 ? 4.602 -3.962 7.294 1.00 76.62 387 LEU A N 1
ATOM 3017 C CA . LEU A 1 387 ? 5.198 -4.332 8.586 1.00 76.62 387 LEU A CA 1
ATOM 3018 C C . LEU A 1 387 ? 4.908 -3.310 9.694 1.00 76.62 387 LEU A C 1
ATOM 3020 O O . LEU A 1 387 ? 4.721 -3.678 10.848 1.00 76.62 387 LEU A O 1
ATOM 3024 N N . GLY A 1 388 ? 4.842 -2.025 9.344 1.00 70.69 388 GLY A N 1
ATOM 3025 C CA . GLY A 1 388 ? 4.477 -0.938 10.250 1.00 70.69 388 GLY A CA 1
ATOM 3026 C C . GLY A 1 388 ? 2.978 -0.805 10.524 1.00 70.69 388 GLY A C 1
ATOM 3027 O O . GLY A 1 388 ? 2.557 0.104 11.239 1.00 70.69 388 GLY A O 1
ATOM 3028 N N . SER A 1 389 ? 2.147 -1.653 9.918 1.00 66.75 389 SER A N 1
ATOM 3029 C CA . SER A 1 389 ? 0.695 -1.543 10.003 1.00 66.75 389 SER A CA 1
ATOM 3030 C C . SER A 1 389 ? 0.162 -2.175 11.287 1.00 66.75 389 SER A C 1
ATOM 3032 O O . SER A 1 389 ? 0.000 -3.387 11.372 1.00 66.75 389 SER A O 1
ATOM 3034 N N . GLU A 1 390 ? -0.280 -1.351 12.239 1.00 61.78 390 GLU A N 1
ATOM 3035 C CA . GLU A 1 390 ? -1.063 -1.806 13.409 1.00 61.78 390 GLU A CA 1
ATOM 3036 C C . GLU A 1 390 ? -2.399 -2.482 13.039 1.00 61.78 390 GLU A C 1
ATOM 3038 O O . GLU A 1 390 ? -3.088 -3.058 13.883 1.00 61.78 390 GLU A O 1
ATOM 3043 N N . SER A 1 391 ? -2.827 -2.338 11.783 1.00 54.75 391 SER A N 1
ATOM 3044 C CA . SER A 1 391 ? -4.086 -2.890 11.280 1.00 54.75 391 SER A CA 1
ATOM 3045 C C . SER A 1 391 ? -3.979 -4.313 10.747 1.00 54.75 391 SER A C 1
ATOM 3047 O O . SER A 1 391 ? -5.022 -4.916 10.491 1.00 54.75 391 SER A O 1
ATOM 3049 N N . LEU A 1 392 ? -2.764 -4.834 10.578 1.00 57.41 392 LEU A N 1
ATOM 3050 C CA . LEU A 1 392 ? -2.544 -6.211 10.165 1.00 57.41 392 LEU A CA 1
ATOM 3051 C C . LEU A 1 392 ? -2.282 -7.117 11.351 1.00 57.41 392 LEU A C 1
ATOM 3053 O O . LEU A 1 392 ? -1.725 -6.703 12.367 1.00 57.41 392 LEU A O 1
ATOM 3057 N N . SER A 1 393 ? -2.673 -8.378 11.188 1.00 63.03 393 SER A N 1
ATOM 3058 C CA . SER A 1 393 ? -2.070 -9.426 11.993 1.00 63.03 393 SER A CA 1
ATOM 3059 C C . SER A 1 393 ? -0.578 -9.503 11.654 1.00 63.03 393 SER A C 1
ATOM 3061 O O . SER A 1 393 ? -0.168 -9.219 10.526 1.00 63.03 393 SER A O 1
ATOM 3063 N N . GLU A 1 394 ? 0.239 -9.885 12.631 1.00 66.06 394 GLU A N 1
ATOM 3064 C CA . GLU A 1 394 ? 1.670 -10.117 12.414 1.00 66.06 394 GLU A CA 1
ATOM 3065 C C . GLU A 1 394 ? 1.895 -11.137 11.282 1.00 66.06 394 GLU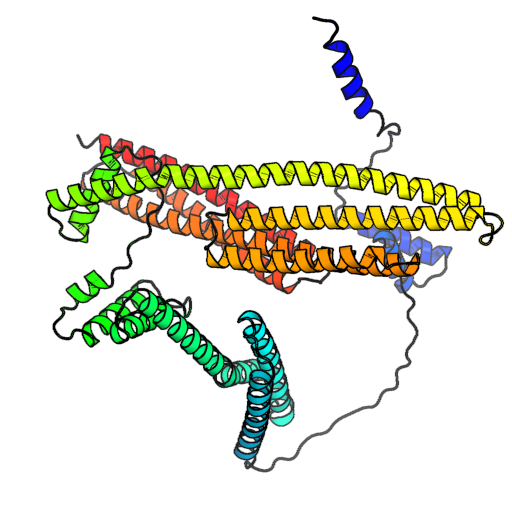 A C 1
ATOM 3067 O O . GLU A 1 394 ? 2.759 -10.948 10.432 1.00 66.06 394 GLU A O 1
ATOM 3072 N N . GLU A 1 395 ? 1.041 -12.160 11.204 1.00 64.62 395 GLU A N 1
ATOM 3073 C CA . GLU A 1 395 ? 1.064 -13.193 10.166 1.00 64.62 395 GLU A CA 1
ATOM 3074 C C . GLU A 1 395 ? 0.792 -12.627 8.761 1.00 64.62 395 GLU A C 1
ATOM 3076 O O . GLU A 1 395 ? 1.552 -12.903 7.833 1.00 64.62 395 GLU A O 1
ATOM 3081 N N . ASP A 1 396 ? -0.247 -11.800 8.595 1.00 64.56 396 ASP A N 1
ATOM 3082 C CA . ASP A 1 396 ? -0.557 -11.167 7.305 1.00 64.56 396 ASP A CA 1
ATOM 3083 C C . ASP A 1 396 ? 0.539 -10.179 6.887 1.00 64.56 396 ASP A C 1
ATOM 3085 O O . ASP A 1 396 ? 0.913 -10.130 5.716 1.00 64.56 396 ASP A O 1
ATOM 3089 N N . ALA A 1 397 ? 1.080 -9.402 7.831 1.00 71.12 397 ALA A N 1
ATOM 3090 C CA . ALA A 1 397 ? 2.168 -8.466 7.555 1.00 71.12 397 ALA A CA 1
ATOM 3091 C C . ALA A 1 397 ? 3.431 -9.192 7.062 1.00 71.12 397 ALA A C 1
ATOM 3093 O O . ALA A 1 397 ? 4.061 -8.750 6.098 1.00 71.12 397 ALA A O 1
ATOM 3094 N N . LEU A 1 398 ? 3.765 -10.331 7.679 1.00 74.62 398 LEU A N 1
ATOM 3095 C CA . LEU A 1 398 ? 4.883 -11.180 7.268 1.00 74.62 398 LEU A CA 1
ATOM 3096 C C . LEU A 1 398 ? 4.646 -11.838 5.903 1.00 74.62 398 LEU A C 1
ATOM 3098 O O . LEU A 1 398 ? 5.579 -11.914 5.105 1.00 74.62 398 LEU A O 1
ATOM 3102 N N . LEU A 1 399 ? 3.416 -12.268 5.603 1.00 73.06 399 LEU A N 1
ATOM 3103 C CA . LEU A 1 399 ? 3.062 -12.815 4.289 1.00 73.06 399 LEU A CA 1
ATOM 3104 C C . LEU A 1 399 ? 3.269 -11.772 3.177 1.00 73.06 399 LEU A C 1
ATOM 3106 O O . LEU A 1 399 ? 3.907 -12.062 2.165 1.00 73.06 399 LEU A O 1
ATOM 3110 N N . VAL A 1 400 ? 2.770 -10.547 3.380 1.00 74.75 400 VAL A N 1
ATOM 3111 C CA . VAL A 1 400 ? 2.933 -9.443 2.419 1.00 74.75 400 VAL A CA 1
ATOM 3112 C C . VAL A 1 400 ? 4.409 -9.101 2.231 1.00 74.75 400 VAL A C 1
ATOM 3114 O O . VAL A 1 400 ? 4.861 -8.947 1.096 1.00 74.75 400 VAL A O 1
ATOM 3117 N N . ALA A 1 401 ? 5.174 -9.018 3.323 1.00 82.06 401 ALA A N 1
ATOM 3118 C CA . ALA A 1 401 ? 6.609 -8.763 3.258 1.00 82.06 401 ALA A CA 1
ATOM 3119 C C . ALA A 1 401 ? 7.349 -9.853 2.464 1.00 82.06 401 ALA A C 1
ATOM 3121 O O . ALA A 1 401 ? 8.138 -9.519 1.584 1.00 82.06 401 ALA A O 1
ATOM 3122 N N . ALA A 1 402 ? 7.032 -11.131 2.695 1.00 79.31 402 ALA A N 1
ATOM 3123 C CA . ALA A 1 402 ? 7.641 -12.250 1.976 1.00 79.31 402 ALA A CA 1
ATOM 3124 C C . ALA A 1 402 ? 7.352 -12.209 0.465 1.00 79.31 402 ALA A C 1
ATOM 3126 O O . ALA A 1 402 ? 8.262 -12.406 -0.340 1.00 79.31 402 ALA A O 1
ATOM 3127 N N . HIS A 1 403 ? 6.113 -11.898 0.067 1.00 78.25 403 HIS A N 1
ATOM 3128 C CA . HIS A 1 403 ? 5.768 -11.722 -1.348 1.00 78.25 403 HIS A CA 1
ATOM 3129 C C . HIS A 1 403 ? 6.543 -10.564 -1.989 1.00 78.25 403 HIS A C 1
ATOM 3131 O O . HIS A 1 403 ? 6.937 -10.650 -3.150 1.00 78.25 403 HIS A O 1
ATOM 3137 N N . ILE A 1 404 ? 6.758 -9.469 -1.258 1.00 82.56 404 ILE A N 1
ATOM 3138 C CA . ILE A 1 404 ? 7.517 -8.321 -1.762 1.00 82.56 404 ILE A CA 1
ATOM 3139 C C . ILE A 1 404 ? 9.008 -8.656 -1.884 1.00 82.56 404 ILE A C 1
ATOM 3141 O O . ILE A 1 404 ? 9.609 -8.328 -2.907 1.00 82.56 404 ILE A O 1
ATOM 3145 N N . ASP A 1 405 ? 9.581 -9.354 -0.903 1.00 84.50 405 ASP A N 1
ATOM 3146 C CA . ASP A 1 405 ? 10.982 -9.790 -0.920 1.00 84.50 405 ASP A CA 1
ATOM 3147 C C . ASP A 1 405 ? 11.282 -10.713 -2.111 1.00 84.50 405 ASP A C 1
ATOM 3149 O O . ASP A 1 405 ? 12.312 -10.557 -2.766 1.00 84.50 405 ASP A O 1
ATOM 3153 N N . GLU A 1 406 ? 10.357 -11.610 -2.467 1.00 84.94 406 GLU A N 1
ATOM 3154 C CA . GLU A 1 406 ? 10.469 -12.433 -3.678 1.00 84.94 406 GLU A CA 1
ATOM 3155 C C . GLU A 1 406 ? 10.564 -11.568 -4.949 1.00 84.94 406 GLU A C 1
ATOM 3157 O O . GLU A 1 406 ? 11.391 -11.818 -5.829 1.00 84.94 406 GLU A O 1
ATOM 3162 N N . ARG A 1 407 ? 9.755 -10.505 -5.053 1.00 83.56 407 ARG A N 1
ATOM 3163 C CA . ARG A 1 407 ? 9.789 -9.590 -6.210 1.00 83.56 407 ARG A CA 1
ATOM 3164 C C . ARG A 1 407 ? 11.058 -8.748 -6.247 1.00 83.56 407 ARG A C 1
ATOM 3166 O O . ARG A 1 407 ? 11.592 -8.524 -7.331 1.00 83.56 407 ARG A O 1
ATOM 3173 N N . ILE A 1 408 ? 11.547 -8.306 -5.090 1.00 88.12 408 ILE A N 1
ATOM 3174 C CA . ILE A 1 408 ? 12.828 -7.601 -4.981 1.00 88.12 408 ILE A CA 1
ATOM 3175 C C . ILE A 1 408 ? 13.971 -8.513 -5.440 1.00 88.12 408 ILE A C 1
ATOM 3177 O O . ILE A 1 408 ? 14.809 -8.068 -6.221 1.00 88.12 408 ILE A O 1
ATOM 3181 N N . ALA A 1 409 ? 13.974 -9.787 -5.038 1.00 86.62 409 ALA A N 1
ATOM 3182 C CA . ALA A 1 409 ? 14.992 -10.749 -5.458 1.00 86.62 409 ALA A CA 1
ATOM 3183 C C . ALA A 1 409 ? 15.023 -10.934 -6.987 1.00 86.62 409 ALA A C 1
ATOM 3185 O O . ALA A 1 409 ? 16.097 -10.883 -7.585 1.00 86.62 409 ALA A O 1
ATOM 3186 N N . ILE A 1 410 ? 13.855 -11.049 -7.634 1.00 85.38 410 ILE A N 1
ATOM 3187 C CA . ILE A 1 410 ? 13.751 -11.128 -9.104 1.00 85.38 410 ILE A CA 1
ATOM 3188 C C . ILE A 1 410 ? 14.333 -9.869 -9.766 1.00 85.38 410 ILE A C 1
ATOM 3190 O O . ILE A 1 410 ? 15.101 -9.957 -10.721 1.00 85.38 410 ILE A O 1
ATOM 3194 N N . LEU A 1 411 ? 14.001 -8.680 -9.254 1.00 88.62 411 LEU A N 1
ATOM 3195 C CA . LEU A 1 411 ? 14.541 -7.419 -9.771 1.00 88.62 411 LEU A CA 1
ATOM 3196 C C . LEU A 1 411 ? 16.069 -7.335 -9.618 1.00 88.62 411 LEU A C 1
ATOM 3198 O O . LEU A 1 411 ? 16.757 -6.868 -10.527 1.00 88.62 411 LEU A O 1
ATOM 3202 N N . GLN A 1 412 ? 16.613 -7.810 -8.497 1.00 90.06 412 GLN A N 1
ATOM 3203 C CA . GLN A 1 412 ? 18.057 -7.865 -8.260 1.00 90.06 412 GLN A CA 1
ATOM 3204 C C . GLN A 1 412 ? 18.764 -8.838 -9.212 1.00 90.06 412 GLN A C 1
ATOM 3206 O O . GLN A 1 412 ? 19.832 -8.508 -9.730 1.00 90.06 412 GLN A O 1
ATOM 3211 N N . GLU A 1 413 ? 18.163 -9.995 -9.493 1.00 88.50 413 GLU A N 1
ATOM 3212 C CA . GLU A 1 413 ? 18.675 -10.955 -10.477 1.00 88.50 413 GLU A CA 1
ATOM 3213 C C . GLU A 1 413 ? 18.715 -10.345 -11.887 1.00 88.50 413 GLU A C 1
ATOM 3215 O O . GLU A 1 413 ? 19.762 -10.365 -12.541 1.00 88.50 413 GLU A O 1
ATOM 3220 N N . ILE A 1 414 ? 17.620 -9.699 -12.314 1.00 88.75 414 ILE A N 1
ATOM 3221 C CA . ILE A 1 414 ? 17.561 -8.968 -13.590 1.00 88.75 414 ILE A CA 1
ATOM 3222 C C . ILE A 1 414 ? 18.662 -7.901 -13.639 1.00 88.75 414 ILE A C 1
ATOM 3224 O O . ILE A 1 414 ? 19.382 -7.812 -14.633 1.00 88.75 414 ILE A O 1
ATOM 3228 N N . SER A 1 415 ? 18.856 -7.133 -12.560 1.00 90.38 415 SER A N 1
ATOM 3229 C CA . SER A 1 415 ? 19.909 -6.109 -12.476 1.00 90.38 415 SER A CA 1
ATOM 3230 C C . SER A 1 415 ? 21.313 -6.680 -12.708 1.00 90.38 415 SER A C 1
ATOM 3232 O O . SER A 1 415 ? 22.111 -6.085 -13.438 1.00 90.38 415 SER A O 1
ATOM 3234 N N . GLY A 1 416 ? 21.601 -7.860 -12.146 1.00 88.88 416 GLY A N 1
ATOM 3235 C CA . GLY A 1 416 ? 22.876 -8.560 -12.327 1.00 88.88 416 GLY A CA 1
ATOM 3236 C C . GLY A 1 416 ? 23.119 -9.042 -13.761 1.00 88.88 416 GLY A C 1
ATOM 3237 O O . GLY A 1 416 ? 24.264 -9.088 -14.208 1.00 88.88 416 GLY A O 1
ATOM 3238 N N . SER A 1 417 ? 22.057 -9.344 -14.512 1.00 91.75 417 SER A N 1
ATOM 3239 C CA . SER A 1 417 ? 22.162 -9.785 -15.911 1.00 91.75 417 SER A CA 1
ATOM 3240 C C . SER A 1 417 ? 22.493 -8.653 -16.901 1.00 91.75 417 SER A C 1
ATOM 3242 O O . SER A 1 417 ? 23.056 -8.912 -17.965 1.00 91.75 417 SER A O 1
ATOM 3244 N N . ILE A 1 418 ? 22.232 -7.386 -16.541 1.00 93.81 418 ILE A N 1
ATOM 3245 C CA . ILE A 1 418 ? 22.398 -6.221 -17.436 1.00 93.81 418 ILE A CA 1
ATOM 3246 C C . ILE A 1 418 ? 23.844 -6.049 -17.923 1.00 93.81 418 ILE A C 1
ATOM 3248 O O . ILE A 1 418 ? 24.081 -5.610 -19.054 1.00 93.81 418 ILE A O 1
ATOM 3252 N N . ASP A 1 419 ? 24.831 -6.391 -17.095 1.00 91.69 419 ASP A N 1
ATOM 3253 C CA . ASP A 1 419 ? 26.239 -6.229 -17.468 1.00 91.69 419 ASP A CA 1
ATOM 3254 C C . ASP A 1 419 ? 26.658 -7.166 -18.604 1.00 91.69 419 ASP A C 1
ATOM 3256 O O . ASP A 1 419 ? 27.460 -6.762 -19.448 1.00 91.69 419 ASP A O 1
ATOM 3260 N N . ALA A 1 420 ? 26.056 -8.356 -18.687 1.00 93.06 420 ALA A N 1
ATOM 3261 C CA . ALA A 1 420 ? 26.371 -9.371 -19.691 1.00 93.06 420 ALA A CA 1
ATOM 3262 C C . ALA A 1 420 ? 25.811 -9.062 -21.091 1.00 93.06 420 ALA A C 1
ATOM 3264 O O . ALA A 1 420 ? 26.252 -9.665 -22.066 1.00 93.06 420 ALA A O 1
ATOM 3265 N N . ILE A 1 421 ? 24.870 -8.122 -21.207 1.00 94.81 421 ILE A N 1
ATOM 3266 C CA . ILE A 1 421 ? 24.232 -7.764 -22.479 1.00 94.81 421 ILE A CA 1
ATOM 3267 C C . ILE A 1 421 ? 25.246 -7.126 -23.433 1.00 94.81 421 ILE A C 1
ATOM 3269 O O . ILE A 1 421 ? 25.993 -6.234 -23.050 1.00 94.81 421 ILE A O 1
ATOM 3273 N N . THR A 1 422 ? 25.274 -7.522 -24.696 1.00 93.50 422 THR A N 1
ATOM 3274 C CA . THR A 1 422 ? 26.227 -6.977 -25.682 1.00 93.50 422 THR A CA 1
ATOM 3275 C C . THR A 1 422 ? 25.546 -6.275 -26.844 1.00 93.50 422 THR A C 1
ATOM 3277 O O . THR A 1 422 ? 26.191 -5.515 -27.569 1.00 93.50 422 THR A O 1
ATOM 3280 N N . THR A 1 423 ? 24.238 -6.474 -26.994 1.00 93.50 423 THR A N 1
ATOM 3281 C CA . THR A 1 423 ? 23.453 -5.918 -28.095 1.00 93.50 423 THR A CA 1
ATOM 3282 C C . THR A 1 423 ? 22.263 -5.104 -27.600 1.00 93.50 423 THR A C 1
ATOM 3284 O O . THR A 1 423 ? 21.805 -5.212 -26.460 1.00 93.50 423 THR A O 1
ATOM 3287 N N . LYS A 1 424 ? 21.745 -4.250 -28.483 1.00 91.62 424 LYS A N 1
ATOM 3288 C CA . LYS A 1 424 ? 20.553 -3.445 -28.213 1.00 91.62 424 LYS A CA 1
ATOM 3289 C C . LYS A 1 424 ? 19.299 -4.317 -28.132 1.00 91.62 424 LYS A C 1
ATOM 3291 O O . LYS A 1 424 ? 18.393 -3.999 -27.367 1.00 91.62 424 LYS A O 1
ATOM 3296 N N . GLU A 1 425 ? 19.240 -5.372 -28.932 1.00 93.12 425 GLU A N 1
ATOM 3297 C CA . GLU A 1 425 ? 18.130 -6.317 -29.012 1.00 93.12 425 GLU A CA 1
ATOM 3298 C C . GLU A 1 425 ? 17.993 -7.105 -27.704 1.00 93.12 425 GLU A C 1
ATOM 3300 O O . GLU A 1 425 ? 16.902 -7.126 -27.141 1.00 93.12 425 GLU A O 1
ATOM 3305 N N . GLU A 1 426 ? 19.102 -7.618 -27.160 1.00 93.50 426 GLU A N 1
ATOM 3306 C CA . GLU A 1 426 ? 19.149 -8.257 -25.833 1.00 93.50 426 GLU A CA 1
ATOM 3307 C C . GLU A 1 426 ? 18.708 -7.294 -24.718 1.00 93.50 426 GLU A C 1
ATOM 3309 O O . GLU A 1 426 ? 17.932 -7.666 -23.839 1.00 93.50 426 GLU A O 1
ATOM 3314 N N . LEU A 1 427 ? 19.165 -6.031 -24.755 1.00 94.38 427 LEU A N 1
ATOM 3315 C CA . LEU A 1 427 ? 18.733 -5.034 -23.768 1.00 94.38 427 LEU A CA 1
ATOM 3316 C C . LEU A 1 427 ? 17.232 -4.761 -23.872 1.00 94.38 427 LEU A C 1
ATOM 3318 O O . LEU A 1 427 ? 16.568 -4.596 -22.852 1.00 94.38 427 LEU A O 1
ATOM 3322 N N . LYS A 1 428 ? 16.706 -4.693 -25.098 1.00 93.38 428 LYS A N 1
ATOM 3323 C CA . LYS A 1 428 ? 15.286 -4.454 -25.344 1.00 93.38 428 LYS A CA 1
ATOM 3324 C C . LYS A 1 428 ? 14.439 -5.594 -24.780 1.00 93.38 428 LYS A C 1
ATOM 3326 O O . LYS A 1 428 ? 13.512 -5.307 -24.031 1.00 93.38 428 LYS A O 1
ATOM 3331 N N . GLU A 1 429 ? 14.785 -6.839 -25.096 1.00 92.81 429 GLU A N 1
ATOM 3332 C CA . GLU A 1 429 ? 14.102 -8.034 -24.586 1.00 92.81 429 GLU A CA 1
ATOM 3333 C C . GLU A 1 429 ? 14.078 -8.041 -23.052 1.00 92.81 429 GLU A C 1
ATOM 3335 O O . GLU A 1 429 ? 13.002 -8.078 -22.458 1.00 92.81 429 GLU A O 1
ATOM 3340 N N . LEU A 1 430 ? 15.230 -7.816 -22.405 1.00 92.69 430 LEU A N 1
ATOM 3341 C CA . LEU A 1 430 ? 15.296 -7.715 -20.945 1.00 92.69 430 LEU A CA 1
ATOM 3342 C C . LEU A 1 430 ? 14.416 -6.581 -20.394 1.00 92.69 430 LEU A C 1
ATOM 3344 O O . LEU A 1 430 ? 13.781 -6.730 -19.351 1.00 92.69 430 LEU A O 1
ATOM 3348 N N . THR A 1 431 ? 14.387 -5.419 -21.055 1.00 90.56 431 THR A N 1
ATOM 3349 C CA . THR A 1 431 ? 13.558 -4.292 -20.599 1.00 90.56 431 THR A CA 1
ATOM 3350 C C . THR A 1 431 ? 12.061 -4.534 -20.787 1.00 90.56 431 THR A C 1
ATOM 3352 O O . THR A 1 431 ? 11.273 -4.025 -19.986 1.00 90.56 431 THR A O 1
ATOM 3355 N N . ASP A 1 432 ? 11.668 -5.300 -21.806 1.00 88.56 432 ASP A N 1
ATOM 3356 C CA . ASP A 1 432 ? 10.280 -5.696 -22.044 1.00 88.56 432 ASP A CA 1
ATOM 3357 C C . ASP A 1 432 ? 9.831 -6.690 -20.953 1.00 88.56 432 ASP A C 1
ATOM 3359 O O . ASP A 1 432 ? 8.818 -6.442 -20.287 1.00 88.56 432 ASP A O 1
ATOM 3363 N N . ASP A 1 433 ? 10.655 -7.699 -20.647 1.00 85.81 433 ASP A N 1
ATOM 3364 C CA . ASP A 1 433 ? 10.437 -8.642 -19.538 1.00 85.81 433 ASP A CA 1
ATOM 3365 C C . ASP A 1 433 ? 10.369 -7.928 -18.181 1.00 85.81 433 ASP A C 1
ATOM 3367 O O . ASP A 1 433 ? 9.464 -8.157 -17.371 1.00 85.81 433 ASP A O 1
ATOM 3371 N N . LEU A 1 434 ? 11.298 -6.996 -17.936 1.00 89.38 434 LEU A N 1
ATOM 3372 C CA . LEU A 1 434 ? 11.314 -6.173 -16.728 1.00 89.38 434 LEU A CA 1
ATOM 3373 C C . LEU A 1 434 ? 10.024 -5.358 -16.598 1.00 89.38 434 LEU A C 1
ATOM 3375 O O . LEU A 1 434 ? 9.477 -5.235 -15.501 1.00 89.38 434 LEU A O 1
ATOM 3379 N N . ARG A 1 435 ? 9.523 -4.785 -17.698 1.00 88.00 435 ARG A N 1
ATOM 3380 C CA . ARG A 1 435 ? 8.298 -3.979 -17.695 1.00 88.00 435 ARG A CA 1
ATOM 3381 C C . ARG A 1 435 ? 7.075 -4.824 -17.363 1.00 88.00 435 ARG A C 1
ATOM 3383 O O . ARG A 1 435 ? 6.238 -4.377 -16.574 1.00 88.00 435 ARG A O 1
ATOM 3390 N N . GLU A 1 436 ? 6.969 -6.017 -17.937 1.00 83.75 436 GLU A N 1
ATOM 3391 C CA . GLU A 1 436 ? 5.884 -6.951 -17.639 1.00 83.75 436 GLU A CA 1
ATOM 3392 C C . GLU A 1 436 ? 5.951 -7.435 -16.184 1.00 83.75 436 GLU A C 1
ATOM 3394 O O . GLU A 1 436 ? 4.966 -7.327 -15.439 1.00 83.75 436 GLU A O 1
ATOM 3399 N N . GLY A 1 437 ? 7.133 -7.880 -15.749 1.00 81.31 437 GLY A N 1
ATOM 3400 C CA . GLY A 1 437 ? 7.393 -8.320 -14.381 1.00 81.31 437 GLY A CA 1
ATOM 3401 C C . GLY A 1 437 ? 7.074 -7.228 -13.361 1.00 81.31 437 GLY A C 1
ATOM 3402 O O . GLY A 1 437 ? 6.363 -7.474 -12.382 1.00 81.31 437 GLY A O 1
ATOM 3403 N N . TRP A 1 438 ? 7.498 -5.992 -13.630 1.00 86.25 438 TRP A N 1
ATOM 3404 C CA . TRP A 1 438 ? 7.175 -4.829 -12.809 1.00 86.25 438 TRP A CA 1
ATOM 3405 C C . TRP A 1 438 ? 5.677 -4.529 -12.778 1.00 86.25 438 TRP A C 1
ATOM 3407 O O . TRP A 1 438 ? 5.118 -4.297 -11.705 1.00 86.25 438 TRP A O 1
ATOM 3417 N N . ALA A 1 439 ? 4.991 -4.552 -13.924 1.00 82.62 439 ALA A N 1
ATOM 3418 C CA . ALA A 1 439 ? 3.550 -4.327 -13.973 1.00 82.62 439 ALA A CA 1
ATOM 3419 C C . ALA A 1 439 ? 2.792 -5.378 -13.147 1.00 82.62 439 ALA A C 1
ATOM 3421 O O . ALA A 1 439 ? 1.841 -5.046 -12.438 1.00 82.62 439 ALA A O 1
ATOM 3422 N N . LYS A 1 440 ? 3.218 -6.644 -13.191 1.00 79.69 440 LYS A N 1
ATOM 3423 C CA . LYS A 1 440 ? 2.651 -7.720 -12.367 1.00 79.69 440 LYS A CA 1
ATOM 3424 C C . LYS A 1 440 ? 2.960 -7.528 -10.879 1.00 79.69 440 LYS A C 1
ATOM 3426 O O . LYS A 1 440 ? 2.045 -7.616 -10.058 1.00 79.69 440 LYS A O 1
ATOM 3431 N N . ALA A 1 441 ? 4.208 -7.212 -10.530 1.00 77.81 441 ALA A N 1
ATOM 3432 C CA . ALA A 1 441 ? 4.628 -6.956 -9.152 1.00 77.81 441 ALA A CA 1
ATOM 3433 C C . ALA A 1 441 ? 3.861 -5.775 -8.543 1.00 77.81 441 ALA A C 1
ATOM 3435 O O . ALA A 1 441 ? 3.297 -5.896 -7.459 1.00 77.81 441 ALA A O 1
ATOM 3436 N N . LYS A 1 442 ? 3.744 -4.667 -9.283 1.00 79.94 442 LYS A N 1
ATOM 3437 C CA . LYS A 1 442 ? 2.994 -3.480 -8.869 1.00 79.94 442 LYS A CA 1
ATOM 3438 C C . LYS A 1 442 ? 1.514 -3.787 -8.647 1.00 79.94 442 LYS A C 1
ATOM 3440 O O . LYS A 1 442 ? 0.975 -3.388 -7.620 1.00 79.94 442 LYS A O 1
ATOM 3445 N N . ARG A 1 443 ? 0.864 -4.508 -9.572 1.00 81.81 443 ARG A N 1
ATOM 3446 C CA . ARG A 1 443 ? -0.544 -4.923 -9.422 1.00 81.81 443 ARG A CA 1
ATOM 3447 C C . ARG A 1 443 ? -0.739 -5.798 -8.185 1.00 81.81 443 ARG A C 1
ATOM 3449 O O . ARG A 1 443 ? -1.638 -5.539 -7.395 1.00 81.81 443 ARG A O 1
ATOM 3456 N N . THR A 1 444 ? 0.154 -6.762 -7.971 1.00 75.75 444 THR A N 1
ATOM 3457 C CA . THR A 1 444 ? 0.127 -7.647 -6.795 1.00 75.75 444 THR A CA 1
ATOM 3458 C C . THR A 1 444 ? 0.302 -6.858 -5.497 1.00 75.75 444 THR A C 1
ATOM 3460 O O . THR A 1 444 ? -0.496 -6.990 -4.576 1.00 75.75 444 THR A O 1
ATOM 3463 N N . ALA A 1 445 ? 1.292 -5.967 -5.434 1.00 74.00 445 ALA A N 1
ATOM 3464 C CA . ALA A 1 445 ? 1.523 -5.127 -4.264 1.00 74.00 445 ALA A CA 1
ATOM 3465 C C . ALA A 1 445 ? 0.334 -4.187 -3.987 1.00 74.00 445 ALA A C 1
ATOM 3467 O O . ALA A 1 445 ? -0.039 -3.967 -2.837 1.00 74.00 445 ALA A O 1
ATOM 3468 N N . GLN A 1 446 ? -0.306 -3.663 -5.038 1.00 75.69 446 GLN A N 1
ATOM 3469 C CA . GLN A 1 446 ? -1.507 -2.837 -4.920 1.00 75.69 446 GLN A CA 1
ATOM 3470 C C . GLN A 1 446 ? -2.688 -3.628 -4.342 1.00 75.69 446 GLN A C 1
ATOM 3472 O O . GLN A 1 446 ? -3.402 -3.110 -3.483 1.00 75.69 446 GLN A O 1
ATOM 3477 N N . VAL A 1 447 ? -2.872 -4.874 -4.787 1.00 80.31 447 VAL A N 1
ATOM 3478 C CA . VAL A 1 447 ? -3.874 -5.807 -4.252 1.00 80.31 447 VAL A CA 1
ATOM 3479 C C . VAL A 1 447 ? -3.625 -6.037 -2.764 1.00 80.31 447 VAL A C 1
ATOM 3481 O O . VAL A 1 447 ? -4.523 -5.813 -1.956 1.00 80.31 447 VAL A O 1
ATOM 3484 N N . GLU A 1 448 ? -2.395 -6.364 -2.373 1.00 73.75 448 GLU A N 1
ATOM 3485 C CA . GLU A 1 448 ? -2.078 -6.573 -0.959 1.00 73.75 448 GLU A CA 1
ATOM 3486 C C . GLU A 1 448 ? -2.362 -5.320 -0.125 1.00 73.75 448 GLU A C 1
ATOM 3488 O O . GLU A 1 448 ? -3.105 -5.410 0.845 1.00 73.75 448 GLU A O 1
ATOM 3493 N N . ILE A 1 449 ? -1.897 -4.131 -0.536 1.00 69.62 449 ILE A N 1
ATOM 3494 C CA . ILE A 1 449 ? -2.167 -2.861 0.173 1.00 69.62 449 ILE A CA 1
ATOM 3495 C C . ILE A 1 449 ? -3.667 -2.625 0.378 1.00 69.62 449 ILE A C 1
ATOM 3497 O O . ILE A 1 449 ? -4.106 -2.198 1.454 1.00 69.62 449 ILE A O 1
ATOM 3501 N N . VAL A 1 450 ? -4.461 -2.868 -0.662 1.00 75.38 450 VAL A N 1
ATOM 3502 C CA . VAL A 1 450 ? -5.903 -2.657 -0.603 1.00 75.38 450 VAL A CA 1
ATOM 3503 C C . VAL A 1 450 ? -6.562 -3.654 0.338 1.00 75.38 450 VAL A C 1
ATOM 3505 O O . VAL A 1 450 ? -7.347 -3.221 1.188 1.00 75.38 450 VAL A O 1
ATOM 3508 N N . ARG A 1 451 ? -6.163 -4.929 0.299 1.00 75.69 451 ARG A N 1
ATOM 3509 C CA . ARG A 1 451 ? -6.578 -5.938 1.281 1.00 75.69 451 ARG A CA 1
ATOM 3510 C C . ARG A 1 451 ? -6.378 -5.429 2.709 1.00 75.69 451 ARG A C 1
ATOM 3512 O O . ARG A 1 451 ? -7.315 -5.473 3.506 1.00 75.69 451 ARG A O 1
ATOM 3519 N N . LEU A 1 452 ? -5.208 -4.853 3.014 1.00 70.94 452 LEU A N 1
ATOM 3520 C CA . LEU A 1 452 ? -4.902 -4.329 4.358 1.00 70.94 452 LEU A CA 1
ATOM 3521 C C . LEU A 1 452 ? -5.894 -3.243 4.778 1.00 70.94 452 LEU A C 1
ATOM 3523 O O . LEU A 1 452 ? -6.368 -3.195 5.914 1.00 70.94 452 LEU A O 1
ATOM 3527 N N . SER A 1 453 ? -6.198 -2.338 3.853 1.00 68.69 453 SER A N 1
ATOM 3528 C CA . SER A 1 453 ? -7.044 -1.185 4.140 1.00 68.69 453 SER A CA 1
ATOM 3529 C C . SER A 1 453 ? -8.516 -1.544 4.348 1.00 68.69 453 SER A C 1
ATOM 3531 O O . SER A 1 453 ? -9.179 -0.919 5.173 1.00 68.69 453 SER A O 1
ATOM 3533 N N . VAL A 1 454 ? -9.000 -2.582 3.668 1.00 74.69 454 VAL A N 1
ATOM 3534 C CA . VAL A 1 454 ? -10.357 -3.112 3.830 1.00 74.69 454 VAL A CA 1
ATOM 3535 C C . VAL A 1 454 ? -10.488 -3.889 5.150 1.00 74.69 454 VAL A C 1
ATOM 3537 O O . VAL A 1 454 ? -11.463 -3.727 5.888 1.00 74.69 454 VAL A O 1
ATOM 3540 N N . VAL A 1 455 ? -9.463 -4.665 5.526 1.00 75.12 455 VAL A N 1
ATOM 3541 C CA . VAL A 1 455 ? -9.388 -5.321 6.847 1.00 75.12 455 VAL A CA 1
ATOM 3542 C C . VAL A 1 455 ? -9.394 -4.284 7.980 1.00 75.12 455 VAL A C 1
ATOM 3544 O O . VAL A 1 455 ? -10.067 -4.471 8.997 1.00 75.12 455 VAL A O 1
ATOM 3547 N N . LYS A 1 456 ? -8.709 -3.146 7.798 1.00 73.12 456 LYS A N 1
ATOM 3548 C CA . LYS A 1 456 ? -8.652 -2.066 8.795 1.00 73.12 456 LYS A CA 1
ATOM 3549 C C . LYS A 1 456 ? -10.029 -1.510 9.152 1.00 73.12 456 LYS A C 1
ATOM 3551 O O . LYS A 1 456 ? -10.312 -1.339 10.337 1.00 73.12 456 LYS A O 1
ATOM 3556 N N . VAL A 1 457 ? -10.870 -1.217 8.161 1.00 78.50 457 VAL A N 1
ATOM 3557 C CA . VAL A 1 457 ? -12.216 -0.675 8.411 1.00 78.50 457 VAL A CA 1
ATOM 3558 C C . VAL A 1 457 ? -13.077 -1.706 9.144 1.00 78.50 457 VAL A C 1
ATOM 3560 O O . VAL A 1 457 ? -13.721 -1.352 10.128 1.00 78.50 457 VAL A O 1
ATOM 3563 N N . GLY A 1 458 ? -13.000 -2.987 8.765 1.00 77.38 458 GLY A N 1
ATOM 3564 C CA . GLY A 1 458 ? -13.697 -4.070 9.470 1.00 77.38 458 GLY A CA 1
ATOM 3565 C C . GLY A 1 458 ? -13.289 -4.187 10.945 1.00 77.38 458 GLY A C 1
ATOM 3566 O O . GLY A 1 458 ? -14.143 -4.228 11.829 1.00 77.38 458 GLY A O 1
ATOM 3567 N N . ASN A 1 459 ? -11.984 -4.142 11.232 1.00 77.06 459 ASN A N 1
ATOM 3568 C CA . ASN A 1 459 ? -11.460 -4.191 12.601 1.00 77.06 459 ASN A CA 1
ATOM 3569 C C . ASN A 1 459 ? -11.894 -2.986 13.449 1.00 77.06 459 ASN A C 1
ATOM 3571 O O . ASN A 1 459 ? -12.204 -3.139 14.631 1.00 77.06 459 ASN A O 1
ATOM 3575 N N . VAL A 1 460 ? -11.910 -1.785 12.865 1.00 78.50 460 VAL A N 1
ATOM 3576 C CA . VAL A 1 460 ? -12.410 -0.578 13.541 1.00 78.50 460 VAL A CA 1
ATOM 3577 C C . VAL A 1 460 ? -13.905 -0.706 13.813 1.00 78.50 460 VAL A C 1
ATOM 3579 O O . VAL A 1 460 ? -14.330 -0.435 14.933 1.00 78.50 460 VAL A O 1
ATOM 3582 N N . GLY A 1 461 ? -14.682 -1.191 12.845 1.00 83.19 461 GLY A N 1
ATOM 3583 C CA . GLY A 1 461 ? -16.114 -1.396 13.017 1.00 83.19 461 GLY A CA 1
ATOM 3584 C C . GLY A 1 461 ? -16.449 -2.428 14.097 1.00 83.19 461 GLY A C 1
ATOM 3585 O O . GLY A 1 461 ? -17.346 -2.197 14.902 1.00 83.19 461 GLY A O 1
ATOM 3586 N N . ALA A 1 462 ? -15.684 -3.520 14.202 1.00 80.44 462 ALA A N 1
ATOM 3587 C CA . ALA A 1 462 ? -15.849 -4.503 15.277 1.00 80.44 462 ALA A CA 1
ATOM 3588 C C . ALA A 1 462 ? -15.613 -3.894 16.672 1.00 80.44 462 ALA A C 1
ATOM 3590 O O . ALA A 1 462 ? -16.366 -4.165 17.605 1.00 80.44 462 ALA A O 1
ATOM 3591 N N . ARG A 1 463 ? -14.599 -3.030 16.817 1.00 77.75 463 ARG A N 1
ATOM 3592 C CA . ARG A 1 463 ? -14.354 -2.294 18.072 1.00 77.75 463 ARG A CA 1
ATOM 3593 C C . ARG A 1 463 ? -15.463 -1.284 18.349 1.00 77.75 463 ARG A C 1
ATOM 3595 O O . ARG A 1 463 ? -15.893 -1.163 19.488 1.00 77.75 463 ARG A O 1
ATOM 3602 N N . ALA A 1 464 ? -15.930 -0.584 17.317 1.00 83.12 464 ALA A N 1
ATOM 3603 C CA . ALA A 1 464 ? -17.007 0.391 17.428 1.00 83.12 464 ALA A CA 1
ATOM 3604 C C . ALA A 1 464 ? -18.301 -0.264 17.951 1.00 83.12 464 ALA A C 1
ATOM 3606 O O . ALA A 1 464 ? -18.892 0.264 18.887 1.00 83.12 464 ALA A O 1
ATOM 3607 N N . LYS A 1 465 ? -18.653 -1.466 17.465 1.00 84.81 465 LYS A N 1
ATOM 3608 C CA . LYS A 1 465 ? -19.768 -2.275 18.004 1.00 84.81 465 LYS A CA 1
ATOM 3609 C C . LYS A 1 465 ? -19.604 -2.624 19.487 1.00 84.81 465 LYS A C 1
ATOM 3611 O O . LYS A 1 465 ? -20.549 -2.558 20.252 1.00 84.81 465 LYS A O 1
ATOM 3616 N N . GLN A 1 466 ? -18.395 -2.957 19.933 1.00 83.00 466 GLN A N 1
ATOM 3617 C CA . GLN A 1 466 ? -18.177 -3.259 21.354 1.00 83.00 466 GLN A CA 1
ATOM 3618 C C . GLN A 1 466 ? -18.352 -2.037 22.264 1.00 83.00 466 GLN A C 1
ATOM 3620 O O . GLN A 1 466 ? -18.702 -2.193 23.435 1.00 83.00 466 GLN A O 1
ATOM 3625 N N . VAL A 1 467 ? -18.039 -0.837 21.767 1.00 81.00 467 VAL A N 1
ATOM 3626 C CA . VAL A 1 467 ? -18.246 0.413 22.517 1.00 81.00 467 VAL A CA 1
ATOM 3627 C C . VAL A 1 467 ? -19.727 0.783 22.523 1.00 81.00 467 VAL A C 1
ATOM 3629 O O . VAL A 1 467 ? -20.244 1.180 23.558 1.00 81.00 467 VAL A O 1
ATOM 3632 N N . GLU A 1 468 ? -20.409 0.594 21.399 1.00 88.25 468 GLU A N 1
ATOM 3633 C CA . GLU A 1 468 ? -21.858 0.749 21.251 1.00 88.25 468 GLU A CA 1
ATOM 3634 C C . GLU A 1 468 ? -22.641 -0.085 22.264 1.00 88.25 468 GLU A C 1
ATOM 3636 O O . GLU A 1 468 ? -23.431 0.465 23.023 1.00 88.25 468 GLU A O 1
ATOM 3641 N N . GLU A 1 469 ? -22.336 -1.379 22.379 1.00 88.31 469 GLU A N 1
ATOM 3642 C CA . GLU A 1 469 ? -22.974 -2.262 23.360 1.00 88.31 469 GLU A CA 1
ATOM 3643 C C . GLU A 1 469 ? -22.752 -1.789 24.806 1.00 88.31 469 GLU A C 1
ATOM 3645 O O . GLU A 1 469 ? -23.610 -1.973 25.672 1.00 88.31 469 GLU A O 1
ATOM 3650 N N . GLN A 1 470 ? -21.586 -1.200 25.093 1.00 83.50 470 GLN A N 1
ATOM 3651 C CA . GLN A 1 470 ? -21.282 -0.647 26.415 1.00 83.50 470 GLN A CA 1
ATOM 3652 C C . GLN A 1 470 ? -22.067 0.637 26.674 1.00 83.50 470 GLN A C 1
ATOM 3654 O O . GLN A 1 470 ? -22.651 0.769 27.744 1.00 83.50 470 GLN A O 1
ATOM 3659 N N . LEU A 1 471 ? -22.119 1.547 25.699 1.00 86.88 471 LEU A N 1
ATOM 3660 C CA . LEU A 1 471 ? -22.892 2.784 25.793 1.00 86.88 471 LEU A CA 1
ATOM 3661 C C . LEU A 1 471 ? -24.383 2.493 25.950 1.00 86.88 471 LEU A C 1
ATOM 3663 O O . LEU A 1 471 ? -25.007 3.067 26.833 1.00 86.88 471 LEU A O 1
ATOM 3667 N N . SER A 1 472 ? -24.925 1.542 25.188 1.00 89.12 472 SER A N 1
ATOM 3668 C CA . SER A 1 472 ? -26.308 1.076 25.327 1.00 89.12 472 SER A CA 1
ATOM 3669 C C . SER A 1 472 ? -26.618 0.625 26.756 1.00 89.12 472 SER A C 1
ATOM 3671 O O . SER A 1 472 ? -27.622 1.034 27.330 1.00 89.12 472 SER A O 1
ATOM 3673 N N . LYS A 1 473 ? -25.734 -0.171 27.374 1.00 90.06 473 LYS A N 1
ATOM 3674 C CA . LYS A 1 473 ? -25.900 -0.596 28.775 1.00 90.06 473 LYS A CA 1
ATOM 3675 C C . LYS A 1 473 ? -25.843 0.580 29.743 1.00 90.06 473 LYS A C 1
ATOM 3677 O O . LYS A 1 473 ? -26.679 0.670 30.629 1.00 90.06 473 LYS A O 1
ATOM 3682 N N . THR A 1 474 ? -24.886 1.484 29.560 1.00 86.38 474 THR A N 1
ATOM 3683 C CA . THR A 1 474 ? -24.753 2.671 30.409 1.00 86.38 474 THR A CA 1
ATOM 3684 C C . THR A 1 474 ? -25.964 3.598 30.309 1.00 86.38 474 THR A C 1
ATOM 3686 O O . THR A 1 474 ? -26.386 4.139 31.323 1.00 86.38 474 THR A O 1
ATOM 3689 N N . LEU A 1 475 ? -26.546 3.778 29.122 1.00 90.12 475 LEU A N 1
ATOM 3690 C CA . LEU A 1 475 ? -27.761 4.580 28.967 1.00 90.12 475 LEU A CA 1
ATOM 3691 C C . LEU A 1 475 ? -28.961 3.929 29.662 1.00 90.12 475 LEU A C 1
ATOM 3693 O O . LEU A 1 475 ? -29.709 4.634 30.326 1.00 90.12 475 LEU A O 1
ATOM 3697 N N . LEU A 1 476 ? -29.099 2.601 29.593 1.00 91.50 476 LEU A N 1
ATOM 3698 C CA . LEU A 1 476 ? -30.134 1.885 30.348 1.00 91.50 476 LEU A CA 1
ATOM 3699 C C . LEU A 1 476 ? -29.967 2.063 31.865 1.00 91.50 476 LEU A C 1
ATOM 3701 O O . LEU A 1 476 ? -30.948 2.314 32.556 1.00 91.50 476 LEU A O 1
ATOM 3705 N N . GLU A 1 477 ? -28.736 1.985 32.380 1.00 90.56 477 GLU A N 1
ATOM 3706 C CA . GLU A 1 477 ? -28.449 2.241 33.801 1.00 90.56 477 GLU A CA 1
ATOM 3707 C C . GLU A 1 477 ? -28.853 3.674 34.209 1.00 90.56 477 GLU A C 1
ATOM 3709 O O . GLU A 1 477 ? -29.516 3.864 35.225 1.00 90.56 477 GLU A O 1
ATOM 3714 N N . LEU A 1 478 ? -28.528 4.683 33.390 1.00 88.75 478 LEU A N 1
ATOM 3715 C CA . LEU A 1 478 ? -28.906 6.083 33.638 1.00 88.75 478 LEU A CA 1
ATOM 3716 C C . LEU A 1 478 ? -30.430 6.306 33.576 1.00 88.75 478 LEU A C 1
ATOM 3718 O O . LEU A 1 478 ? -30.976 7.072 34.371 1.00 88.75 478 LEU A O 1
ATOM 3722 N N . GLU A 1 479 ? -31.130 5.627 32.664 1.00 90.94 479 GLU A N 1
ATOM 3723 C CA . GLU A 1 479 ? -32.599 5.654 32.593 1.00 90.94 479 GLU A CA 1
ATOM 3724 C C . GLU A 1 479 ? -33.242 5.057 33.848 1.00 90.94 479 GLU A C 1
ATOM 3726 O O . GLU A 1 479 ? -34.212 5.613 34.370 1.00 90.94 479 GLU A O 1
ATOM 3731 N N . GLU A 1 480 ? -32.699 3.951 34.366 1.00 92.38 480 GLU A N 1
ATOM 3732 C CA . GLU A 1 480 ? -33.153 3.335 35.619 1.00 92.38 480 GLU A CA 1
ATOM 3733 C C . GLU A 1 480 ? -32.940 4.260 36.830 1.00 92.38 480 GLU A C 1
ATOM 3735 O O . GLU A 1 480 ? -33.750 4.260 37.762 1.00 92.38 480 GLU A O 1
ATOM 3740 N N . GLU A 1 481 ? -31.905 5.102 36.793 1.00 91.81 481 GLU A N 1
ATOM 3741 C CA . GLU A 1 481 ? -31.644 6.163 37.776 1.00 91.81 481 GLU A CA 1
ATOM 3742 C C . GLU A 1 481 ? -32.554 7.397 37.599 1.00 91.81 481 GLU A C 1
ATOM 3744 O O . GLU A 1 481 ? -32.556 8.304 38.436 1.00 91.81 481 GLU A O 1
ATOM 3749 N N . GLY A 1 482 ? -33.385 7.423 36.552 1.00 92.88 482 GLY A N 1
ATOM 3750 C CA . GLY A 1 482 ? -34.327 8.503 36.261 1.00 92.88 482 GLY A CA 1
ATOM 3751 C C . GLY A 1 482 ? -33.705 9.710 35.556 1.00 92.88 482 GLY A C 1
ATOM 3752 O O . GLY A 1 482 ? -34.319 10.780 35.539 1.00 92.88 482 GLY A O 1
ATOM 3753 N N . ILE A 1 483 ? -32.506 9.558 34.988 1.00 93.81 483 ILE A N 1
ATOM 3754 C CA . ILE A 1 483 ? -31.847 10.579 34.171 1.00 93.81 483 ILE A CA 1
ATOM 3755 C C . ILE A 1 483 ? -32.412 10.516 32.747 1.00 93.81 483 ILE A C 1
ATOM 3757 O O . ILE A 1 483 ? -32.593 9.441 32.180 1.00 93.81 483 ILE A O 1
ATOM 3761 N N . ASP A 1 484 ? -32.696 11.678 32.153 1.00 92.50 484 ASP A N 1
ATOM 3762 C CA . ASP A 1 484 ? -33.163 11.757 30.767 1.00 92.50 484 ASP A CA 1
ATOM 3763 C C . ASP A 1 484 ? -32.008 11.500 29.787 1.00 92.50 484 ASP A C 1
ATOM 3765 O O . ASP A 1 484 ? -31.076 12.296 29.667 1.00 92.50 484 ASP A O 1
ATOM 3769 N N . THR A 1 485 ? -32.082 10.380 29.075 1.00 93.56 485 THR A N 1
ATOM 3770 C CA . THR A 1 485 ? -31.105 9.930 28.071 1.00 93.56 485 THR A CA 1
ATOM 3771 C C . THR A 1 485 ? -31.571 10.173 26.636 1.00 93.56 485 THR A C 1
ATOM 3773 O O . THR A 1 485 ? -30.842 9.822 25.707 1.00 93.56 485 THR A O 1
ATOM 3776 N N . THR A 1 486 ? -32.753 10.768 26.423 1.00 93.81 486 THR A N 1
ATOM 3777 C CA . THR A 1 486 ? -33.441 10.799 25.117 1.00 93.81 486 THR A CA 1
ATOM 3778 C C . THR A 1 486 ? -32.548 11.318 23.985 1.00 93.81 486 THR A C 1
ATOM 3780 O O . THR A 1 486 ? -32.514 10.740 22.898 1.00 93.81 486 THR A O 1
ATOM 3783 N N . GLU A 1 487 ? -31.796 12.392 24.236 1.00 92.69 487 GLU A N 1
ATOM 3784 C CA . GLU A 1 487 ? -30.885 12.981 23.249 1.00 92.69 487 GLU A CA 1
ATOM 3785 C C . GLU A 1 487 ? -29.717 12.041 22.915 1.00 92.69 487 GLU A C 1
ATOM 3787 O O . GLU A 1 487 ? -29.446 11.773 21.743 1.00 92.69 487 GLU A O 1
ATOM 3792 N N . VAL A 1 488 ? -29.066 11.476 23.936 1.00 93.06 488 VAL A N 1
ATOM 3793 C CA . VAL A 1 488 ? -27.899 10.596 23.764 1.00 93.06 488 VAL A CA 1
ATOM 3794 C C . VAL A 1 488 ? -28.296 9.260 23.130 1.00 93.06 488 VAL A C 1
ATOM 3796 O O . VAL A 1 488 ? -27.565 8.741 22.286 1.00 93.06 488 VAL A O 1
ATOM 3799 N N . ALA A 1 489 ? -29.478 8.735 23.459 1.00 91.31 489 ALA A N 1
ATOM 3800 C CA . ALA A 1 489 ? -30.057 7.562 22.809 1.00 91.31 489 ALA A CA 1
ATOM 3801 C C . ALA A 1 489 ? -30.345 7.820 21.318 1.00 91.31 489 ALA A C 1
ATOM 3803 O O . ALA A 1 489 ? -30.079 6.958 20.479 1.00 91.31 489 ALA A O 1
ATOM 3804 N N . GLY A 1 490 ? -30.818 9.023 20.970 1.00 93.56 490 GLY A N 1
ATOM 3805 C CA . GLY A 1 490 ? -30.975 9.454 19.578 1.00 93.56 490 GLY A CA 1
ATOM 3806 C C . GLY A 1 490 ? -29.645 9.467 18.819 1.00 93.56 490 GLY A C 1
ATOM 3807 O O . GLY A 1 490 ? -29.536 8.858 17.755 1.00 93.56 490 GLY A O 1
ATOM 3808 N N . MET A 1 491 ? -28.607 10.070 19.408 1.00 94.81 491 MET A N 1
ATOM 3809 C CA . MET A 1 491 ? -27.256 10.088 18.828 1.00 94.81 491 MET A CA 1
ATOM 3810 C C . MET A 1 491 ? -26.681 8.678 18.648 1.00 94.81 491 MET A C 1
ATOM 3812 O O . MET A 1 491 ? -26.026 8.404 17.642 1.00 94.81 491 MET A O 1
ATOM 3816 N N . LEU A 1 492 ? -26.929 7.772 19.600 1.00 93.38 492 LEU A N 1
ATOM 3817 C CA . LEU A 1 492 ? -26.514 6.372 19.503 1.00 93.38 492 LEU A CA 1
ATOM 3818 C C . LEU A 1 492 ? -27.217 5.646 18.345 1.00 93.38 492 LEU A C 1
ATOM 3820 O O . LEU A 1 492 ? -26.585 4.865 17.634 1.00 93.38 492 LEU A O 1
ATOM 3824 N N . GLY A 1 493 ? -28.492 5.959 18.098 1.00 91.88 493 GLY A N 1
ATOM 3825 C CA . GLY A 1 493 ? -29.220 5.508 16.911 1.00 91.88 493 GLY A CA 1
ATOM 3826 C C . GLY A 1 493 ? -28.565 5.969 15.604 1.00 91.88 493 GLY A C 1
ATOM 3827 O O . GLY A 1 493 ? -28.318 5.149 14.717 1.00 91.88 493 GLY A O 1
ATOM 3828 N N . ASP A 1 494 ? -28.212 7.252 15.503 1.00 93.00 494 ASP A N 1
ATOM 3829 C CA . ASP A 1 494 ? -27.528 7.807 14.325 1.00 93.00 494 ASP A CA 1
ATOM 3830 C C . ASP A 1 494 ? -26.137 7.193 14.123 1.00 93.00 494 ASP A C 1
ATOM 3832 O O . ASP A 1 494 ? -25.749 6.844 13.003 1.00 93.00 494 ASP A O 1
ATOM 3836 N N . PHE A 1 495 ? -25.390 7.007 15.213 1.00 95.00 495 PHE A N 1
ATOM 3837 C CA . PHE A 1 495 ? -24.116 6.295 15.203 1.00 95.00 495 PHE A CA 1
ATOM 3838 C C . PHE A 1 495 ? -24.271 4.873 14.645 1.00 95.00 495 PHE A C 1
ATOM 3840 O O . PHE A 1 495 ? -23.476 4.464 13.796 1.00 95.00 495 PHE A O 1
ATOM 3847 N N . ASN A 1 496 ? -25.305 4.144 15.070 1.00 91.75 496 ASN A N 1
ATOM 3848 C CA . ASN A 1 496 ? -25.572 2.777 14.628 1.00 91.75 496 ASN A CA 1
ATOM 3849 C C . ASN A 1 496 ? -25.861 2.693 13.131 1.00 91.75 496 ASN A C 1
ATOM 3851 O O . ASN A 1 496 ? -25.307 1.825 12.451 1.00 91.75 496 ASN A O 1
ATOM 3855 N N . LEU A 1 497 ? -26.653 3.629 12.603 1.00 93.44 497 LEU A N 1
ATOM 3856 C CA . LEU A 1 497 ? -26.908 3.732 11.167 1.00 93.44 497 LEU A CA 1
ATOM 3857 C C . LEU A 1 497 ? -25.609 3.988 10.390 1.00 93.44 497 LEU A C 1
ATOM 3859 O O . LEU A 1 497 ? -25.289 3.248 9.461 1.00 93.44 497 LEU A O 1
ATOM 3863 N N . LYS A 1 498 ? -24.794 4.961 10.819 1.00 92.56 498 LYS A N 1
ATOM 3864 C CA . LYS A 1 498 ? -23.518 5.260 10.146 1.00 92.56 498 LYS A CA 1
ATOM 3865 C C . LYS A 1 498 ? -22.516 4.113 10.219 1.00 92.56 498 LYS A C 1
ATOM 3867 O O . LYS A 1 498 ? -21.801 3.849 9.251 1.00 92.56 498 LYS A O 1
ATOM 3872 N N . LEU A 1 499 ? -22.444 3.428 11.358 1.00 92.75 499 LEU A N 1
ATOM 3873 C CA . LEU A 1 499 ? -21.585 2.262 11.527 1.00 92.75 499 LEU A CA 1
ATOM 3874 C C . LEU A 1 499 ? -22.023 1.119 10.603 1.00 92.75 499 LEU A C 1
ATOM 3876 O O . LEU A 1 499 ? -21.172 0.465 9.997 1.00 92.75 499 LEU A O 1
ATOM 3880 N N . GLN A 1 500 ? -23.332 0.888 10.473 1.00 93.12 500 GLN A N 1
ATOM 3881 C CA . GLN A 1 500 ? -23.879 -0.107 9.556 1.00 93.12 500 GLN A CA 1
ATOM 3882 C C . GLN A 1 500 ? -23.547 0.230 8.099 1.00 93.12 500 GLN A C 1
ATOM 3884 O O . GLN A 1 500 ? -23.036 -0.638 7.390 1.00 93.12 500 GLN A O 1
ATOM 3889 N N . ASP A 1 501 ? -23.753 1.478 7.678 1.00 90.06 501 ASP A N 1
ATOM 3890 C CA . ASP A 1 501 ? -23.422 1.940 6.326 1.00 90.06 501 ASP A CA 1
ATOM 3891 C C . ASP A 1 501 ? -21.930 1.757 6.019 1.00 90.06 501 ASP A C 1
ATOM 3893 O O . ASP A 1 501 ? -21.555 1.249 4.957 1.00 90.06 501 ASP A O 1
ATOM 3897 N N . ALA A 1 502 ? -21.059 2.107 6.971 1.00 92.38 502 ALA A N 1
ATOM 3898 C CA . ALA A 1 502 ? -19.618 1.937 6.831 1.00 92.38 502 ALA A CA 1
ATOM 3899 C C . ALA A 1 502 ? -19.215 0.461 6.687 1.00 92.38 502 ALA A C 1
ATOM 3901 O O . ALA A 1 502 ? -18.355 0.132 5.868 1.00 92.38 502 ALA A O 1
ATOM 3902 N N . LEU A 1 503 ? -19.835 -0.431 7.465 1.00 90.12 503 LEU A N 1
ATOM 3903 C CA . LEU A 1 503 ? -19.572 -1.870 7.415 1.00 90.12 503 LEU A CA 1
ATOM 3904 C C . LEU A 1 503 ? -20.079 -2.508 6.120 1.00 90.12 503 LEU A C 1
ATOM 3906 O O . LEU A 1 503 ? -19.343 -3.282 5.515 1.00 90.12 503 LEU A O 1
ATOM 3910 N N . LEU A 1 504 ? -21.280 -2.143 5.670 1.00 92.94 504 LEU A N 1
ATOM 3911 C CA . LEU A 1 504 ? -21.857 -2.638 4.421 1.00 92.94 504 LEU A CA 1
ATOM 3912 C C . LEU A 1 504 ? -21.041 -2.169 3.211 1.00 92.94 504 LEU A C 1
ATOM 3914 O O . LEU A 1 504 ? -20.719 -2.956 2.326 1.00 92.94 504 LEU A O 1
ATOM 3918 N N . THR A 1 505 ? -20.620 -0.903 3.202 1.00 92.38 505 THR A N 1
ATOM 3919 C CA . THR A 1 505 ? -19.733 -0.381 2.150 1.00 92.38 505 THR A CA 1
ATOM 3920 C C . THR A 1 505 ? -18.369 -1.083 2.176 1.00 92.38 505 THR A C 1
ATOM 3922 O O . THR A 1 505 ? -17.765 -1.326 1.131 1.00 92.38 505 THR A O 1
ATOM 3925 N N . ASN A 1 506 ? -17.871 -1.448 3.363 1.00 91.50 506 ASN A N 1
ATOM 3926 C CA . ASN A 1 506 ? -16.629 -2.204 3.487 1.00 91.50 506 ASN A CA 1
ATOM 3927 C C . ASN A 1 506 ? -16.761 -3.648 2.982 1.00 91.50 506 ASN A C 1
ATOM 3929 O O . ASN A 1 506 ? -15.822 -4.154 2.380 1.00 91.50 506 ASN A O 1
ATOM 3933 N N . GLU A 1 507 ? -17.901 -4.301 3.202 1.00 90.44 507 GLU A N 1
ATOM 3934 C CA . GLU A 1 507 ? -18.209 -5.624 2.642 1.00 90.44 507 GLU A CA 1
ATOM 3935 C C . GLU A 1 507 ? -18.255 -5.567 1.109 1.00 90.44 507 GLU A C 1
ATOM 3937 O O . GLU A 1 507 ? -17.564 -6.330 0.440 1.00 90.44 507 GLU A O 1
ATOM 3942 N N . GLN A 1 508 ? -18.913 -4.554 0.537 1.00 91.38 508 GLN A N 1
ATOM 3943 C CA . GLN A 1 508 ? -18.870 -4.313 -0.911 1.00 91.38 508 GLN A CA 1
ATOM 3944 C C . GLN A 1 508 ? -17.437 -4.100 -1.424 1.00 91.38 508 GLN A C 1
ATOM 3946 O O . GLN A 1 508 ? -17.092 -4.555 -2.515 1.00 91.38 508 GLN A O 1
ATOM 3951 N N . ALA A 1 509 ? -16.586 -3.418 -0.648 1.00 89.94 509 ALA A N 1
ATOM 3952 C CA . ALA A 1 509 ? -15.173 -3.264 -0.982 1.00 89.94 509 ALA A CA 1
ATOM 3953 C C . ALA A 1 509 ? -14.408 -4.601 -0.921 1.00 89.94 509 ALA A C 1
ATOM 3955 O O . ALA A 1 509 ? -13.498 -4.795 -1.724 1.00 89.94 509 ALA A O 1
ATOM 3956 N N . GLN A 1 510 ? -14.764 -5.519 -0.010 1.00 86.50 510 GLN A N 1
ATOM 3957 C CA . GLN A 1 510 ? -14.201 -6.878 0.057 1.00 86.50 510 GLN A CA 1
ATOM 3958 C C . GLN A 1 510 ? -14.586 -7.708 -1.167 1.00 86.50 510 GLN A C 1
ATOM 3960 O O . GLN A 1 510 ? -13.720 -8.353 -1.757 1.00 86.50 510 GLN A O 1
ATOM 3965 N N . ASP A 1 511 ? -15.851 -7.648 -1.575 1.00 87.94 511 ASP A N 1
ATOM 3966 C CA . ASP A 1 511 ? -16.345 -8.376 -2.744 1.00 87.94 511 ASP A CA 1
ATOM 3967 C C . ASP A 1 511 ? -15.696 -7.857 -4.030 1.00 87.94 511 ASP A C 1
ATOM 3969 O O . ASP A 1 511 ? -15.091 -8.623 -4.784 1.00 87.94 511 ASP A O 1
ATOM 3973 N N . ALA A 1 512 ? -15.710 -6.534 -4.230 1.00 88.94 512 ALA A N 1
ATOM 3974 C CA . ALA A 1 512 ? -15.034 -5.900 -5.361 1.00 88.94 512 ALA A CA 1
ATOM 3975 C C . ALA A 1 512 ? -13.526 -6.208 -5.362 1.00 88.94 512 ALA A C 1
ATOM 3977 O O . ALA A 1 512 ? -12.907 -6.342 -6.417 1.00 88.94 512 ALA A O 1
ATOM 3978 N N . PHE A 1 513 ? -12.919 -6.346 -4.180 1.00 87.38 513 PHE A N 1
ATOM 3979 C CA . PHE A 1 513 ? -11.520 -6.725 -4.052 1.00 87.38 513 PHE A CA 1
ATOM 3980 C C . PHE A 1 513 ? -11.268 -8.169 -4.501 1.00 87.38 513 PHE A C 1
ATOM 3982 O O . PHE A 1 513 ? -10.298 -8.414 -5.218 1.00 87.38 513 PHE A O 1
ATOM 3989 N N . ALA A 1 514 ? -12.128 -9.119 -4.125 1.00 83.88 514 ALA A N 1
ATOM 3990 C CA . ALA A 1 514 ? -12.023 -10.508 -4.572 1.00 83.88 514 ALA A CA 1
ATOM 3991 C C . ALA A 1 514 ? -12.163 -10.631 -6.102 1.00 83.88 514 ALA A C 1
ATOM 3993 O O . ALA A 1 514 ? -11.426 -11.393 -6.739 1.00 83.88 514 ALA A O 1
ATOM 3994 N N . GLU A 1 515 ? -13.050 -9.830 -6.701 1.00 85.94 515 GLU A N 1
ATOM 3995 C CA . GLU A 1 515 ? -13.173 -9.698 -8.157 1.00 85.94 515 GLU A CA 1
ATOM 3996 C C . GLU A 1 515 ? -11.888 -9.124 -8.780 1.00 85.94 515 GLU A C 1
ATOM 3998 O O . GLU A 1 515 ? -11.340 -9.710 -9.716 1.00 85.94 515 GLU A O 1
ATOM 4003 N N . ALA A 1 516 ? -11.351 -8.028 -8.229 1.00 86.12 516 ALA A N 1
ATOM 4004 C CA . ALA A 1 516 ? -10.121 -7.397 -8.717 1.00 86.12 516 ALA A CA 1
ATOM 4005 C C . ALA A 1 516 ? -8.897 -8.325 -8.614 1.00 86.12 516 ALA A C 1
ATOM 4007 O O . ALA A 1 516 ? -8.086 -8.390 -9.539 1.00 86.12 516 ALA A O 1
ATOM 4008 N N . ALA A 1 517 ? -8.772 -9.076 -7.516 1.00 81.75 517 ALA A N 1
ATOM 4009 C CA . ALA A 1 517 ? -7.701 -10.050 -7.315 1.00 81.75 517 ALA A CA 1
ATOM 4010 C C . ALA A 1 517 ? -7.773 -11.199 -8.336 1.00 81.75 517 ALA A C 1
ATOM 4012 O O . ALA A 1 517 ? -6.745 -11.638 -8.849 1.00 81.75 517 ALA A O 1
ATOM 4013 N N . SER A 1 518 ? -8.982 -11.637 -8.693 1.00 82.50 518 SER A N 1
ATOM 4014 C CA . SER A 1 518 ? -9.197 -12.666 -9.722 1.00 82.50 518 SER A CA 1
ATOM 4015 C C . SER A 1 518 ? -8.935 -12.148 -11.143 1.00 82.50 518 SER A C 1
ATOM 4017 O O . SER A 1 518 ? -8.694 -12.931 -12.057 1.00 82.50 518 SER A O 1
ATOM 4019 N N . ALA A 1 519 ? -8.959 -10.826 -11.332 1.00 84.50 519 ALA A N 1
ATOM 4020 C CA . ALA A 1 519 ? -8.727 -10.154 -12.605 1.00 84.50 519 ALA A CA 1
ATOM 4021 C C . ALA A 1 519 ? -7.255 -9.748 -12.831 1.00 84.50 519 ALA A C 1
ATOM 4023 O O . ALA A 1 519 ? -6.961 -9.075 -13.825 1.00 84.50 519 ALA A O 1
ATOM 4024 N N . ILE A 1 520 ? -6.317 -10.118 -11.945 1.00 79.19 520 ILE A N 1
ATOM 4025 C CA . ILE A 1 520 ? -4.888 -9.797 -12.111 1.00 79.19 520 ILE A CA 1
ATOM 4026 C C . ILE A 1 520 ? -4.394 -10.312 -13.469 1.00 79.19 520 ILE A C 1
ATOM 4028 O O . ILE A 1 520 ? -4.499 -11.492 -13.784 1.00 79.19 520 ILE A O 1
ATOM 4032 N N . GLY A 1 521 ? -3.814 -9.413 -14.267 1.00 75.62 521 GLY A N 1
ATOM 4033 C CA . GLY A 1 521 ? -3.308 -9.736 -15.606 1.00 75.62 521 GLY A CA 1
ATOM 4034 C C . GLY A 1 521 ? -4.313 -9.516 -16.737 1.00 75.62 521 GLY A C 1
ATOM 4035 O O . GLY A 1 521 ? -3.905 -9.543 -17.890 1.00 75.62 521 GLY A O 1
ATOM 4036 N N . THR A 1 522 ? -5.577 -9.222 -16.429 1.00 83.62 522 THR A N 1
ATOM 4037 C CA . THR A 1 522 ? -6.600 -8.867 -17.427 1.00 83.62 522 THR A CA 1
ATOM 4038 C C . THR A 1 522 ? -6.700 -7.352 -17.628 1.00 83.62 522 THR A C 1
ATOM 4040 O O . THR A 1 522 ? -6.324 -6.575 -16.742 1.00 83.62 522 THR A O 1
ATOM 4043 N N . ASP A 1 523 ? -7.270 -6.929 -18.759 1.00 81.19 523 ASP A N 1
ATOM 4044 C CA . ASP A 1 523 ? -7.526 -5.511 -19.064 1.00 81.19 523 ASP A CA 1
ATOM 4045 C C . ASP A 1 523 ? -8.541 -4.875 -18.096 1.00 81.19 523 ASP A C 1
ATOM 4047 O O . ASP A 1 523 ? -8.490 -3.677 -17.821 1.00 81.19 523 ASP A O 1
ATOM 4051 N N . GLY A 1 524 ? -9.417 -5.688 -17.492 1.00 83.12 524 GLY A N 1
ATOM 4052 C CA . GLY A 1 524 ? -10.411 -5.244 -16.511 1.00 83.12 524 GLY A CA 1
ATOM 4053 C C . GLY A 1 524 ? -9.846 -4.923 -15.122 1.00 83.12 524 GLY A C 1
ATOM 4054 O O . GLY A 1 524 ? -10.549 -4.320 -14.312 1.00 83.12 524 GLY A O 1
ATOM 4055 N N . PHE A 1 525 ? -8.588 -5.282 -14.828 1.00 85.69 525 PHE A N 1
ATOM 4056 C CA . PHE A 1 525 ? -7.992 -5.094 -13.497 1.00 85.69 525 PHE A CA 1
ATOM 4057 C C . PHE A 1 525 ? -8.065 -3.639 -13.019 1.00 85.69 525 PHE A C 1
ATOM 4059 O O . PHE A 1 525 ? -8.416 -3.381 -11.870 1.00 85.69 525 PHE A O 1
ATOM 4066 N N . GLN A 1 526 ? -7.743 -2.684 -13.896 1.00 83.56 526 GLN A N 1
ATOM 4067 C CA . GLN A 1 526 ? -7.644 -1.274 -13.518 1.00 83.56 526 GLN A CA 1
ATOM 4068 C C . GLN A 1 526 ? -9.008 -0.703 -13.114 1.00 83.56 526 GLN A C 1
ATOM 4070 O O . GLN A 1 526 ? -9.119 -0.062 -12.071 1.00 83.56 526 GLN A O 1
ATOM 4075 N N . GLN A 1 527 ? -10.047 -1.008 -13.895 1.00 87.12 527 GLN A N 1
ATOM 4076 C CA . GLN A 1 527 ? -11.419 -0.584 -13.626 1.00 87.12 527 GLN A CA 1
ATOM 4077 C C . GLN A 1 527 ? -11.953 -1.199 -12.326 1.00 87.12 527 GLN A C 1
ATOM 4079 O O . GLN A 1 527 ? -12.572 -0.512 -11.514 1.00 87.12 527 GLN A O 1
ATOM 4084 N N . GLN A 1 528 ? -11.672 -2.485 -12.091 1.00 87.88 528 GLN A N 1
ATOM 4085 C CA . GLN A 1 528 ? -12.055 -3.133 -10.838 1.00 87.88 528 GLN A CA 1
ATOM 4086 C C . GLN A 1 528 ? -11.336 -2.501 -9.649 1.00 87.88 528 GLN A C 1
ATOM 4088 O O . GLN A 1 528 ? -11.943 -2.226 -8.618 1.00 87.88 528 GLN A O 1
ATOM 4093 N N . MET A 1 529 ? -10.053 -2.183 -9.803 1.00 86.31 529 MET A N 1
ATOM 4094 C CA . MET A 1 529 ? -9.282 -1.574 -8.731 1.00 86.31 529 MET A CA 1
ATOM 4095 C C . MET A 1 529 ? -9.711 -0.133 -8.425 1.00 86.31 529 MET A C 1
ATOM 4097 O O . MET A 1 529 ? -9.655 0.290 -7.270 1.00 86.31 529 MET A O 1
ATOM 4101 N N . GLU A 1 530 ? -10.172 0.625 -9.421 1.00 88.50 530 GLU A N 1
ATOM 4102 C CA . GLU A 1 530 ? -10.821 1.927 -9.214 1.00 88.50 530 GLU A CA 1
ATOM 4103 C C . GLU A 1 530 ? -12.087 1.784 -8.370 1.00 88.50 530 GLU A C 1
ATOM 4105 O O . GLU A 1 530 ? -12.195 2.439 -7.331 1.00 88.50 530 GLU A O 1
ATOM 4110 N N . ARG A 1 531 ? -12.970 0.842 -8.722 1.00 90.62 531 ARG A N 1
ATOM 4111 C CA . ARG A 1 531 ? -14.176 0.542 -7.939 1.00 90.62 531 ARG A CA 1
ATOM 4112 C C . ARG A 1 531 ? -13.851 0.170 -6.492 1.00 90.62 531 ARG A C 1
ATOM 4114 O O . ARG A 1 531 ? -14.496 0.662 -5.566 1.00 90.62 531 ARG A O 1
ATOM 4121 N N . VAL A 1 532 ? -12.830 -0.661 -6.271 1.00 89.19 532 VAL A N 1
ATOM 4122 C CA . VAL A 1 532 ? -12.392 -1.011 -4.910 1.00 89.19 532 VAL A CA 1
ATOM 4123 C C . VAL A 1 532 ? -11.914 0.226 -4.151 1.00 89.19 532 VAL A C 1
ATOM 4125 O O . VAL A 1 532 ? -12.246 0.401 -2.979 1.00 89.19 532 VAL A O 1
ATOM 4128 N N . ASN A 1 533 ? -11.154 1.109 -4.802 1.00 85.56 533 ASN A N 1
ATOM 4129 C CA . ASN A 1 533 ? -10.659 2.329 -4.171 1.00 85.56 533 ASN A CA 1
ATOM 4130 C C . ASN A 1 533 ? -11.789 3.289 -3.783 1.00 85.56 533 ASN A C 1
ATOM 4132 O O . ASN A 1 533 ? -11.717 3.872 -2.697 1.00 85.56 533 ASN A O 1
ATOM 4136 N N . GLU A 1 534 ? -12.810 3.431 -4.627 1.00 91.94 534 GLU A N 1
ATOM 4137 C CA . GLU A 1 534 ? -14.002 4.239 -4.353 1.00 91.94 534 GLU A CA 1
ATOM 4138 C C . GLU A 1 534 ? -14.775 3.703 -3.148 1.00 91.94 534 GLU A C 1
ATOM 4140 O O . GLU A 1 534 ? -14.975 4.433 -2.175 1.00 91.94 534 GLU A O 1
ATOM 4145 N N . LEU A 1 535 ? -15.127 2.412 -3.162 1.00 92.69 535 LEU A N 1
ATOM 4146 C CA . LEU A 1 535 ? -15.854 1.761 -2.066 1.00 92.69 535 LEU A CA 1
ATOM 4147 C C . LEU A 1 535 ? -15.071 1.837 -0.758 1.00 92.69 535 LEU A C 1
ATOM 4149 O O . LEU A 1 535 ? -15.606 2.210 0.283 1.00 92.69 535 LEU A O 1
ATOM 4153 N N . ARG A 1 536 ? -13.766 1.575 -0.809 1.00 88.69 536 ARG A N 1
ATOM 4154 C CA . ARG A 1 536 ? -12.892 1.700 0.356 1.00 88.69 536 ARG A CA 1
ATOM 4155 C C . ARG A 1 536 ? -12.879 3.126 0.905 1.00 88.69 536 ARG A C 1
ATOM 4157 O O . ARG A 1 536 ? -12.908 3.319 2.121 1.00 88.69 536 ARG A O 1
ATOM 4164 N N . GLN A 1 537 ? -12.775 4.128 0.035 1.00 88.56 537 GLN A N 1
ATOM 4165 C CA . GLN A 1 537 ? -12.751 5.522 0.463 1.00 88.56 537 GLN A CA 1
ATOM 4166 C C . GLN A 1 537 ? -14.095 5.928 1.078 1.00 88.56 537 GLN A C 1
ATOM 4168 O O . GLN A 1 537 ? -14.095 6.582 2.118 1.00 88.56 537 GLN A O 1
ATOM 4173 N N . ALA A 1 538 ? -15.212 5.485 0.499 1.00 90.69 538 ALA A N 1
ATOM 4174 C CA . ALA A 1 538 ? -16.546 5.688 1.050 1.00 90.69 538 ALA A CA 1
ATOM 4175 C C . ALA A 1 538 ? -16.705 5.017 2.427 1.00 90.69 538 ALA A C 1
ATOM 4177 O O . ALA A 1 538 ? -17.086 5.684 3.387 1.00 90.69 538 ALA A O 1
ATOM 4178 N N . ALA A 1 539 ? -16.301 3.749 2.564 1.00 90.25 539 ALA A N 1
ATOM 4179 C CA . ALA A 1 539 ? -16.334 3.017 3.831 1.00 90.25 539 ALA A CA 1
ATOM 4180 C C . ALA A 1 539 ? -15.485 3.702 4.913 1.00 90.25 539 ALA A C 1
ATOM 4182 O O . ALA A 1 539 ? -15.903 3.834 6.063 1.00 90.25 539 ALA A O 1
ATOM 4183 N N . LYS A 1 540 ? -14.296 4.194 4.542 1.00 87.25 540 LYS A N 1
ATOM 4184 C CA . LYS A 1 540 ? -13.428 4.958 5.443 1.00 87.25 540 LYS A CA 1
ATOM 4185 C C . LYS A 1 540 ? -14.089 6.260 5.898 1.00 87.25 540 LYS A C 1
ATOM 4187 O O . LYS A 1 540 ? -14.046 6.544 7.092 1.00 87.25 540 LYS A O 1
A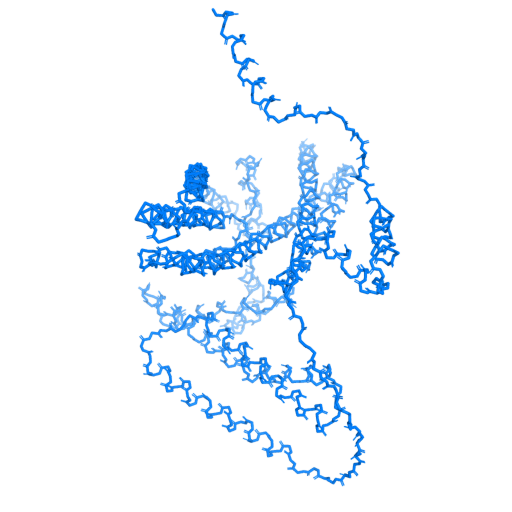TOM 4192 N N . THR A 1 541 ? -14.662 7.041 4.983 1.00 89.75 541 THR A N 1
ATOM 4193 C CA . THR A 1 541 ? -15.348 8.299 5.319 1.00 89.75 541 THR A CA 1
ATOM 4194 C C . THR A 1 541 ? -16.530 8.039 6.251 1.00 89.75 541 THR A C 1
ATOM 4196 O O . THR A 1 541 ? -16.597 8.643 7.318 1.00 89.75 541 THR A O 1
ATOM 4199 N N . ALA A 1 542 ? -17.395 7.076 5.920 1.00 90.19 542 ALA A N 1
ATOM 4200 C CA . ALA A 1 542 ? -18.533 6.704 6.760 1.00 90.19 542 ALA A CA 1
ATOM 4201 C C . ALA A 1 542 ? -18.088 6.256 8.165 1.00 90.19 542 ALA A C 1
ATOM 4203 O O . ALA A 1 542 ? -18.656 6.679 9.171 1.00 90.19 542 ALA A O 1
ATOM 4204 N N . MET A 1 543 ? -17.003 5.477 8.253 1.00 91.69 543 MET A N 1
ATOM 4205 C CA . MET A 1 543 ? -16.430 5.066 9.536 1.00 91.69 543 MET A CA 1
ATOM 4206 C C . MET A 1 543 ? -15.884 6.257 10.336 1.00 91.69 543 MET A C 1
ATOM 4208 O O . MET A 1 543 ? -16.027 6.296 11.554 1.00 91.69 543 MET A O 1
ATOM 4212 N N . GLN A 1 544 ? -15.255 7.239 9.683 1.00 89.69 544 GLN A N 1
ATOM 4213 C CA . GLN A 1 544 ? -14.784 8.452 10.359 1.00 89.69 544 GLN A CA 1
ATOM 4214 C C . GLN A 1 544 ? -15.949 9.256 10.934 1.00 89.69 544 GLN A C 1
ATOM 4216 O O . GLN A 1 544 ? -15.871 9.691 12.078 1.00 89.69 544 GLN A O 1
ATOM 4221 N N . GLU A 1 545 ? -17.035 9.401 10.179 1.00 91.19 545 GLU A N 1
ATOM 4222 C CA . GLU A 1 545 ? -18.238 10.084 10.651 1.00 91.19 545 GLU A CA 1
ATOM 4223 C C . GLU A 1 545 ? -18.891 9.359 11.834 1.00 91.19 545 GLU A C 1
ATOM 4225 O O . GLU A 1 545 ? -19.266 10.008 12.809 1.00 91.19 545 GLU A O 1
ATOM 4230 N N . ALA A 1 546 ? -18.970 8.023 11.793 1.00 92.19 546 ALA A N 1
ATOM 4231 C CA . ALA A 1 546 ? -19.433 7.229 12.930 1.00 92.19 546 ALA A CA 1
ATOM 4232 C C . ALA A 1 546 ? -18.535 7.444 14.163 1.00 92.19 546 ALA A C 1
ATOM 4234 O O . ALA A 1 546 ? -19.021 7.662 15.267 1.00 92.19 546 ALA A O 1
ATOM 4235 N N . LEU A 1 547 ? -17.210 7.447 13.999 1.00 87.44 547 LEU A N 1
ATOM 4236 C CA . LEU A 1 547 ? -16.288 7.651 15.120 1.00 87.44 547 LEU A CA 1
ATOM 4237 C C . LEU A 1 547 ? -16.336 9.066 15.714 1.00 87.44 547 LEU A C 1
ATOM 4239 O O . LEU A 1 547 ? -16.079 9.213 16.909 1.00 87.44 547 LEU A O 1
ATOM 4243 N N . GLU A 1 548 ? -16.631 10.102 14.926 1.00 91.81 548 GLU A N 1
ATOM 4244 C CA . GLU A 1 548 ? -16.854 11.444 15.480 1.00 91.81 548 GLU A CA 1
ATOM 4245 C C . GLU A 1 548 ? -18.141 11.492 16.313 1.00 91.81 548 GLU A C 1
ATOM 4247 O O . GLU A 1 548 ? -18.085 11.947 17.455 1.00 91.81 548 GLU A O 1
ATOM 4252 N N . LEU A 1 549 ? -19.245 10.907 15.828 1.00 92.56 549 LEU A N 1
ATOM 4253 C CA . LEU A 1 549 ? -20.473 10.767 16.624 1.00 92.56 549 LEU A CA 1
ATOM 4254 C C . LEU A 1 549 ? -20.224 9.990 17.919 1.00 92.56 549 LEU A C 1
ATOM 4256 O O . LEU A 1 549 ? -20.671 10.402 18.985 1.00 92.56 549 LEU A O 1
ATOM 4260 N N . LEU A 1 550 ? -19.443 8.908 17.859 1.00 89.88 550 LEU A N 1
ATOM 4261 C CA . LEU A 1 550 ? -19.093 8.128 19.044 1.00 89.88 550 LEU A CA 1
ATOM 4262 C C . LEU A 1 550 ? -18.398 8.979 20.113 1.00 89.88 550 LEU A C 1
ATOM 4264 O O . LEU A 1 550 ? -18.689 8.844 21.299 1.00 89.88 550 LEU A O 1
ATOM 4268 N N . LYS A 1 551 ? -17.491 9.878 19.711 1.00 89.94 551 LYS A N 1
ATOM 4269 C CA . LYS A 1 551 ? -16.823 10.792 20.650 1.00 89.94 551 LYS A CA 1
ATOM 4270 C C . LYS A 1 551 ? -17.806 11.765 21.287 1.00 89.94 551 LYS A C 1
ATOM 4272 O O . LYS A 1 551 ? -17.648 12.081 22.465 1.00 89.94 551 LYS A O 1
ATOM 4277 N N . GLU A 1 552 ? -18.772 12.262 20.524 1.00 92.62 552 GLU A N 1
ATOM 4278 C CA . GLU A 1 552 ? -19.811 13.154 21.039 1.00 92.62 552 GLU A CA 1
ATOM 4279 C C . GLU A 1 552 ? -20.713 12.419 22.038 1.00 92.62 552 GLU A C 1
ATOM 4281 O O . GLU A 1 552 ? -20.893 12.908 23.152 1.00 92.62 552 GLU A O 1
ATOM 4286 N N . ILE A 1 553 ? -21.143 11.193 21.715 1.00 88.62 553 ILE A N 1
ATOM 4287 C CA . ILE A 1 553 ? -21.913 10.324 22.620 1.00 88.62 553 ILE A CA 1
ATOM 4288 C C . ILE A 1 553 ? -21.141 10.065 23.916 1.00 88.62 553 ILE A C 1
ATOM 4290 O O . ILE A 1 553 ? -21.694 10.205 25.004 1.00 88.62 553 ILE A O 1
ATOM 4294 N N . MET A 1 554 ? -19.850 9.726 23.830 1.00 85.81 554 MET A N 1
ATOM 4295 C CA . MET A 1 554 ? -19.021 9.487 25.016 1.00 85.81 554 MET A CA 1
ATOM 4296 C C . MET A 1 554 ? -18.904 10.730 25.911 1.00 85.81 554 MET A C 1
ATOM 4298 O O . MET A 1 554 ? -18.889 10.595 27.134 1.00 85.81 554 MET A O 1
ATOM 4302 N N . ARG A 1 555 ? -18.823 11.937 25.331 1.00 90.69 555 ARG A N 1
ATOM 4303 C CA . ARG A 1 555 ? -18.811 13.190 26.109 1.00 90.69 555 ARG A CA 1
ATOM 4304 C C . ARG A 1 555 ? -20.156 13.436 26.781 1.00 90.69 555 ARG A C 1
ATOM 4306 O O . ARG A 1 555 ? -20.173 13.643 27.989 1.00 90.69 555 ARG A O 1
ATOM 4313 N N . ALA A 1 556 ? -21.251 13.343 26.029 1.00 89.81 556 ALA A N 1
ATOM 4314 C CA . ALA A 1 556 ? -22.595 13.558 26.554 1.00 89.81 556 ALA A CA 1
ATOM 4315 C C . ALA A 1 556 ? -22.937 12.549 27.665 1.00 89.81 556 ALA A C 1
ATOM 4317 O O . ALA A 1 556 ? -23.409 12.926 28.732 1.00 89.81 556 ALA A O 1
ATOM 4318 N N . THR A 1 557 ? -22.584 11.274 27.476 1.00 88.19 557 THR A N 1
ATOM 4319 C CA . THR A 1 557 ? -22.765 10.227 28.498 1.00 88.19 557 THR A CA 1
ATOM 4320 C C . THR A 1 557 ? -21.978 10.548 29.772 1.00 88.19 557 THR A C 1
ATOM 4322 O O . THR A 1 557 ? -22.498 10.391 30.874 1.00 88.19 557 THR A O 1
ATOM 4325 N N . LYS A 1 558 ? -20.739 11.048 29.646 1.00 87.38 558 LYS A N 1
ATOM 4326 C CA . LYS A 1 558 ? -19.930 11.455 30.805 1.00 87.38 558 LYS A CA 1
ATOM 4327 C C . LYS A 1 558 ? -20.543 12.648 31.545 1.00 87.38 558 LYS A C 1
ATOM 4329 O O . LYS A 1 558 ? -20.482 12.698 32.771 1.00 87.38 558 LYS A O 1
ATOM 4334 N N . GLU A 1 559 ? -21.121 13.602 30.821 1.00 90.31 559 GLU A N 1
ATOM 4335 C CA . GLU A 1 559 ? -21.819 14.747 31.415 1.00 90.31 559 GLU A CA 1
ATOM 4336 C C . GLU A 1 559 ? -23.068 14.311 32.188 1.00 90.31 559 GLU A C 1
ATOM 4338 O O . GLU A 1 559 ? -23.269 14.790 33.302 1.00 90.31 559 GLU A O 1
ATOM 4343 N N . LEU A 1 560 ? -23.844 13.359 31.658 1.00 88.00 560 LEU A N 1
ATOM 4344 C CA . LEU A 1 560 ? -24.986 12.764 32.362 1.00 88.00 560 LEU A CA 1
ATOM 4345 C C . LEU A 1 560 ? -24.547 12.029 33.634 1.00 88.00 560 LEU A C 1
ATOM 4347 O O . LEU A 1 560 ? -25.082 12.288 34.707 1.00 88.00 560 LEU A O 1
ATOM 4351 N N . GLN A 1 561 ? -23.504 11.199 33.553 1.00 81.75 561 GLN A N 1
ATOM 4352 C CA . GLN A 1 561 ? -22.954 10.498 34.722 1.00 81.75 561 GLN A CA 1
ATOM 4353 C C . GLN A 1 561 ? -22.419 11.452 35.801 1.00 81.75 561 GLN A C 1
ATOM 4355 O O . GLN A 1 561 ? -22.466 11.133 36.989 1.00 81.75 561 GLN A O 1
ATOM 4360 N N . GLY A 1 562 ? -21.917 12.627 35.414 1.00 77.12 562 GLY A N 1
ATOM 4361 C CA . GLY A 1 562 ? -21.462 13.659 36.346 1.00 77.12 562 GLY A CA 1
ATOM 4362 C C . GLY A 1 562 ? -22.590 14.386 37.090 1.00 77.12 562 GLY A C 1
ATOM 4363 O O . GLY A 1 562 ? -22.313 15.037 38.095 1.00 77.12 562 GLY A O 1
ATOM 4364 N N . GLN A 1 563 ? -23.842 14.284 36.627 1.00 59.94 563 GLN A N 1
ATOM 4365 C CA . GLN A 1 563 ? -25.019 14.861 37.296 1.00 59.94 563 GLN A CA 1
ATOM 4366 C C . GLN A 1 563 ? -25.558 13.972 38.428 1.00 59.94 563 GLN A C 1
ATOM 4368 O O . GLN A 1 563 ? -26.364 14.430 39.231 1.00 59.94 563 GLN A O 1
ATOM 4373 N N . THR A 1 564 ? -25.071 12.736 38.530 1.00 51.56 564 THR A N 1
ATOM 4374 C CA . THR A 1 564 ? -25.456 11.722 39.527 1.00 51.56 564 THR A CA 1
ATOM 4375 C C . THR A 1 564 ? -24.833 11.936 40.924 1.00 51.56 564 THR A C 1
ATOM 4377 O O . THR A 1 564 ? -24.717 10.983 41.695 1.00 51.56 564 THR A O 1
ATOM 4380 N N . ILE A 1 565 ? -24.389 13.157 41.261 1.00 36.41 565 ILE A N 1
ATOM 4381 C CA . ILE A 1 565 ? -23.704 13.492 42.534 1.00 36.41 565 ILE A CA 1
ATOM 4382 C C . ILE A 1 565 ? -24.628 14.225 43.506 1.00 36.41 565 ILE A C 1
ATOM 4384 O O . ILE A 1 565 ? -25.195 15.270 43.110 1.00 36.41 565 ILE A O 1
#

Radius of gyration: 33.81 Å; chains: 1; bounding box: 68×98×97 Å

pLDDT: mean 70.27, std 21.17, range [23.03, 96.06]

Secondary structure (DSSP, 8-state):
--SSSTTHHHHHHHTTSSS-------------HHHHHHHHHHHHHHHHHTT---HHHHHHHHHHHHHTPPPPPPPP-------------------HHHHHHHHHHHHHHHHHHHHHHHHH--SPPPHHHHHHHHHHHHHHHHHHHHHHHHHHH---HHHHHHHHHHHHIIIIIHHHHHHHHHHHHHHHHHHHHHTT--HHHHHHHHHHGGGGGS-TT--HHHHHHHHHHHHHHH-TTS-HHHHHHHT-PPPP----SSS-HHHHHHHHHHHHHHHH---HHHHHHHHHHHHHHHHHHHHHHHHHHHHHHHHHHHHHHHHHHHHHHHHHHHHHHHHHHHHHHHHTSS-TTSHHHHHHHHHHHHHHHHHHHHHHHHHHHHHHHHHHHHHT-TTS-HHHHHHHHHHHHHHHHHHHHHHHHGGG--SHHHHHHHHHHHHHHHHHHHHHHHHHHHHHHHHHHHHHHHHHHHHHHHHHHHHHHHHHTT---HHHHHHHHHHHHHHHHHHHHHHHHHHHHHHHHHTTTSTTHHHHHHHHHHHHHHHHHHHHHHHHHHHHHHHHHHHHHHT--

Foldseek 3Di:
DVVVVVVVVVVVVVVVPPPDPPDDDDDDDVDDVVVVVVQLVVQLCCCCVVVVDDSVVSSVVSVCVVVVHDDDDDDDDDDDDDDDDDDDDDDDDDCPVVVVVVVVVVVVVVVVVVVVVVVVDPDDDDPVVVVVVLVVVLVVQLVVQLCCCCVPVVDDSVVSSVVSNVVSCVVRVVVSVVVVLVVQLVVQLVVVVVVVDDSVVSNVVSVVPCVVPDDPPDDPVRQLVVQLVVVCVVPVVDDSVNSSLVSDDDPPDDDPPDDPPVVQLVVQLVCCCVNPVDDSVVSSVVSVVVVVVCVVCVVVLVVLLVVLVVVLVVLVVVLVVLVVVLVVLVVVLVVLVVVLCVVPVPHCPDPVNVVSQQVSLVSLLVSLLSVLVSLLSVLVSLLSCLCSDPLDDNVLSVVLNVLSVVLNVVSVVLNVCSVVDDDPVVSVVSVVVVVVSSLLSVLVSLLSVLVSLLSNLVVLLVVLVVLLVVLVVLLVVLVVVVFDCPVLVVLSVVLVVLSVVLNVLSVVLVVLSVVLVVCRPHPCNVVSSVVSVVSSVVSVVSSVVSVVSSVVSVVVSVVSVVVVD

Sequence (565 aa):
MKKMIGLLMTVLLVISMVVIAEEQNTITSSGSSQDRDVQLSECVHKLVDEEGIDGSTAKTRCVEIIEGIVPSQVTEVTVVPTQVSPTPNEEENEDEESIRDACIKKLMESEGMIRAAAKARCMPPSVALIRDDAQDRLENAIQDCMKDLVDKEGIDRAAAKARCTKKLRGIVVQPVVQEIRDDQQEKCVERLREKGIEEAIATDKCRVLPHAFAIGQYSGDDLIERCVKKYLELKPEATEDMAKAECKVPPKVIAIGQIDQEDQINYCIKKMIDVSGFSDDDATKRCKEKLEIIKSIKPQIRQIEEEVRGRIEANKEEIKTLRESLRERQREVSDLKAEVREACKEDSSDALCQEKQQEVLSRAKEQTKASIENMIAELDKIKDNALGSESLSEEDALLVAAHIDERIAILQEISGSIDAITTKEELKELTDDLREGWAKAKRTAQVEIVRLSVVKVGNVGARAKQVEEQLSKTLLELEEEGIDTTEVAGMLGDFNLKLQDALLTNEQAQDAFAEAASAIGTDGFQQQMERVNELRQAAKTAMQEALELLKEIMRATKELQGQTI